Protein AF-0000000079326847 (afdb_homodimer)

Solvent-accessible surface area (backbone atoms only — not comparable to full-atom values): 28056 Å² total; per-residue (Å²): 126,86,65,58,57,95,70,16,57,68,76,51,77,72,47,62,69,40,83,70,42,61,55,44,69,52,81,83,50,77,76,57,67,69,61,45,50,32,60,77,66,64,55,66,48,65,54,86,63,59,75,48,53,95,42,39,55,41,68,50,41,68,89,65,55,82,62,54,67,44,31,31,68,38,96,86,50,31,33,36,31,30,38,64,38,80,26,70,66,36,42,69,67,56,50,57,50,45,65,58,49,40,73,40,73,92,59,17,27,56,47,43,20,37,33,24,35,64,38,28,64,38,49,57,84,58,31,39,34,26,26,43,57,61,81,46,53,26,38,36,37,46,30,47,74,50,24,63,84,39,45,49,33,60,43,36,54,61,74,61,28,72,76,44,51,37,74,45,40,38,37,31,34,31,31,40,30,62,59,67,47,63,84,87,60,71,59,44,38,22,27,40,37,38,38,32,27,64,52,97,58,22,28,34,37,42,37,40,35,34,38,26,24,34,65,56,75,49,37,66,39,81,64,65,53,91,84,59,81,68,53,70,61,56,42,47,8,40,49,52,32,50,44,39,30,42,56,39,15,40,52,66,45,43,55,59,46,42,45,60,70,46,65,63,68,97,126,86,65,59,56,96,68,16,57,68,75,51,78,74,48,64,70,40,83,70,42,62,55,45,70,51,82,82,50,77,76,54,66,68,61,45,52,32,57,78,65,65,56,64,48,64,54,86,62,58,76,47,54,95,42,39,55,40,68,49,42,69,88,65,55,83,61,54,67,43,31,31,67,37,96,84,51,31,32,38,30,29,38,64,37,81,27,70,66,36,43,70,68,55,50,57,49,45,64,57,50,39,71,40,72,92,58,17,28,56,46,42,19,38,33,24,34,64,37,28,64,38,49,57,84,59,32,38,34,27,26,46,56,59,82,46,54,25,38,36,37,45,32,48,74,51,24,61,82,40,46,48,35,59,44,36,53,61,74,62,28,71,76,43,50,38,77,44,40,38,38,32,33,31,31,41,28,63,60,67,50,63,84,86,60,70,60,45,38,22,27,41,39,37,39,32,26,64,52,96,58,20,28,34,37,41,37,39,35,32,38,26,24,35,64,57,74,50,37,67,39,82,64,63,54,92,86,58,81,68,53,68,63,56,42,46,9,40,48,51,30,50,45,40,30,42,55,39,15,40,51,66,44,45,56,60,46,42,45,58,70,46,65,64,68,98

Structure (mmCIF, N/CA/C/O backbone):
data_AF-0000000079326847-model_v1
#
loop_
_entity.id
_entity.type
_entity.pdbx_description
1 polymer 'Uncharacterized protein'
#
loop_
_atom_site.group_PDB
_atom_site.id
_atom_site.type_symbol
_atom_site.label_atom_id
_atom_site.label_alt_id
_atom_site.label_comp_id
_atom_site.label_asym_id
_atom_site.label_entity_id
_atom_site.label_seq_id
_atom_site.pdbx_PDB_ins_code
_atom_site.Cartn_x
_atom_site.Cartn_y
_atom_site.Cartn_z
_atom_site.occupancy
_atom_site.B_iso_or_equiv
_atom_site.auth_seq_id
_atom_site.auth_comp_id
_atom_site.auth_asym_id
_atom_site.auth_atom_id
_atom_site.pdbx_PDB_model_num
ATOM 1 N N . MET A 1 1 ? 4.941 5.152 -23.328 1 45.56 1 MET A N 1
ATOM 2 C CA . MET A 1 1 ? 4.637 3.82 -23.844 1 45.56 1 MET A CA 1
ATOM 3 C C . MET A 1 1 ? 5.629 2.791 -23.312 1 45.56 1 MET A C 1
ATOM 5 O O . MET A 1 1 ? 6.82 3.076 -23.188 1 45.56 1 MET A O 1
ATOM 9 N N . PHE A 1 2 ? 5.043 1.84 -22.578 1 58.69 2 PHE A N 1
ATOM 10 C CA . PHE A 1 2 ? 5.855 0.713 -22.125 1 58.69 2 PHE A CA 1
ATOM 11 C C . PHE A 1 2 ? 6.582 0.074 -23.312 1 58.69 2 PHE A C 1
ATOM 13 O O . PHE A 1 2 ? 5.977 -0.185 -24.344 1 58.69 2 PHE A O 1
ATOM 20 N N . MET A 1 3 ? 7.848 0.287 -23.359 1 61.69 3 MET A N 1
ATOM 21 C CA . MET A 1 3 ? 8.578 -0.275 -24.484 1 61.69 3 MET A CA 1
ATOM 22 C C . MET A 1 3 ? 8.625 -1.798 -24.406 1 61.69 3 MET A C 1
ATOM 24 O O . MET A 1 3 ? 9.031 -2.359 -23.391 1 61.69 3 MET A O 1
ATOM 28 N N . CYS A 1 4 ? 7.859 -2.404 -25.188 1 69.88 4 CYS A N 1
ATOM 29 C CA . CYS A 1 4 ? 7.867 -3.861 -25.25 1 69.88 4 CYS A CA 1
ATOM 30 C C . CYS A 1 4 ? 8.391 -4.348 -26.594 1 69.88 4 CYS A C 1
ATOM 32 O O . CYS A 1 4 ? 8.32 -3.625 -27.594 1 69.88 4 CYS A O 1
ATOM 34 N N . GLU A 1 5 ? 9.273 -5.336 -26.547 1 66.94 5 GLU A N 1
ATOM 35 C CA . GLU A 1 5 ? 9.703 -6.086 -27.719 1 66.94 5 GLU A CA 1
ATOM 36 C C . GLU A 1 5 ? 9.242 -7.539 -27.641 1 66.94 5 GLU A C 1
ATOM 38 O O . GLU A 1 5 ? 9.5 -8.234 -26.656 1 66.94 5 GLU A O 1
ATOM 43 N N . ASN A 1 6 ? 8.5 -8.102 -28.672 1 69.19 6 ASN A N 1
ATOM 44 C CA . ASN A 1 6 ? 7.965 -9.461 -28.719 1 69.19 6 ASN A CA 1
ATOM 45 C C . ASN A 1 6 ? 7.094 -9.758 -27.5 1 69.19 6 ASN A C 1
ATOM 47 O O . ASN A 1 6 ? 7.223 -10.812 -26.875 1 69.19 6 ASN A O 1
ATOM 51 N N . ASN A 1 7 ? 6.332 -8.844 -26.984 1 76.06 7 ASN A N 1
ATOM 52 C CA . ASN A 1 7 ? 5.375 -8.953 -25.891 1 76.06 7 ASN A CA 1
ATOM 53 C C . ASN A 1 7 ? 6.078 -9.109 -24.531 1 76.06 7 ASN A C 1
ATOM 55 O O . ASN A 1 7 ? 5.543 -9.734 -23.625 1 76.06 7 ASN A O 1
ATOM 59 N N . ARG A 1 8 ? 7.398 -8.688 -24.562 1 87.25 8 ARG A N 1
ATOM 60 C CA . ARG A 1 8 ? 8.18 -8.688 -23.328 1 87.25 8 ARG A CA 1
ATOM 61 C C . ARG A 1 8 ? 8.805 -7.324 -23.078 1 87.25 8 ARG A C 1
ATOM 63 O O . ARG A 1 8 ? 9.102 -6.586 -24.016 1 87.25 8 ARG A O 1
ATOM 70 N N . PRO A 1 9 ? 8.953 -6.996 -21.812 1 87.69 9 PRO A N 1
ATOM 71 C CA . PRO A 1 9 ? 9.719 -5.777 -21.547 1 87.69 9 PRO A CA 1
ATOM 72 C C . PRO A 1 9 ? 11.156 -5.855 -22.047 1 87.69 9 PRO A C 1
ATOM 74 O O . PRO A 1 9 ? 11.664 -6.953 -22.297 1 87.69 9 PRO A O 1
ATOM 77 N N . ILE A 1 10 ? 11.766 -4.711 -22.25 1 88.44 10 ILE A N 1
ATOM 78 C CA . ILE A 1 10 ? 13.148 -4.656 -22.719 1 88.44 10 ILE A CA 1
ATOM 79 C C . ILE A 1 10 ? 14.094 -4.547 -21.531 1 88.44 10 ILE A C 1
ATOM 81 O O . ILE A 1 10 ? 13.898 -3.715 -20.641 1 88.44 10 ILE A O 1
ATOM 85 N N . LEU A 1 11 ? 15.055 -5.445 -21.5 1 92.75 11 LEU A N 1
ATOM 86 C CA . LEU A 1 11 ? 16.062 -5.367 -20.453 1 92.75 11 LEU A CA 1
ATOM 87 C C . LEU A 1 11 ? 17.016 -4.195 -20.703 1 92.75 11 LEU A C 1
ATOM 89 O O . LEU A 1 11 ? 17.375 -3.912 -21.844 1 92.75 11 LEU A O 1
ATOM 93 N N . THR A 1 12 ? 17.391 -3.529 -19.672 1 89.88 12 THR A N 1
ATOM 94 C CA . THR A 1 12 ? 18.438 -2.516 -19.766 1 89.88 12 THR A CA 1
ATOM 95 C C . THR A 1 12 ? 19.797 -3.16 -20.031 1 89.88 12 THR A C 1
ATOM 97 O O . THR A 1 12 ? 19.969 -4.367 -19.859 1 89.88 12 THR A O 1
ATOM 100 N N . GLU A 1 13 ? 20.797 -2.328 -20.406 1 93.56 13 GLU A N 1
ATOM 101 C CA . GLU A 1 13 ? 22.141 -2.844 -20.641 1 93.56 13 GLU A CA 1
ATOM 102 C C . GLU A 1 13 ? 22.734 -3.422 -19.359 1 93.56 13 GLU A C 1
ATOM 104 O O . GLU A 1 13 ? 23.438 -4.434 -19.391 1 93.56 13 GLU A O 1
ATOM 109 N N . LYS A 1 14 ? 22.469 -2.811 -18.266 1 93.19 14 LYS A N 1
ATOM 110 C CA . LYS A 1 14 ? 22.938 -3.297 -16.969 1 93.19 14 LYS A CA 1
ATOM 111 C C . LYS A 1 14 ? 22.344 -4.66 -16.641 1 93.19 14 LYS A C 1
ATOM 113 O O . LYS A 1 14 ? 23.047 -5.559 -16.172 1 93.19 14 LYS A O 1
ATOM 118 N N . GLU A 1 15 ? 21.078 -4.848 -16.891 1 94.62 15 GLU A N 1
ATOM 119 C CA . GLU A 1 15 ? 20.375 -6.102 -16.625 1 94.62 15 GLU A CA 1
ATOM 120 C C . GLU A 1 15 ? 20.922 -7.238 -17.484 1 94.62 15 GLU A C 1
ATOM 122 O O . GLU A 1 15 ? 21.078 -8.367 -17.016 1 94.62 15 GLU A O 1
ATOM 127 N N . LYS A 1 16 ? 21.219 -6.961 -18.688 1 96.19 16 LYS A N 1
ATOM 128 C CA . LYS A 1 16 ? 21.688 -7.973 -19.641 1 96.19 16 LYS A CA 1
ATOM 129 C C . LYS A 1 16 ? 23 -8.586 -19.188 1 96.19 16 LYS A C 1
ATOM 131 O O . LYS A 1 16 ? 23.328 -9.719 -19.547 1 96.19 16 LYS A O 1
ATOM 136 N N . LYS A 1 17 ? 23.719 -7.879 -18.391 1 96.31 17 LYS A N 1
ATOM 137 C CA . LYS A 1 17 ? 25.047 -8.32 -17.969 1 96.31 17 LYS A CA 1
ATOM 138 C C . LYS A 1 17 ? 24.969 -9.234 -16.766 1 96.31 17 LYS A C 1
ATOM 140 O O . LYS A 1 17 ? 25.953 -9.891 -16.406 1 96.31 17 LYS A O 1
ATOM 145 N N . ILE A 1 18 ? 23.859 -9.281 -16.156 1 96.38 18 ILE A N 1
ATOM 146 C CA . ILE A 1 18 ? 23.703 -10.117 -14.969 1 96.38 18 ILE A CA 1
ATOM 147 C C . ILE A 1 18 ? 23.531 -11.578 -15.391 1 96.38 18 ILE A C 1
ATOM 149 O O . ILE A 1 18 ? 22.828 -11.867 -16.359 1 96.38 18 ILE A O 1
ATOM 153 N N . SER A 1 19 ? 24.062 -12.547 -14.695 1 95.06 19 SER A N 1
ATOM 154 C CA . SER A 1 19 ? 24.188 -13.945 -15.078 1 95.06 19 SER A CA 1
ATOM 155 C C . SER A 1 19 ? 22.828 -14.586 -15.312 1 95.06 19 SER A C 1
ATOM 157 O O . SER A 1 19 ? 22.656 -15.367 -16.25 1 95.06 19 SER A O 1
ATOM 159 N N . TYR A 1 20 ? 21.859 -14.266 -14.469 1 97.31 20 TYR A N 1
ATOM 160 C CA . TYR A 1 20 ? 20.578 -14.961 -14.57 1 97.31 20 TYR A CA 1
ATOM 161 C C . TYR A 1 20 ? 19.656 -14.258 -15.555 1 97.31 20 TYR A C 1
ATOM 163 O O . TYR A 1 20 ? 18.5 -14.656 -15.719 1 97.31 20 TYR A O 1
ATOM 171 N N . SER A 1 21 ? 20.141 -13.234 -16.297 1 97.44 21 SER A N 1
ATOM 172 C CA . SER A 1 21 ? 19.344 -12.594 -17.344 1 97.44 21 SER A CA 1
ATOM 173 C C . SER A 1 21 ? 18.984 -13.578 -18.438 1 97.44 21 SER A C 1
ATOM 175 O O . SER A 1 21 ? 18.016 -13.359 -19.188 1 97.44 21 SER A O 1
ATOM 177 N N . LYS A 1 22 ? 19.719 -14.648 -18.578 1 97 22 LYS A N 1
ATOM 178 C CA . LYS A 1 22 ? 19.469 -15.68 -19.578 1 97 22 LYS A CA 1
ATOM 179 C C . LYS A 1 22 ? 18.062 -16.266 -19.422 1 97 22 LYS A C 1
ATOM 181 O O . LYS A 1 22 ? 17.438 -16.688 -20.406 1 97 22 LYS A O 1
ATOM 186 N N . TYR A 1 23 ? 17.547 -16.344 -18.219 1 97.5 23 TYR A N 1
ATOM 187 C CA . TYR A 1 23 ? 16.234 -16.938 -17.953 1 97.5 23 TYR A CA 1
ATOM 188 C C . TYR A 1 23 ? 15.125 -16.062 -18.516 1 97.5 23 TYR A C 1
ATOM 190 O O . TYR A 1 23 ? 13.992 -16.516 -18.688 1 97.5 23 TYR A O 1
ATOM 198 N N . PHE A 1 24 ? 15.414 -14.781 -18.734 1 96.62 24 PHE A N 1
ATOM 199 C CA . PHE A 1 24 ? 14.438 -13.875 -19.328 1 96.62 24 PHE A CA 1
ATOM 200 C C . PHE A 1 24 ? 14.125 -14.258 -20.766 1 96.62 24 PHE A C 1
ATOM 202 O O . PHE A 1 24 ? 13 -14.07 -21.234 1 96.62 24 PHE A O 1
ATOM 209 N N . TYR A 1 25 ? 15.086 -14.875 -21.406 1 93.69 25 TYR A N 1
ATOM 210 C CA . TYR A 1 25 ? 14.961 -15.148 -22.828 1 93.69 25 TYR A CA 1
ATOM 211 C C . TYR A 1 25 ? 14.516 -16.594 -23.078 1 93.69 25 TYR A C 1
ATOM 213 O O . TYR A 1 25 ? 14.492 -17.047 -24.219 1 93.69 25 TYR A O 1
ATOM 221 N N . ARG A 1 26 ? 14.109 -17.25 -22.094 1 93.94 26 ARG A N 1
ATOM 222 C CA . ARG A 1 26 ? 13.688 -18.641 -22.234 1 93.94 26 ARG A CA 1
ATOM 223 C C . ARG A 1 26 ? 12.43 -18.75 -23.094 1 93.94 26 ARG A C 1
ATOM 225 O O . ARG A 1 26 ? 11.664 -17.781 -23.203 1 93.94 26 ARG A O 1
ATOM 232 N N . GLU A 1 27 ? 12.25 -19.922 -23.609 1 91.69 27 GLU A N 1
ATOM 233 C CA . GLU A 1 27 ? 11.008 -20.188 -24.328 1 91.69 27 GLU A CA 1
ATOM 234 C C . GLU A 1 27 ? 9.82 -20.219 -23.375 1 91.69 27 GLU A C 1
ATOM 236 O O . GLU A 1 27 ? 9.922 -20.75 -22.266 1 91.69 27 GLU A O 1
ATOM 241 N N . GLU A 1 28 ? 8.75 -19.656 -23.797 1 89.25 28 GLU A N 1
ATOM 242 C CA . GLU A 1 28 ? 7.547 -19.609 -22.969 1 89.25 28 GLU A CA 1
ATOM 243 C C . GLU A 1 28 ? 6.93 -21 -22.844 1 89.25 28 GLU A C 1
ATOM 245 O O . GLU A 1 28 ? 6.859 -21.75 -23.812 1 89.25 28 GLU A O 1
ATOM 250 N N . THR A 1 29 ? 6.59 -21.328 -21.688 1 90.19 29 THR A N 1
ATOM 251 C CA . THR A 1 29 ? 5.824 -22.547 -21.438 1 90.19 29 THR A CA 1
ATOM 252 C C . THR A 1 29 ? 4.344 -22.328 -21.734 1 90.19 29 THR A C 1
ATOM 254 O O . THR A 1 29 ? 3.744 -21.375 -21.234 1 90.19 29 THR A O 1
ATOM 257 N N . PRO A 1 30 ? 3.756 -23.234 -22.469 1 91.31 30 PRO A N 1
ATOM 258 C CA . PRO A 1 30 ? 2.332 -23.062 -22.766 1 91.31 30 PRO A CA 1
ATOM 259 C C . PRO A 1 30 ? 1.445 -23.234 -21.547 1 91.31 30 PRO A C 1
ATOM 261 O O . PRO A 1 30 ? 1.769 -24.031 -20.656 1 91.31 30 PRO A O 1
ATOM 264 N N . ILE A 1 31 ? 0.379 -22.531 -21.547 1 93.19 31 ILE A N 1
ATOM 265 C CA . ILE A 1 31 ? -0.644 -22.703 -20.531 1 93.19 31 ILE A CA 1
ATOM 266 C C . ILE A 1 31 ? -1.293 -24.078 -20.672 1 93.19 31 ILE A C 1
ATOM 268 O O . ILE A 1 31 ? -1.537 -24.531 -21.797 1 93.19 31 ILE A O 1
ATOM 272 N N . ASN A 1 32 ? -1.531 -24.766 -19.547 1 93.44 32 ASN A N 1
ATOM 273 C CA . ASN A 1 32 ? -2.15 -26.078 -19.625 1 93.44 32 ASN A CA 1
ATOM 274 C C . ASN A 1 32 ? -3.529 -26.016 -20.281 1 93.44 32 ASN A C 1
ATOM 276 O O . ASN A 1 32 ? -4.195 -24.984 -20.234 1 93.44 32 ASN A O 1
ATOM 280 N N . GLU A 1 33 ? -3.982 -27.094 -20.828 1 95.69 33 GLU A N 1
ATOM 281 C CA . GLU A 1 33 ? -5.176 -27.156 -21.672 1 95.69 33 GLU A CA 1
ATOM 282 C C . GLU A 1 33 ? -6.43 -26.797 -20.875 1 95.69 33 GLU A C 1
ATOM 284 O O . GLU A 1 33 ? -7.332 -26.141 -21.391 1 95.69 33 GLU A O 1
ATOM 289 N N . GLU A 1 34 ? -6.5 -27.219 -19.688 1 97.06 34 GLU A N 1
ATOM 290 C CA . GLU A 1 34 ? -7.668 -26.938 -18.859 1 97.06 34 GLU A CA 1
ATOM 291 C C . GLU A 1 34 ? -7.871 -25.438 -18.672 1 97.06 34 GLU A C 1
ATOM 293 O O . GLU A 1 34 ? -8.961 -24.922 -18.922 1 97.06 34 GLU A O 1
ATOM 298 N N . VAL A 1 35 ? -6.816 -24.781 -18.266 1 97.75 35 VAL A N 1
ATOM 299 C CA . VAL A 1 35 ? -6.883 -23.344 -18.016 1 97.75 35 VAL A CA 1
ATOM 300 C C . VAL A 1 35 ? -7.117 -22.609 -19.328 1 97.75 35 VAL A C 1
ATOM 302 O O . VAL A 1 35 ? -7.895 -21.641 -19.391 1 97.75 35 VAL A O 1
ATOM 305 N N . LYS A 1 36 ? -6.469 -23.078 -20.344 1 97.25 36 LYS A N 1
ATOM 306 C CA . LYS A 1 36 ? -6.676 -22.469 -21.656 1 97.25 36 LYS A CA 1
ATOM 307 C C . LYS A 1 36 ? -8.148 -22.531 -22.062 1 97.25 36 LYS A C 1
ATOM 309 O O . LYS A 1 36 ? -8.68 -21.562 -22.609 1 97.25 36 LYS A O 1
ATOM 314 N N . LYS A 1 37 ? -8.773 -23.641 -21.875 1 98.31 37 LYS A N 1
ATOM 315 C CA . LYS A 1 37 ? -10.188 -23.797 -22.203 1 98.31 37 LYS A CA 1
ATOM 316 C C . LYS A 1 37 ? -11.047 -22.828 -21.406 1 98.31 37 LYS A C 1
ATOM 318 O O . LYS A 1 37 ? -11.977 -22.219 -21.953 1 98.31 37 LYS A O 1
ATOM 323 N N . ILE A 1 38 ? -10.758 -22.672 -20.141 1 98.5 38 ILE A N 1
ATOM 324 C CA . ILE A 1 38 ? -11.492 -21.75 -19.281 1 98.5 38 ILE A CA 1
ATOM 325 C C . ILE A 1 38 ? -11.367 -20.328 -19.812 1 98.5 38 ILE A C 1
ATOM 327 O O . ILE A 1 38 ? -12.367 -19.625 -19.953 1 98.5 38 ILE A O 1
ATOM 331 N N . ILE A 1 39 ? -10.133 -19.938 -20.125 1 97.25 39 ILE A N 1
ATOM 332 C CA . ILE A 1 39 ? -9.852 -18.578 -20.547 1 97.25 39 ILE A CA 1
ATOM 333 C C . ILE A 1 39 ? -10.477 -18.328 -21.922 1 97.25 39 ILE A C 1
ATOM 335 O O . ILE A 1 39 ? -11.18 -17.328 -22.125 1 97.25 39 ILE A O 1
ATOM 339 N N . ASP A 1 40 ? -10.297 -19.25 -22.859 1 96.69 40 ASP A N 1
ATOM 340 C CA . ASP A 1 40 ? -10.742 -19.078 -24.234 1 96.69 40 ASP A CA 1
ATOM 341 C C . ASP A 1 40 ? -12.266 -19.031 -24.312 1 96.69 40 ASP A C 1
ATOM 343 O O . ASP A 1 40 ? -12.828 -18.312 -25.156 1 96.69 40 ASP A O 1
ATOM 347 N N . ASN A 1 41 ? -12.914 -19.766 -23.438 1 98.06 41 ASN A N 1
ATOM 348 C CA . ASN A 1 41 ? -14.367 -19.891 -23.531 1 98.06 41 ASN A CA 1
ATOM 349 C C . ASN A 1 41 ? -15.062 -19.109 -22.406 1 98.06 41 ASN A C 1
ATOM 351 O O . ASN A 1 41 ? -16.297 -19.141 -22.312 1 98.06 41 ASN A O 1
ATOM 355 N N . LYS A 1 42 ? -14.305 -18.469 -21.594 1 97.62 42 LYS A N 1
ATOM 356 C CA . LYS A 1 42 ? -14.828 -17.672 -20.484 1 97.62 42 LYS A CA 1
ATOM 357 C C . LYS A 1 42 ? -15.797 -18.484 -19.641 1 97.62 42 LYS A C 1
ATOM 359 O O . LYS A 1 42 ? -16.922 -18.047 -19.375 1 97.62 42 LYS A O 1
ATOM 364 N N . ILE A 1 43 ? -15.352 -19.672 -19.266 1 98.19 43 ILE A N 1
ATOM 365 C CA . ILE A 1 43 ? -16.172 -20.578 -18.469 1 98.19 43 ILE A CA 1
ATOM 366 C C . ILE A 1 43 ? -16.094 -20.172 -17 1 98.19 43 ILE A C 1
ATOM 368 O O . ILE A 1 43 ? -15.086 -20.406 -16.328 1 98.19 43 ILE A O 1
ATOM 372 N N . MET A 1 44 ? -17.109 -19.609 -16.469 1 98.12 44 MET A N 1
ATOM 373 C CA . MET A 1 44 ? -17.156 -19.156 -15.078 1 98.12 44 MET A CA 1
ATOM 374 C C . MET A 1 44 ? -17.562 -20.297 -14.148 1 98.12 44 MET A C 1
ATOM 376 O O . MET A 1 44 ? -18.469 -21.062 -14.453 1 98.12 44 MET A O 1
ATOM 380 N N . MET A 1 45 ? -16.891 -20.438 -13.07 1 98.69 45 MET A N 1
ATOM 381 C CA . MET A 1 45 ? -17.25 -21.453 -12.078 1 98.69 45 MET A CA 1
ATOM 382 C C . MET A 1 45 ? -18.484 -21.016 -11.289 1 98.69 45 MET A C 1
ATOM 384 O O . MET A 1 45 ? -18.875 -19.844 -11.344 1 98.69 45 MET A O 1
ATOM 388 N N . ASN A 1 46 ? -19.078 -22 -10.578 1 98.31 46 ASN A N 1
ATOM 389 C CA . ASN A 1 46 ? -20.156 -21.688 -9.648 1 98.31 46 ASN A CA 1
ATOM 390 C C . ASN A 1 46 ? -19.656 -20.891 -8.445 1 98.31 46 ASN A C 1
ATOM 392 O O . ASN A 1 46 ? -18.828 -21.391 -7.68 1 98.31 46 ASN A O 1
ATOM 396 N N . PRO A 1 47 ? -20.156 -19.688 -8.273 1 98.25 47 PRO A N 1
ATOM 397 C CA . PRO A 1 47 ? -19.688 -18.875 -7.145 1 98.25 47 PRO A CA 1
ATOM 398 C C . PRO A 1 47 ? -19.844 -19.594 -5.801 1 98.25 47 PRO A C 1
ATOM 400 O O . PRO A 1 47 ? -19.078 -19.328 -4.871 1 98.25 47 PRO A O 1
ATOM 403 N N . GLU A 1 48 ? -20.703 -20.516 -5.652 1 97.62 48 GLU A N 1
ATOM 404 C CA . GLU A 1 48 ? -20.922 -21.234 -4.406 1 97.62 48 GLU A CA 1
ATOM 405 C C . GLU A 1 48 ? -19.719 -22.141 -4.082 1 97.62 48 GLU A C 1
ATOM 407 O O . GLU A 1 48 ? -19.547 -22.562 -2.939 1 97.62 48 GLU A O 1
ATOM 412 N N . ASP A 1 49 ? -18.953 -22.406 -5.066 1 98.31 49 ASP A N 1
ATOM 413 C CA . ASP A 1 49 ? -17.812 -23.297 -4.883 1 98.31 49 ASP A CA 1
ATOM 414 C C . ASP A 1 49 ? -16.547 -22.5 -4.5 1 98.31 49 ASP A C 1
ATOM 416 O O . ASP A 1 49 ? -15.508 -23.094 -4.219 1 98.31 49 ASP A O 1
ATOM 420 N N . ALA A 1 50 ? -16.641 -21.188 -4.48 1 98.31 50 ALA A N 1
ATOM 421 C CA . ALA A 1 50 ? -15.508 -20.359 -4.062 1 98.31 50 ALA A CA 1
ATOM 422 C C . ALA A 1 50 ? -15.203 -20.562 -2.582 1 98.31 50 ALA A C 1
ATOM 424 O O . ALA A 1 50 ? -16.125 -20.703 -1.767 1 98.31 50 ALA A O 1
ATOM 425 N N . ILE A 1 51 ? -13.961 -20.641 -2.273 1 98.12 51 ILE A N 1
ATOM 426 C CA . ILE A 1 51 ? -13.531 -20.734 -0.883 1 98.12 51 ILE A CA 1
ATOM 427 C C . ILE A 1 51 ? -13.25 -19.344 -0.333 1 98.12 51 ILE A C 1
ATOM 429 O O . ILE A 1 51 ? -12.227 -18.734 -0.659 1 98.12 51 ILE A O 1
ATOM 433 N N . LEU A 1 52 ? -14.164 -18.844 0.508 1 96.31 52 LEU A N 1
ATOM 434 C CA . LEU A 1 52 ? -14.023 -17.531 1.127 1 96.31 52 LEU A CA 1
ATOM 435 C C . LEU A 1 52 ? -13.547 -17.656 2.57 1 96.31 52 LEU A C 1
ATOM 437 O O . LEU A 1 52 ? -13.086 -18.734 2.984 1 96.31 52 LEU A O 1
ATOM 441 N N . GLY A 1 53 ? -13.492 -16.609 3.312 1 93.06 53 GLY A N 1
ATOM 442 C CA . GLY A 1 53 ? -12.93 -16.578 4.652 1 93.06 53 GLY A CA 1
ATOM 443 C C . GLY A 1 53 ? -13.539 -17.609 5.582 1 93.06 53 GLY A C 1
ATOM 444 O O . GLY A 1 53 ? -12.828 -18.234 6.371 1 93.06 53 GLY A O 1
ATOM 445 N N . ASP A 1 54 ? -14.844 -17.781 5.492 1 93.19 54 ASP A N 1
ATOM 446 C CA . ASP A 1 54 ? -15.531 -18.703 6.391 1 93.19 54 ASP A CA 1
ATOM 447 C C . ASP A 1 54 ? -15.172 -20.156 6.078 1 93.19 54 ASP A C 1
ATOM 449 O O . ASP A 1 54 ? -15.391 -21.047 6.902 1 93.19 54 ASP A O 1
ATOM 453 N N . ARG A 1 55 ? -14.562 -20.391 4.879 1 96 55 ARG A N 1
ATOM 454 C CA . ARG A 1 55 ? -14.211 -21.734 4.461 1 96 55 ARG A CA 1
ATOM 455 C C . ARG A 1 55 ? -12.711 -21.859 4.207 1 96 55 ARG A C 1
ATOM 457 O O . ARG A 1 55 ? -12.266 -22.812 3.57 1 96 55 ARG A O 1
ATOM 464 N N . ILE A 1 56 ? -11.945 -20.953 4.727 1 96.56 56 ILE A N 1
ATOM 465 C CA . ILE A 1 56 ? -10.523 -20.891 4.414 1 96.56 56 ILE A CA 1
ATOM 466 C C . ILE A 1 56 ? -9.852 -22.203 4.844 1 96.56 56 ILE A C 1
ATOM 468 O O . ILE A 1 56 ? -8.883 -22.641 4.223 1 96.56 56 ILE A O 1
ATOM 472 N N . ASN A 1 57 ? -10.344 -22.875 5.883 1 97.19 57 ASN A N 1
ATOM 473 C CA . ASN A 1 57 ? -9.75 -24.109 6.391 1 97.19 57 ASN A CA 1
ATOM 474 C C . ASN A 1 57 ? -9.938 -25.266 5.414 1 97.19 57 ASN A C 1
ATOM 476 O O . ASN A 1 57 ? -9.289 -26.312 5.539 1 97.19 57 ASN A O 1
ATOM 480 N N . ASP A 1 58 ? -10.836 -25.109 4.426 1 97.94 58 ASP A N 1
ATOM 481 C CA . ASP A 1 58 ? -10.945 -26.109 3.369 1 97.94 58 ASP A CA 1
ATOM 482 C C . ASP A 1 58 ? -9.625 -26.25 2.607 1 97.94 58 ASP A C 1
ATOM 484 O O . ASP A 1 58 ? -9.344 -27.297 2.029 1 97.94 58 ASP A O 1
ATOM 488 N N . MET A 1 59 ? -8.812 -25.234 2.646 1 98.06 59 MET A N 1
ATOM 489 C CA . MET A 1 59 ? -7.535 -25.266 1.942 1 98.06 59 MET A CA 1
ATOM 490 C C . MET A 1 59 ? -6.57 -26.25 2.604 1 98.06 59 MET A C 1
ATOM 492 O O . MET A 1 59 ? -5.559 -26.625 2.008 1 98.06 59 MET A O 1
ATOM 496 N N . ILE A 1 60 ? -6.801 -26.594 3.846 1 98.06 60 ILE A N 1
ATOM 497 C CA . ILE A 1 60 ? -5.922 -27.5 4.57 1 98.06 60 ILE A CA 1
ATOM 498 C C . ILE A 1 60 ? -6.039 -28.906 3.979 1 98.06 60 ILE A C 1
ATOM 500 O O . ILE A 1 60 ? -5.062 -29.656 3.949 1 98.06 60 ILE A O 1
ATOM 504 N N . ASP A 1 61 ? -7.262 -29.234 3.514 1 96.75 61 ASP A N 1
ATOM 505 C CA . ASP A 1 61 ? -7.551 -30.531 2.938 1 96.75 61 ASP A CA 1
ATOM 506 C C . ASP A 1 61 ? -7.961 -30.422 1.471 1 96.75 61 ASP A C 1
ATOM 508 O O . ASP A 1 61 ? -9.141 -30.234 1.162 1 96.75 61 ASP A O 1
ATOM 512 N N . PRO A 1 62 ? -7.031 -30.734 0.594 1 95.25 62 PRO A N 1
ATOM 513 C CA . PRO A 1 62 ? -7.312 -30.594 -0.835 1 95.25 62 PRO A CA 1
ATOM 514 C C . PRO A 1 62 ? -8.547 -31.359 -1.278 1 95.25 62 PRO A C 1
ATOM 516 O O . PRO A 1 62 ? -9.188 -31 -2.271 1 95.25 62 PRO A O 1
ATOM 519 N N . GLY A 1 63 ? -8.914 -32.406 -0.569 1 96 63 GLY A N 1
ATOM 520 C CA . GLY A 1 63 ? -10.102 -33.188 -0.891 1 96 63 GLY A CA 1
ATOM 521 C C . GLY A 1 63 ? -11.391 -32.375 -0.785 1 96 63 GLY A C 1
ATOM 522 O O . GLY A 1 63 ? -12.422 -32.781 -1.336 1 96 63 GLY A O 1
ATOM 523 N N . LYS A 1 64 ? -11.328 -31.281 -0.161 1 96.56 64 LYS A N 1
ATOM 524 C CA . LYS A 1 64 ? -12.508 -30.453 0.066 1 96.56 64 LYS A CA 1
ATOM 525 C C . LYS A 1 64 ? -12.633 -29.375 -1.004 1 96.56 64 LYS A C 1
ATOM 527 O O . LYS A 1 64 ? -13.633 -28.656 -1.055 1 96.56 64 LYS A O 1
ATOM 532 N N . ILE A 1 65 ? -11.664 -29.25 -1.845 1 97.94 65 ILE A N 1
ATOM 533 C CA . ILE A 1 65 ? -11.648 -28.219 -2.873 1 97.94 65 ILE A CA 1
ATOM 534 C C . ILE A 1 65 ? -12.367 -28.719 -4.125 1 97.94 65 ILE A C 1
ATOM 536 O O . ILE A 1 65 ? -11.914 -29.672 -4.762 1 97.94 65 ILE A O 1
ATOM 540 N N . LYS A 1 66 ? -13.375 -28.094 -4.504 1 97.88 66 LYS A N 1
ATOM 541 C CA . LYS A 1 66 ? -14.203 -28.516 -5.629 1 97.88 66 LYS A CA 1
ATOM 542 C C . LYS A 1 66 ? -13.641 -28 -6.953 1 97.88 66 LYS A C 1
ATOM 544 O O . LYS A 1 66 ? -13.758 -28.672 -7.984 1 97.88 66 LYS A O 1
ATOM 549 N N . VAL A 1 67 ? -13.062 -26.812 -6.934 1 98.5 67 VAL A N 1
ATOM 550 C CA . VAL A 1 67 ? -12.531 -26.203 -8.148 1 98.5 67 VAL A CA 1
ATOM 551 C C . VAL A 1 67 ? -11.07 -25.812 -7.938 1 98.5 67 VAL A C 1
ATOM 553 O O . VAL A 1 67 ? -10.758 -24.984 -7.094 1 98.5 67 VAL A O 1
ATOM 556 N N . GLU A 1 68 ? -10.242 -26.422 -8.703 1 98.38 68 GLU A N 1
ATOM 557 C CA . GLU A 1 68 ? -8.805 -26.172 -8.609 1 98.38 68 GLU A CA 1
ATOM 558 C C . GLU A 1 68 ? -8.391 -25 -9.508 1 98.38 68 GLU A C 1
ATOM 560 O O . GLU A 1 68 ? -7.516 -24.219 -9.148 1 98.38 68 GLU A O 1
ATOM 565 N N . ASN A 1 69 ? -8.969 -24.938 -10.711 1 98.69 69 ASN A N 1
ATOM 566 C CA . ASN A 1 69 ? -8.742 -23.859 -11.664 1 98.69 69 ASN A CA 1
ATOM 567 C C . ASN A 1 69 ? -10.055 -23.188 -12.078 1 98.69 69 ASN A C 1
ATOM 569 O O . ASN A 1 69 ? -10.977 -23.859 -12.539 1 98.69 69 ASN A O 1
ATOM 573 N N . GLY A 1 70 ? -10.141 -21.906 -11.836 1 98.75 70 GLY A N 1
ATOM 574 C CA . GLY A 1 70 ? -11.367 -21.234 -12.219 1 98.75 70 GLY A CA 1
ATOM 575 C C . GLY A 1 70 ? -11.414 -19.781 -11.758 1 98.75 70 GLY A C 1
ATOM 576 O O . GLY A 1 70 ? -10.438 -19.266 -11.211 1 98.75 70 GLY A O 1
ATOM 577 N N . TYR A 1 71 ? -12.492 -19.109 -12.086 1 98.81 71 TYR A N 1
ATOM 578 C CA . TYR A 1 71 ? -12.781 -17.75 -11.664 1 98.81 71 TYR A CA 1
ATOM 579 C C . TYR A 1 71 ? -14.281 -17.516 -11.547 1 98.81 71 TYR A C 1
ATOM 581 O O . TYR A 1 71 ? -15.078 -18.25 -12.141 1 98.81 71 TYR A O 1
ATOM 589 N N . CYS A 1 72 ? -14.656 -16.547 -10.773 1 98.81 72 CYS A N 1
ATOM 590 C CA . CYS A 1 72 ? -16.062 -16.141 -10.789 1 98.81 72 CYS A CA 1
ATOM 591 C C . CYS A 1 72 ? -16.219 -14.734 -10.203 1 98.81 72 CYS A C 1
ATOM 593 O O . CYS A 1 72 ? -15.32 -14.234 -9.531 1 98.81 72 CYS A O 1
ATOM 595 N N . ILE A 1 73 ? -17.266 -14.148 -10.578 1 98.31 73 ILE A N 1
ATOM 596 C CA . ILE A 1 73 ? -17.766 -12.961 -9.898 1 98.31 73 ILE A CA 1
ATOM 597 C C . ILE A 1 73 ? -18.781 -13.367 -8.836 1 98.31 73 ILE A C 1
ATOM 599 O O . ILE A 1 73 ? -19.734 -14.086 -9.125 1 98.31 73 ILE A O 1
ATOM 603 N N . LEU A 1 74 ? -18.531 -12.969 -7.66 1 98.19 74 LEU A N 1
ATOM 604 C CA . LEU A 1 74 ? -19.391 -13.305 -6.535 1 98.19 74 LEU A CA 1
ATOM 605 C C . LEU A 1 74 ? -20.641 -12.422 -6.531 1 98.19 74 LEU A C 1
ATOM 607 O O . LEU A 1 74 ? -20.656 -11.359 -7.156 1 98.19 74 LEU A O 1
ATOM 611 N N . PRO A 1 75 ? -21.672 -12.789 -5.809 1 96.75 75 PRO A N 1
ATOM 612 C CA . PRO A 1 75 ? -22.922 -12.023 -5.785 1 96.75 75 PRO A CA 1
ATOM 613 C C . PRO A 1 75 ? -22.734 -10.594 -5.285 1 96.75 75 PRO A C 1
ATOM 615 O O . PRO A 1 75 ? -23.469 -9.688 -5.68 1 96.75 75 PRO A O 1
ATOM 618 N N . ASN A 1 76 ? -21.766 -10.375 -4.5 1 95.88 76 ASN A N 1
ATOM 619 C CA . ASN A 1 76 ? -21.531 -9.039 -3.955 1 95.88 76 ASN A CA 1
ATOM 620 C C . ASN A 1 76 ? -20.656 -8.195 -4.883 1 95.88 76 ASN A C 1
ATOM 622 O O . ASN A 1 76 ? -20.234 -7.098 -4.52 1 95.88 76 ASN A O 1
ATOM 626 N N . GLY A 1 77 ? -20.281 -8.742 -6.039 1 96.88 77 GLY A N 1
ATOM 627 C CA . GLY A 1 77 ? -19.516 -7.988 -7.023 1 96.88 77 GLY A CA 1
ATOM 628 C C . GLY A 1 77 ? -18.031 -8.234 -6.934 1 96.88 77 GLY A C 1
ATOM 629 O O . GLY A 1 77 ? -17.281 -7.848 -7.836 1 96.88 77 GLY A O 1
ATOM 630 N N . CYS A 1 78 ? -17.578 -8.93 -5.875 1 97.62 78 CYS A N 1
ATOM 631 C CA . CYS A 1 78 ? -16.156 -9.258 -5.73 1 97.62 78 CYS A CA 1
ATOM 632 C C . CYS A 1 78 ? -15.766 -10.383 -6.672 1 97.62 78 CYS A C 1
ATOM 634 O O . CYS A 1 78 ? -16.625 -11.047 -7.258 1 97.62 78 CYS A O 1
ATOM 636 N N . GLY A 1 79 ? -14.484 -10.539 -6.828 1 98.38 79 GLY A N 1
ATOM 637 C CA . GLY A 1 79 ? -13.961 -11.562 -7.723 1 98.38 79 GLY A CA 1
ATOM 638 C C . GLY A 1 79 ? -13.195 -12.656 -6.996 1 98.38 79 GLY A C 1
ATOM 639 O O . GLY A 1 79 ? -12.625 -12.414 -5.934 1 98.38 79 GLY A O 1
ATOM 640 N N . TYR A 1 80 ? -13.188 -13.797 -7.617 1 98.75 80 TYR A N 1
ATOM 641 C CA . TYR A 1 80 ? -12.469 -14.953 -7.098 1 98.75 80 TYR A CA 1
ATOM 642 C C . TYR A 1 80 ? -11.727 -15.68 -8.211 1 98.75 80 TYR A C 1
ATOM 644 O O . TYR A 1 80 ? -12.273 -15.891 -9.297 1 98.75 80 TYR A O 1
ATOM 652 N N . VAL A 1 81 ? -10.477 -16.016 -7.973 1 98.81 81 VAL A N 1
ATOM 653 C CA . VAL A 1 81 ? -9.688 -16.797 -8.914 1 98.81 81 VAL A CA 1
ATOM 654 C C . VAL A 1 81 ? -9 -17.953 -8.18 1 98.81 81 VAL A C 1
ATOM 656 O O . VAL A 1 81 ? -8.492 -17.781 -7.07 1 98.81 81 VAL A O 1
ATOM 659 N N . ALA A 1 82 ? -9.023 -19.109 -8.758 1 98.88 82 ALA A N 1
ATOM 660 C CA . ALA A 1 82 ? -8.344 -20.297 -8.25 1 98.88 82 ALA A CA 1
ATOM 661 C C . ALA A 1 82 ? -7.398 -20.875 -9.297 1 98.88 82 ALA A C 1
ATOM 663 O O . ALA A 1 82 ? -7.77 -21.047 -10.461 1 98.88 82 ALA A O 1
ATOM 664 N N . ALA A 1 83 ? -6.203 -21.156 -8.906 1 98.69 83 ALA A N 1
ATOM 665 C CA . ALA A 1 83 ? -5.215 -21.781 -9.773 1 98.69 83 ALA A CA 1
ATOM 666 C C . ALA A 1 83 ? -4.418 -22.844 -9.031 1 98.69 83 ALA A C 1
ATOM 668 O O . ALA A 1 83 ? -4.055 -22.656 -7.867 1 98.69 83 ALA A O 1
ATOM 669 N N . TYR A 1 84 ? -4.152 -23.938 -9.672 1 98.56 84 TYR A N 1
ATOM 670 C CA . TYR A 1 84 ? -3.445 -25.078 -9.102 1 98.56 84 TYR A CA 1
ATOM 671 C C . TYR A 1 84 ? -2.223 -25.438 -9.938 1 98.56 84 TYR A C 1
ATOM 673 O O . TYR A 1 84 ? -2.312 -25.562 -11.156 1 98.56 84 TYR A O 1
ATOM 681 N N . HIS A 1 85 ? -1.077 -25.594 -9.219 1 97.75 85 HIS A N 1
ATOM 682 C CA . HIS A 1 85 ? 0.18 -25.891 -9.898 1 97.75 85 HIS A CA 1
ATOM 683 C C . HIS A 1 85 ? 0.918 -27.031 -9.219 1 97.75 85 HIS A C 1
ATOM 685 O O . HIS A 1 85 ? 1.209 -26.969 -8.016 1 97.75 85 HIS A O 1
ATOM 691 N N . LYS A 1 86 ? 1.229 -28.125 -10 1 97.19 86 LYS A N 1
ATOM 692 C CA . LYS A 1 86 ? 2.229 -29.094 -9.562 1 97.19 86 LYS A CA 1
ATOM 693 C C . LYS A 1 86 ? 3.639 -28.641 -9.922 1 97.19 86 LYS A C 1
ATOM 695 O O . LYS A 1 86 ? 3.896 -28.234 -11.055 1 97.19 86 LYS A O 1
ATOM 700 N N . MET A 1 87 ? 4.512 -28.641 -8.938 1 97.75 87 MET A N 1
ATOM 701 C CA . MET A 1 87 ? 5.867 -28.156 -9.172 1 97.75 87 MET A CA 1
ATOM 702 C C . MET A 1 87 ? 6.898 -29.188 -8.742 1 97.75 87 MET A C 1
ATOM 704 O O . MET A 1 87 ? 7.688 -28.953 -7.824 1 97.75 87 MET A O 1
ATOM 708 N N . PRO A 1 88 ? 6.906 -30.328 -9.492 1 97.69 88 PRO A N 1
ATOM 709 C CA . PRO A 1 88 ? 7.941 -31.312 -9.188 1 97.69 88 PRO A CA 1
ATOM 710 C C . PRO A 1 88 ? 9.352 -30.766 -9.336 1 97.69 88 PRO A C 1
ATOM 712 O O . PRO A 1 88 ? 9.617 -29.969 -10.25 1 97.69 88 PRO A O 1
ATOM 715 N N . GLY A 1 89 ? 10.219 -31.125 -8.438 1 97.5 89 GLY A N 1
ATOM 716 C CA . GLY A 1 89 ? 11.594 -30.672 -8.477 1 97.5 89 GLY A CA 1
ATOM 717 C C . GLY A 1 89 ? 11.828 -29.391 -7.711 1 97.5 89 GLY A C 1
ATOM 718 O O . GLY A 1 89 ? 12.969 -29.016 -7.453 1 97.5 89 GLY A O 1
ATOM 719 N N . VAL A 1 90 ? 10.789 -28.719 -7.336 1 98.44 90 VAL A N 1
ATOM 720 C CA . VAL A 1 90 ? 10.883 -27.51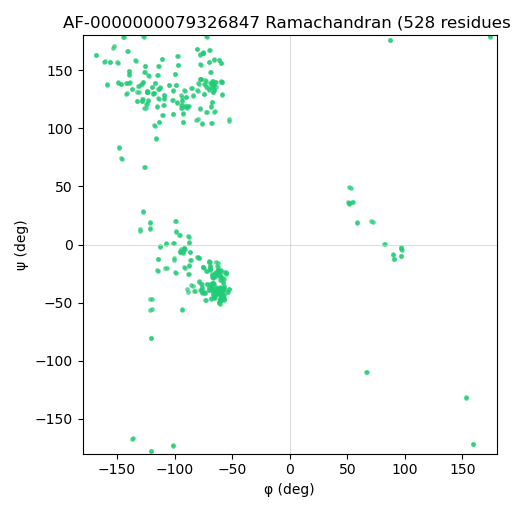6 -6.52 1 98.44 90 VAL A CA 1
ATOM 721 C C . VAL A 1 90 ? 10.633 -27.859 -5.055 1 98.44 90 VAL A C 1
ATOM 723 O O . VAL A 1 90 ? 9.562 -28.359 -4.703 1 98.44 90 VAL A O 1
ATOM 726 N N . THR A 1 91 ? 11.562 -27.578 -4.188 1 97.88 91 THR A N 1
ATOM 727 C CA . THR A 1 91 ? 11.398 -27.859 -2.766 1 97.88 91 THR A CA 1
ATOM 728 C C . THR A 1 91 ? 10.93 -26.625 -2.01 1 97.88 91 THR A C 1
ATOM 730 O O . THR A 1 91 ? 11.031 -25.516 -2.518 1 97.88 91 THR A O 1
ATOM 733 N N . LEU A 1 92 ? 10.414 -26.906 -0.811 1 97.19 92 LEU A N 1
ATOM 734 C CA . LEU A 1 92 ? 10.016 -25.797 0.049 1 97.19 92 LEU A CA 1
ATOM 735 C C . LEU A 1 92 ? 11.203 -24.906 0.363 1 97.19 92 LEU A C 1
ATOM 737 O O . LEU A 1 92 ? 11.062 -23.688 0.448 1 97.19 92 LEU A O 1
ATOM 741 N N . GLU A 1 93 ? 12.375 -25.453 0.542 1 97.12 93 GLU A N 1
ATOM 742 C CA . GLU A 1 93 ? 13.602 -24.703 0.81 1 97.12 93 GLU A CA 1
ATOM 743 C C . GLU A 1 93 ? 13.93 -23.75 -0.342 1 97.12 93 GLU A C 1
ATOM 745 O O . GLU A 1 93 ? 14.258 -22.594 -0.119 1 97.12 93 GLU A O 1
ATOM 750 N N . MET A 1 94 ? 13.836 -24.297 -1.528 1 98.25 94 MET A N 1
ATOM 751 C CA . MET A 1 94 ? 14.062 -23.469 -2.711 1 98.25 94 MET A CA 1
ATOM 752 C C . MET A 1 94 ? 13.102 -22.297 -2.746 1 98.25 94 MET A C 1
ATOM 754 O O . MET A 1 94 ? 13.516 -21.156 -2.998 1 98.25 94 MET A O 1
ATOM 758 N N . TYR A 1 95 ? 11.859 -22.547 -2.469 1 97.94 95 TYR A N 1
ATOM 759 C CA . TYR A 1 95 ? 10.82 -21.531 -2.525 1 97.94 95 TYR A CA 1
ATOM 760 C C . TYR A 1 95 ? 11.055 -20.453 -1.471 1 97.94 95 TYR A C 1
ATOM 762 O O . TYR A 1 95 ? 10.945 -19.25 -1.757 1 97.94 95 TYR A O 1
ATOM 770 N N . LYS A 1 96 ? 11.352 -20.844 -0.267 1 96.62 96 LYS A N 1
ATOM 771 C CA . LYS A 1 96 ? 11.625 -19.906 0.815 1 96.62 96 LYS A CA 1
ATOM 772 C C . LYS A 1 96 ? 12.812 -19.016 0.476 1 96.62 96 LYS A C 1
ATOM 774 O O . LYS A 1 96 ? 12.766 -17.797 0.694 1 96.62 96 LYS A O 1
ATOM 779 N N . TRP A 1 97 ? 13.82 -19.625 -0.031 1 97.44 97 TRP A N 1
ATOM 780 C CA . TRP A 1 97 ? 14.984 -18.844 -0.45 1 97.44 97 TRP A CA 1
ATOM 781 C C . TRP A 1 97 ? 14.609 -17.828 -1.521 1 97.44 97 TRP A C 1
ATOM 783 O O . TRP A 1 97 ? 14.969 -16.656 -1.425 1 97.44 97 TRP A O 1
ATOM 793 N N . TRP A 1 98 ? 13.883 -18.297 -2.498 1 97.56 98 TRP A N 1
ATOM 794 C CA . TRP A 1 98 ? 13.508 -17.469 -3.635 1 97.56 98 TRP A CA 1
ATOM 795 C C . TRP A 1 98 ? 12.703 -16.266 -3.176 1 97.56 98 TRP A C 1
ATOM 797 O O . TRP A 1 98 ? 12.898 -15.148 -3.682 1 97.56 98 TRP A O 1
ATOM 807 N N . ASN A 1 99 ? 11.812 -16.484 -2.236 1 94.19 99 ASN A N 1
ATOM 808 C CA . ASN A 1 99 ? 10.977 -15.391 -1.73 1 94.19 99 ASN A CA 1
ATOM 809 C C . ASN A 1 99 ? 11.82 -14.25 -1.168 1 94.19 99 ASN A C 1
ATOM 811 O O . ASN A 1 99 ? 11.461 -13.078 -1.304 1 94.19 99 ASN A O 1
ATOM 815 N N . SER A 1 100 ? 12.836 -14.562 -0.523 1 92.38 100 SER A N 1
ATOM 816 C CA . SER A 1 100 ? 13.727 -13.547 0.033 1 92.38 100 SER A CA 1
ATOM 817 C C . SER A 1 100 ? 14.648 -12.984 -1.035 1 92.38 100 SER A C 1
ATOM 819 O O . SER A 1 100 ? 14.977 -11.789 -1.019 1 92.38 100 SER A O 1
ATOM 821 N N . TRP A 1 101 ? 14.969 -13.82 -1.938 1 95.69 101 TRP A N 1
ATOM 822 C CA . TRP A 1 101 ? 15.969 -13.492 -2.949 1 95.69 101 TRP A CA 1
ATOM 823 C C . TRP A 1 101 ? 15.414 -12.492 -3.959 1 95.69 101 TRP A C 1
ATOM 825 O O . TRP A 1 101 ? 16.062 -11.484 -4.27 1 95.69 101 TRP A O 1
ATOM 835 N N . TRP A 1 102 ? 14.227 -12.742 -4.465 1 94.81 102 TRP A N 1
ATOM 836 C CA . TRP A 1 102 ? 13.789 -11.984 -5.633 1 94.81 102 TRP A CA 1
ATOM 837 C C . TRP A 1 102 ? 13.445 -10.547 -5.25 1 94.81 102 TRP A C 1
ATOM 839 O O . TRP A 1 102 ? 13.484 -9.648 -6.094 1 94.81 102 TRP A O 1
ATOM 849 N N . THR A 1 103 ? 13.133 -10.312 -3.963 1 89.25 103 THR A N 1
ATOM 850 C CA . THR A 1 103 ? 12.758 -8.977 -3.518 1 89.25 103 THR A CA 1
ATOM 851 C C . THR A 1 103 ? 13.977 -8.203 -3.035 1 89.25 103 THR A C 1
ATOM 853 O O . THR A 1 103 ? 13.867 -7.035 -2.641 1 89.25 103 THR A O 1
ATOM 856 N N . SER A 1 104 ? 15.07 -8.773 -3.016 1 88.38 104 SER A N 1
ATOM 857 C CA . SER A 1 104 ? 16.25 -8.18 -2.395 1 88.38 104 SER A CA 1
ATOM 858 C C . SER A 1 104 ? 17.156 -7.547 -3.439 1 88.38 104 SER A C 1
ATOM 860 O O . SER A 1 104 ? 17.234 -8.016 -4.574 1 88.38 104 SER A O 1
ATOM 862 N N . GLY A 1 105 ? 17.812 -6.449 -2.984 1 85.94 105 GLY A N 1
ATOM 863 C CA . GLY A 1 105 ? 18.906 -5.906 -3.756 1 85.94 105 GLY A CA 1
ATOM 864 C C . GLY A 1 105 ? 18.469 -4.922 -4.82 1 85.94 105 GLY A C 1
ATOM 865 O O . GLY A 1 105 ? 17.266 -4.773 -5.078 1 85.94 105 GLY A O 1
ATOM 866 N N . GLU A 1 106 ? 19.406 -4.32 -5.504 1 87.44 106 GLU A N 1
ATOM 867 C CA . GLU A 1 106 ? 19.188 -3.312 -6.543 1 87.44 106 GLU A CA 1
ATOM 868 C C . GLU A 1 106 ? 18.688 -3.949 -7.836 1 87.44 106 GLU A C 1
ATOM 870 O O . GLU A 1 106 ? 18.062 -3.281 -8.664 1 87.44 106 GLU A O 1
ATOM 875 N N . ASP A 1 107 ? 18.906 -5.242 -7.98 1 92.19 107 ASP A N 1
ATOM 876 C CA . ASP A 1 107 ? 18.562 -5.93 -9.227 1 92.19 107 ASP A CA 1
ATOM 877 C C . ASP A 1 107 ? 17.219 -6.645 -9.109 1 92.19 107 ASP A C 1
ATOM 879 O O . ASP A 1 107 ? 16.938 -7.562 -9.883 1 92.19 107 ASP A O 1
ATOM 883 N N . SER A 1 108 ? 16.391 -6.281 -8.203 1 92.5 108 SER A N 1
ATOM 884 C CA . SER A 1 108 ? 15.086 -6.91 -8.008 1 92.5 108 SER A CA 1
ATOM 885 C C . SER A 1 108 ? 14.219 -6.781 -9.25 1 92.5 108 SER A C 1
ATOM 887 O O . SER A 1 108 ? 13.359 -7.629 -9.508 1 92.5 108 SER A O 1
ATOM 889 N N . ASN A 1 109 ? 14.43 -5.777 -10.008 1 91.94 109 ASN A N 1
ATOM 890 C CA . ASN A 1 109 ? 13.672 -5.609 -11.242 1 91.94 109 ASN A CA 1
ATOM 891 C C . ASN A 1 109 ? 13.898 -6.77 -12.203 1 91.94 109 ASN A C 1
ATOM 893 O O . ASN A 1 109 ? 12.945 -7.332 -12.742 1 91.94 109 ASN A O 1
ATOM 897 N N . LEU A 1 110 ? 15.18 -7.07 -12.406 1 95.81 110 LEU A N 1
ATOM 898 C CA . LEU A 1 110 ? 15.477 -8.195 -13.281 1 95.81 110 LEU A CA 1
ATOM 899 C C . LEU A 1 110 ? 14.953 -9.5 -12.688 1 95.81 110 LEU A C 1
ATOM 901 O O . LEU A 1 110 ? 14.414 -10.352 -13.414 1 95.81 110 LEU A O 1
ATOM 905 N N . LYS A 1 111 ? 15.133 -9.68 -11.398 1 97.5 111 LYS A N 1
ATOM 906 C CA . LYS A 1 111 ? 14.648 -10.883 -10.719 1 97.5 111 LYS A CA 1
ATOM 907 C C . LYS A 1 111 ? 13.148 -11.055 -10.914 1 97.5 111 LYS A C 1
ATOM 909 O O . LYS A 1 111 ? 12.664 -12.164 -11.117 1 97.5 111 LYS A O 1
ATOM 914 N N . TYR A 1 112 ? 12.461 -9.945 -10.914 1 96.62 112 TYR A N 1
ATOM 915 C CA . TYR A 1 112 ? 11.023 -9.945 -11.141 1 96.62 112 TYR A CA 1
ATOM 916 C C . TYR A 1 112 ? 10.695 -10.305 -12.586 1 96.62 112 TYR A C 1
ATOM 918 O O . TYR A 1 112 ? 9.781 -11.086 -12.852 1 96.62 112 TYR A O 1
ATOM 926 N N . LYS A 1 113 ? 11.484 -9.812 -13.508 1 96.06 113 LYS A N 1
ATOM 927 C CA . LYS A 1 113 ? 11.242 -10.023 -14.93 1 96.06 113 LYS A CA 1
ATOM 928 C C . LYS A 1 113 ? 11.5 -11.477 -15.32 1 96.06 113 LYS A C 1
ATOM 930 O O . LYS A 1 113 ? 10.773 -12.039 -16.141 1 96.06 113 LYS A O 1
ATOM 935 N N . ILE A 1 114 ? 12.492 -12.086 -14.727 1 97.5 114 ILE A N 1
ATOM 936 C CA . ILE A 1 114 ? 12.82 -13.445 -15.148 1 97.5 114 ILE A CA 1
ATOM 937 C C . ILE A 1 114 ? 11.781 -14.414 -14.586 1 97.5 114 ILE A C 1
ATOM 939 O O . ILE A 1 114 ? 11.656 -15.539 -15.078 1 97.5 114 ILE A O 1
ATOM 943 N N . TRP A 1 115 ? 11.023 -14.031 -13.547 1 97.62 115 TRP A N 1
ATOM 944 C CA . TRP A 1 115 ? 9.961 -14.836 -12.961 1 97.62 115 TRP A CA 1
ATOM 945 C C . TRP A 1 115 ? 8.812 -15.008 -13.953 1 97.62 115 TRP A C 1
ATOM 947 O O . TRP A 1 115 ? 8.289 -16.125 -14.109 1 97.62 115 TRP A O 1
ATOM 957 N N . CYS A 1 116 ? 8.43 -13.984 -14.633 1 96.06 116 CYS A N 1
ATOM 958 C CA . CYS A 1 116 ? 7.395 -14.008 -15.656 1 96.06 116 CYS A CA 1
ATOM 959 C C . CYS A 1 116 ? 7.691 -12.984 -16.75 1 96.06 116 CYS A C 1
ATOM 961 O O . CYS A 1 116 ? 7.07 -11.922 -16.797 1 96.06 116 CYS A O 1
ATOM 963 N N . PRO A 1 117 ? 8.5 -13.344 -17.688 1 94.38 117 PRO A N 1
ATOM 964 C CA . PRO A 1 117 ? 9.031 -12.391 -18.672 1 94.38 117 PRO A CA 1
ATOM 965 C C . PRO A 1 117 ? 7.934 -11.672 -19.453 1 94.38 117 PRO A C 1
ATOM 967 O O . PRO A 1 117 ? 8.094 -10.508 -19.812 1 94.38 117 PRO A O 1
ATOM 970 N N . LYS A 1 118 ? 6.848 -12.281 -19.625 1 90.94 118 LYS A N 1
ATOM 971 C CA . LYS A 1 118 ? 5.766 -11.703 -20.422 1 90.94 118 LYS A CA 1
ATOM 972 C C . LYS A 1 118 ? 5.027 -10.625 -19.641 1 90.94 118 LYS A C 1
ATOM 974 O O . LYS A 1 118 ? 4.562 -9.641 -20.219 1 90.94 118 LYS A O 1
ATOM 979 N N . HIS A 1 119 ? 4.93 -10.852 -18.312 1 93.44 119 HIS A N 1
ATOM 980 C CA . HIS A 1 119 ? 3.973 -10.023 -17.578 1 93.44 119 HIS A CA 1
ATOM 981 C C . HIS A 1 119 ? 4.68 -9.117 -16.578 1 93.44 119 HIS A C 1
ATOM 983 O O . HIS A 1 119 ? 4.113 -8.109 -16.141 1 93.44 119 HIS A O 1
ATOM 989 N N . HIS A 1 120 ? 5.852 -9.422 -16.141 1 94.75 120 HIS A N 1
ATOM 990 C CA . HIS A 1 120 ? 6.539 -8.648 -15.102 1 94.75 120 HIS A CA 1
ATOM 991 C C . HIS A 1 120 ? 7.41 -7.559 -15.719 1 94.75 120 HIS A C 1
ATOM 993 O O . HIS A 1 120 ? 8.258 -7.836 -16.562 1 94.75 120 HIS A O 1
ATOM 999 N N . TYR A 1 121 ? 7.328 -6.34 -15.234 1 90.31 121 TYR A N 1
ATOM 1000 C CA . TYR A 1 121 ? 7.992 -5.207 -15.859 1 90.31 121 TYR A CA 1
ATOM 1001 C C . TYR A 1 121 ? 8.984 -4.555 -14.906 1 90.31 121 TYR A C 1
ATOM 1003 O O . TYR A 1 121 ? 10.078 -4.164 -15.305 1 90.31 121 TYR A O 1
ATOM 1011 N N . ASP A 1 122 ? 8.586 -4.316 -13.688 1 90.38 122 ASP A N 1
ATOM 1012 C CA . ASP A 1 122 ? 9.422 -3.617 -12.719 1 90.38 122 ASP A CA 1
ATOM 1013 C C . ASP A 1 122 ? 9.016 -3.963 -11.289 1 90.38 122 ASP A C 1
ATOM 1015 O O . ASP A 1 122 ? 7.922 -4.473 -11.055 1 90.38 122 ASP A O 1
ATOM 1019 N N . SER A 1 123 ? 9.984 -3.775 -10.43 1 91.56 123 SER A N 1
ATOM 1020 C CA . SER A 1 123 ? 9.734 -4.023 -9.008 1 91.56 123 SER A CA 1
ATOM 1021 C C . SER A 1 123 ? 10.43 -2.982 -8.141 1 91.56 123 SER A C 1
ATOM 1023 O O . SER A 1 123 ? 11.539 -2.539 -8.453 1 91.56 123 SER A O 1
ATOM 1025 N N . GLY A 1 124 ? 9.742 -2.531 -7.117 1 87.31 124 GLY A N 1
ATOM 1026 C CA . GLY A 1 124 ? 10.25 -1.646 -6.078 1 87.31 124 GLY A CA 1
ATOM 1027 C C . GLY A 1 124 ? 9.828 -2.059 -4.684 1 87.31 124 GLY A C 1
ATOM 1028 O O . GLY A 1 124 ? 9.453 -3.213 -4.457 1 87.31 124 GLY A O 1
ATOM 1029 N N . PHE A 1 125 ? 10.008 -1.166 -3.754 1 87 125 PHE A N 1
ATOM 1030 C CA . PHE A 1 125 ? 9.617 -1.49 -2.385 1 87 125 PHE A CA 1
ATOM 1031 C C . PHE A 1 125 ? 8.109 -1.671 -2.277 1 87 125 PHE A C 1
ATOM 1033 O O . PHE A 1 125 ? 7.352 -0.717 -2.463 1 87 125 PHE A O 1
ATOM 1040 N N . LYS A 1 126 ? 7.672 -2.855 -1.981 1 88.44 126 LYS A N 1
ATOM 1041 C CA . LYS A 1 126 ? 6.277 -3.248 -1.814 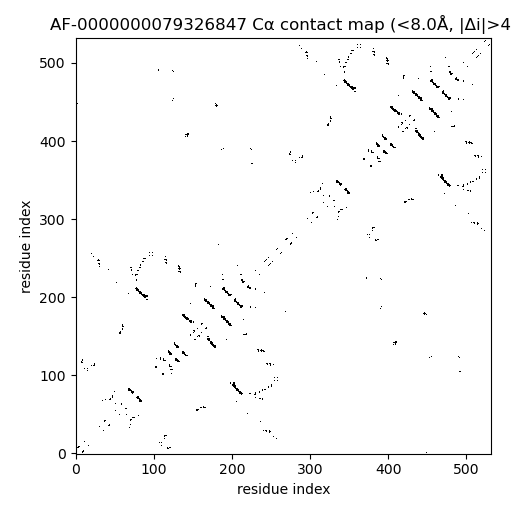1 88.44 126 LYS A CA 1
ATOM 1042 C C . LYS A 1 126 ? 5.438 -2.82 -3.016 1 88.44 126 LYS A C 1
ATOM 1044 O O . LYS A 1 126 ? 4.293 -2.391 -2.857 1 88.44 126 LYS A O 1
ATOM 1049 N N . TRP A 1 127 ? 6.055 -2.885 -4.105 1 90.38 127 TRP A N 1
ATOM 1050 C CA . TRP A 1 127 ? 5.422 -2.428 -5.34 1 90.38 127 TRP A CA 1
ATOM 1051 C C . TRP A 1 127 ? 5.922 -3.232 -6.535 1 90.38 127 TRP A C 1
ATOM 1053 O O . TRP A 1 127 ? 7.113 -3.527 -6.641 1 90.38 127 TRP A O 1
ATOM 1063 N N . ASN A 1 128 ? 5 -3.555 -7.434 1 92.44 128 ASN A N 1
ATOM 1064 C CA . ASN A 1 128 ? 5.348 -4.215 -8.688 1 92.44 128 ASN A CA 1
ATOM 1065 C C . ASN A 1 128 ? 4.543 -3.652 -9.859 1 92.44 128 ASN A C 1
ATOM 1067 O O . ASN A 1 128 ? 3.418 -3.189 -9.68 1 92.44 128 ASN A O 1
ATOM 1071 N N . LEU A 1 129 ? 5.168 -3.609 -11.008 1 91.19 129 LEU A N 1
ATOM 1072 C CA . LEU A 1 129 ? 4.523 -3.277 -12.266 1 91.19 129 LEU A CA 1
ATOM 1073 C C . LEU A 1 129 ? 4.418 -4.508 -13.164 1 91.19 129 LEU A C 1
ATOM 1075 O O . LEU A 1 129 ? 5.43 -5.125 -13.5 1 91.19 129 LEU A O 1
ATOM 1079 N N . GLU A 1 130 ? 3.223 -4.855 -13.508 1 92.06 130 GLU A N 1
ATOM 1080 C CA . GLU A 1 130 ? 2.959 -6.039 -14.312 1 92.06 130 GLU A CA 1
ATOM 1081 C C . GLU A 1 130 ? 1.662 -5.895 -15.102 1 92.06 130 GLU A C 1
ATOM 1083 O O . GLU A 1 130 ? 0.893 -4.957 -14.875 1 92.06 130 GLU A O 1
ATOM 1088 N N . THR A 1 131 ? 1.383 -6.777 -16.031 1 87.56 131 THR A N 1
ATOM 1089 C CA . THR A 1 131 ? 0.146 -6.711 -16.797 1 87.56 131 THR A CA 1
ATOM 1090 C C . THR A 1 131 ? -0.898 -7.668 -16.234 1 87.56 131 THR A C 1
ATOM 1092 O O . THR A 1 131 ? -2.098 -7.477 -16.438 1 87.56 131 THR A O 1
ATOM 1095 N N . CYS A 1 132 ? -0.466 -8.672 -15.578 1 88.56 132 CYS A N 1
ATOM 1096 C CA . CYS A 1 132 ? -1.343 -9.688 -15.008 1 88.56 132 CYS A CA 1
ATOM 1097 C C . CYS A 1 132 ? -2.316 -10.219 -16.062 1 88.56 132 CYS A C 1
ATOM 1099 O O . CYS A 1 132 ? -3.508 -10.375 -15.781 1 88.56 132 CYS A O 1
ATOM 1101 N N . GLY A 1 133 ? -1.885 -10.328 -17.266 1 84.88 133 GLY A N 1
ATOM 1102 C CA . GLY A 1 133 ? -2.682 -10.945 -18.312 1 84.88 133 GLY A CA 1
ATOM 1103 C C . GLY A 1 133 ? -3.689 -9.984 -18.922 1 84.88 133 GLY A C 1
ATOM 1104 O O . GLY A 1 133 ? -4.453 -10.375 -19.812 1 84.88 133 GLY A O 1
ATOM 1105 N N . THR A 1 134 ? -3.781 -8.75 -18.516 1 81.25 134 THR A N 1
ATOM 1106 C CA . THR A 1 134 ? -4.781 -7.812 -19.016 1 81.25 134 THR A CA 1
ATOM 1107 C C . THR A 1 134 ? -4.281 -7.102 -20.266 1 81.25 134 THR A C 1
ATOM 1109 O O . THR A 1 134 ? -5.062 -6.477 -20.984 1 81.25 134 THR A O 1
ATOM 1112 N N . GLY A 1 135 ? -3.023 -7.148 -20.469 1 78.81 135 GLY A N 1
ATOM 1113 C CA . GLY A 1 135 ? -2.459 -6.492 -21.641 1 78.81 135 GLY A CA 1
ATOM 1114 C C . GLY A 1 135 ? -2.072 -5.047 -21.391 1 78.81 135 GLY A C 1
ATOM 1115 O O . GLY A 1 135 ? -1.475 -4.398 -22.25 1 78.81 135 GLY A O 1
ATOM 1116 N N . PHE A 1 136 ? -2.443 -4.527 -20.25 1 81.81 136 PHE A N 1
ATOM 1117 C CA . PHE A 1 136 ? -2.014 -3.184 -19.891 1 81.81 136 PHE A CA 1
ATOM 1118 C C . PHE A 1 136 ? -1.317 -3.18 -18.531 1 81.81 136 PHE A C 1
ATOM 1120 O O . PHE A 1 136 ? -1.564 -4.055 -17.703 1 81.81 136 PHE A O 1
ATOM 1127 N N . PRO A 1 137 ? -0.461 -2.223 -18.344 1 84 137 PRO A N 1
ATOM 1128 C CA . PRO A 1 137 ? 0.303 -2.203 -17.094 1 84 137 PRO A CA 1
ATOM 1129 C C . PRO A 1 137 ? -0.572 -1.932 -15.867 1 84 137 PRO A C 1
ATOM 1131 O O . PRO A 1 137 ? -1.434 -1.049 -15.906 1 84 137 PRO A O 1
ATOM 1134 N N . LEU A 1 138 ? -0.37 -2.752 -14.906 1 88 138 LEU A N 1
ATOM 1135 C CA . LEU A 1 138 ? -0.992 -2.629 -13.594 1 88 138 LEU A CA 1
ATOM 1136 C C . LEU A 1 138 ? 0.06 -2.406 -12.516 1 88 138 LEU A C 1
ATOM 1138 O O . LEU A 1 138 ? 1.129 -3.021 -12.547 1 88 138 LEU A O 1
ATOM 1142 N N . GLU A 1 139 ? -0.285 -1.525 -11.633 1 89.44 139 GLU A N 1
ATOM 1143 C CA . GLU A 1 139 ? 0.553 -1.331 -10.453 1 89.44 139 GLU A CA 1
ATOM 1144 C C . GLU A 1 139 ? -0.04 -2.031 -9.234 1 89.44 139 GLU A C 1
ATOM 1146 O O . GLU A 1 139 ? -1.195 -1.792 -8.875 1 89.44 139 GLU A O 1
ATOM 1151 N N . ASP A 1 140 ? 0.809 -2.879 -8.688 1 90.06 140 ASP A N 1
ATOM 1152 C CA . ASP A 1 140 ? 0.415 -3.566 -7.457 1 90.06 140 ASP A CA 1
ATOM 1153 C C . ASP A 1 140 ? 1.201 -3.043 -6.258 1 90.06 140 ASP A C 1
ATOM 1155 O O . ASP A 1 140 ? 2.428 -2.943 -6.309 1 90.06 140 ASP A O 1
ATOM 1159 N N . VAL A 1 141 ? 0.43 -2.705 -5.258 1 88.31 141 VAL A N 1
ATOM 1160 C CA . VAL A 1 141 ? 1.041 -2.279 -4.004 1 88.31 141 VAL A CA 1
ATOM 1161 C C . VAL A 1 141 ? 0.635 -3.23 -2.881 1 88.31 141 VAL A C 1
ATOM 1163 O O . VAL A 1 141 ? -0.554 -3.48 -2.67 1 88.31 141 VAL A O 1
ATOM 1166 N N . TYR A 1 142 ? 1.628 -3.689 -2.143 1 87.62 142 TYR A N 1
ATOM 1167 C CA . TYR A 1 142 ? 1.371 -4.598 -1.03 1 87.62 142 TYR A CA 1
ATOM 1168 C C . TYR A 1 142 ? 1.151 -3.822 0.264 1 87.62 142 TYR A C 1
ATOM 1170 O O . TYR A 1 142 ? 1.975 -2.984 0.641 1 87.62 142 TYR A O 1
ATOM 1178 N N . ILE A 1 143 ? 0.077 -4.027 0.985 1 78.25 143 ILE A N 1
ATOM 1179 C CA . ILE A 1 143 ? -0.34 -3.1 2.029 1 78.25 143 ILE A CA 1
ATOM 1180 C C . ILE A 1 143 ? -0.21 -3.766 3.396 1 78.25 143 ILE A C 1
ATOM 1182 O O . ILE A 1 143 ? -0.462 -3.137 4.426 1 78.25 143 ILE A O 1
ATOM 1186 N N . GLN A 1 144 ? 0.18 -4.988 3.605 1 68.12 144 GLN A N 1
ATOM 1187 C CA . GLN A 1 144 ? 0.351 -5.613 4.914 1 68.12 144 GLN A CA 1
ATOM 1188 C C . GLN A 1 144 ? 1.535 -6.578 4.914 1 68.12 144 GLN A C 1
ATOM 1190 O O . GLN A 1 144 ? 2.162 -6.797 3.873 1 68.12 144 GLN A O 1
ATOM 1195 N N . ASP A 1 145 ? 1.579 -7.027 6.176 1 66.19 145 ASP A N 1
ATOM 1196 C CA . ASP A 1 145 ? 2.604 -8.055 6.352 1 66.19 145 ASP A CA 1
ATOM 1197 C C . ASP A 1 145 ? 2.217 -9.344 5.641 1 66.19 145 ASP A C 1
ATOM 1199 O O . ASP A 1 145 ? 1.032 -9.664 5.516 1 66.19 145 ASP A O 1
ATOM 1203 N N . LEU A 1 146 ? 3.189 -10.039 5.391 1 71 146 LEU A N 1
ATOM 1204 C CA . LEU A 1 146 ? 3.086 -11.289 4.648 1 71 146 LEU A CA 1
ATOM 1205 C C . LEU A 1 146 ? 2.475 -12.383 5.516 1 71 146 LEU A C 1
ATOM 1207 O O . LEU A 1 146 ? 2.789 -12.492 6.703 1 71 146 LEU A O 1
ATOM 1211 N N . PHE A 1 147 ? 1.606 -13.141 4.938 1 81 147 PHE A N 1
ATOM 1212 C CA . PHE A 1 147 ? 0.915 -14.227 5.625 1 81 147 PHE A CA 1
ATOM 1213 C C . PHE A 1 147 ? 1.897 -15.312 6.051 1 81 147 PHE A C 1
ATOM 1215 O O . PHE A 1 147 ? 1.654 -16.031 7.023 1 81 147 PHE A O 1
ATOM 1222 N N . ARG A 1 148 ? 3 -15.391 5.367 1 80.44 148 ARG A N 1
ATOM 1223 C CA . ARG A 1 148 ? 3.938 -16.469 5.637 1 80.44 148 ARG A CA 1
ATOM 1224 C C . ARG A 1 148 ? 4.492 -16.375 7.055 1 80.44 148 ARG A C 1
ATOM 1226 O O . ARG A 1 148 ? 4.879 -17.391 7.645 1 80.44 148 ARG A O 1
ATOM 1233 N N . GLU A 1 149 ? 4.488 -15.258 7.574 1 80.25 149 GLU A N 1
ATOM 1234 C CA . GLU A 1 149 ? 4.965 -15.062 8.938 1 80.25 149 GLU A CA 1
ATOM 1235 C C . GLU A 1 149 ? 3.846 -15.281 9.953 1 80.25 149 GLU A C 1
ATOM 1237 O O . GLU A 1 149 ? 4.102 -15.672 11.094 1 80.25 149 GLU A O 1
ATOM 1242 N N . ASN A 1 150 ? 2.676 -15.086 9.484 1 85.94 150 ASN A N 1
ATOM 1243 C CA . ASN A 1 150 ? 1.496 -15.188 10.336 1 85.94 150 ASN A CA 1
ATOM 1244 C C . ASN A 1 150 ? 0.297 -15.742 9.57 1 85.94 150 ASN A C 1
ATOM 1246 O O . ASN A 1 150 ? -0.685 -15.031 9.352 1 85.94 150 ASN A O 1
ATOM 1250 N N . PRO A 1 151 ? 0.387 -17.062 9.32 1 90.94 151 PRO A N 1
ATOM 1251 C CA . PRO A 1 151 ? -0.693 -17.625 8.5 1 90.94 151 PRO A CA 1
ATOM 1252 C C . PRO A 1 151 ? -2.061 -17.5 9.172 1 90.94 151 PRO A C 1
ATOM 1254 O O . PRO A 1 151 ? -3.088 -17.5 8.484 1 90.94 151 PRO A O 1
ATOM 1257 N N . GLU A 1 152 ? -2.109 -17.344 10.492 1 90.88 152 GLU A N 1
ATO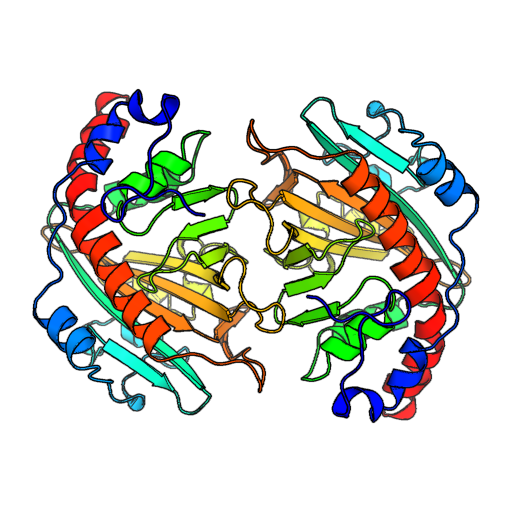M 1258 C CA . GLU A 1 152 ? -3.361 -17.219 11.227 1 90.88 152 GLU A CA 1
ATOM 1259 C C . GLU A 1 152 ? -4.125 -15.969 10.82 1 90.88 152 GLU A C 1
ATOM 1261 O O . GLU A 1 152 ? -5.336 -15.875 11.016 1 90.88 152 GLU A O 1
ATOM 1266 N N . ARG A 1 153 ? -3.475 -15.039 10.227 1 87.88 153 ARG A N 1
ATOM 1267 C CA . ARG A 1 153 ? -4.113 -13.812 9.766 1 87.88 153 ARG A CA 1
ATOM 1268 C C . ARG A 1 153 ? -5.141 -14.102 8.672 1 87.88 153 ARG A C 1
ATOM 1270 O O . ARG A 1 153 ? -6.098 -13.352 8.492 1 87.88 153 ARG A O 1
ATOM 1277 N N . THR A 1 154 ? -4.914 -15.211 7.973 1 91 154 THR A N 1
ATOM 1278 C CA . THR A 1 154 ? -5.855 -15.578 6.922 1 91 154 THR A CA 1
ATOM 1279 C C . THR A 1 154 ? -7.098 -16.234 7.516 1 91 154 THR A C 1
ATOM 1281 O O . THR A 1 154 ? -8.094 -16.438 6.82 1 91 154 THR A O 1
ATOM 1284 N N . GLY A 1 155 ? -6.996 -16.562 8.766 1 91.56 155 GLY A N 1
ATOM 128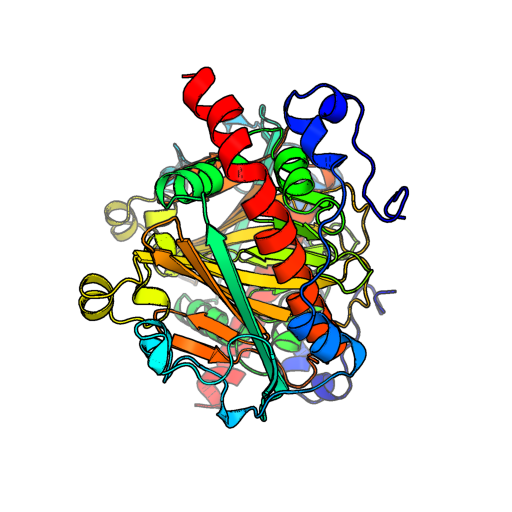5 C CA . GLY A 1 155 ? -8.062 -17.312 9.406 1 91.56 155 GLY A CA 1
ATOM 1286 C C . GLY A 1 155 ? -7.797 -18.812 9.445 1 91.56 155 GLY A C 1
ATOM 1287 O O . GLY A 1 155 ? -8.602 -19.578 9.977 1 91.56 155 GLY A O 1
ATOM 1288 N N . ILE A 1 156 ? -6.742 -19.219 8.898 1 94.88 156 ILE A N 1
ATOM 1289 C CA . ILE A 1 156 ? -6.418 -20.641 8.852 1 94.88 156 ILE A CA 1
ATOM 1290 C C . ILE A 1 156 ? -6.133 -21.156 10.258 1 94.88 156 ILE A C 1
ATOM 1292 O O . ILE A 1 156 ? -5.527 -20.453 11.07 1 94.88 156 ILE A O 1
ATOM 1296 N N . ASP A 1 157 ? -6.562 -22.312 10.555 1 95.75 157 ASP A N 1
ATOM 1297 C CA . ASP A 1 157 ? -6.238 -23.016 11.789 1 95.75 157 ASP A CA 1
ATOM 1298 C C . ASP A 1 157 ? -4.824 -23.578 11.742 1 95.75 157 ASP A C 1
ATOM 1300 O O . ASP A 1 157 ? -4.605 -24.656 11.188 1 95.75 157 ASP A O 1
ATOM 1304 N N . VAL A 1 158 ? -3.984 -22.938 12.422 1 95.25 158 VAL A N 1
ATOM 1305 C CA . VAL A 1 158 ? -2.564 -23.266 12.328 1 95.25 158 VAL A CA 1
ATOM 1306 C C . VAL A 1 158 ? -2.307 -24.641 12.945 1 95.25 158 VAL A C 1
ATOM 1308 O O . VAL A 1 158 ? -1.43 -25.375 12.5 1 95.25 158 VAL A O 1
ATOM 1311 N N . GLU A 1 159 ? -3.01 -24.984 13.961 1 96.75 159 GLU A N 1
ATOM 1312 C CA . GLU A 1 159 ? -2.84 -26.297 14.586 1 96.75 159 GLU A CA 1
ATOM 1313 C C . GLU A 1 159 ? -3.238 -27.406 13.625 1 96.75 159 GLU A C 1
ATOM 1315 O O . GLU A 1 159 ? -2.539 -28.422 13.516 1 96.75 159 GLU A O 1
ATOM 1320 N N . LYS A 1 160 ? -4.32 -27.219 12.953 1 96.75 160 LYS A N 1
ATOM 1321 C CA . LYS A 1 160 ? -4.734 -28.203 11.945 1 96.75 160 LYS A CA 1
ATOM 1322 C C . LYS A 1 160 ? -3.754 -28.234 10.773 1 96.75 160 LYS A C 1
ATOM 1324 O O . LYS A 1 160 ? -3.484 -29.297 10.219 1 96.75 160 LYS A O 1
ATOM 1329 N N . MET A 1 161 ? -3.297 -27.094 10.391 1 96.81 161 MET A N 1
ATOM 1330 C CA . MET A 1 161 ? -2.318 -26.984 9.312 1 96.81 161 MET A CA 1
ATOM 1331 C C . MET A 1 161 ? -1.07 -27.797 9.625 1 96.81 161 MET A C 1
ATOM 1333 O O . MET A 1 161 ? -0.545 -28.5 8.75 1 96.81 161 MET A O 1
ATOM 1337 N N . LYS A 1 162 ? -0.637 -27.828 10.859 1 95.75 162 LYS A N 1
ATOM 1338 C CA . LYS A 1 162 ? 0.576 -28.516 11.281 1 95.75 162 LYS A CA 1
ATOM 1339 C C . LYS A 1 162 ? 0.443 -30.031 11.07 1 95.75 162 LYS A C 1
ATOM 1341 O O . LYS A 1 162 ? 1.444 -30.719 10.914 1 95.75 162 LYS A O 1
ATOM 1346 N N . GLU A 1 163 ? -0.783 -30.469 11.07 1 96.31 163 GLU A N 1
ATOM 1347 C CA . GLU A 1 163 ? -1.039 -31.891 10.938 1 96.31 163 GLU A CA 1
ATOM 1348 C C . GLU A 1 163 ? -1.322 -32.281 9.484 1 96.31 163 GLU A C 1
ATOM 1350 O O . GLU A 1 163 ? -1.692 -33.406 9.195 1 96.31 163 GLU A O 1
ATOM 1355 N N . SER A 1 164 ? -1.136 -31.375 8.594 1 97.38 164 SER A N 1
ATOM 1356 C CA . SER A 1 164 ? -1.459 -31.594 7.188 1 97.38 164 SER A CA 1
ATOM 1357 C C . SER A 1 164 ? -0.225 -31.438 6.305 1 97.38 164 SER A C 1
ATOM 1359 O O . SER A 1 164 ? 0.889 -31.281 6.809 1 97.38 164 SER A O 1
ATOM 1361 N N . ASN A 1 165 ? -0.438 -31.578 4.996 1 97.38 165 ASN A N 1
ATOM 1362 C CA . ASN A 1 165 ? 0.652 -31.359 4.051 1 97.38 165 ASN A CA 1
ATOM 1363 C C . ASN A 1 165 ? 0.783 -29.891 3.66 1 97.38 165 ASN A C 1
ATOM 1365 O O . ASN A 1 165 ? 1.702 -29.516 2.93 1 97.38 165 ASN A O 1
ATOM 1369 N N . LEU A 1 166 ? -0.191 -29.094 4.125 1 98.06 166 LEU A N 1
ATOM 1370 C CA . LEU A 1 166 ? -0.069 -27.641 3.93 1 98.06 166 LEU A CA 1
ATOM 1371 C C . LEU A 1 166 ? 1.012 -27.062 4.836 1 98.06 166 LEU A C 1
ATOM 1373 O O . LEU A 1 166 ? 0.828 -26.969 6.051 1 98.06 166 LEU A O 1
ATOM 1377 N N . VAL A 1 167 ? 2.104 -26.562 4.211 1 96.81 167 VAL A N 1
ATOM 1378 C CA . VAL A 1 167 ? 3.283 -26.281 5.023 1 96.81 167 VAL A CA 1
ATOM 1379 C C . VAL A 1 167 ? 3.547 -24.781 5.039 1 96.81 167 VAL A C 1
ATOM 1381 O O . VAL A 1 167 ? 4.328 -24.281 5.859 1 96.81 167 VAL A O 1
ATOM 1384 N N . MET A 1 168 ? 2.889 -24.031 4.164 1 96.75 168 MET A N 1
ATOM 1385 C CA . MET A 1 168 ? 3.102 -22.594 4.109 1 96.75 168 MET A CA 1
ATOM 1386 C C . MET A 1 168 ? 1.92 -21.891 3.447 1 96.75 168 MET A C 1
ATOM 1388 O O . MET A 1 168 ? 1.319 -22.422 2.514 1 96.75 168 MET A O 1
ATOM 1392 N N . VAL A 1 169 ? 1.53 -20.812 3.975 1 96.44 169 VAL A N 1
ATOM 1393 C CA . VAL A 1 169 ? 0.619 -19.859 3.336 1 96.44 169 VAL A CA 1
ATOM 1394 C C . VAL A 1 169 ? 1.349 -18.547 3.043 1 96.44 169 VAL A C 1
ATOM 1396 O O . VAL A 1 169 ? 1.66 -17.797 3.961 1 96.44 169 VAL A O 1
ATOM 1399 N N . ASP A 1 170 ? 1.653 -18.359 1.793 1 95.31 170 ASP A N 1
ATOM 1400 C CA . ASP A 1 170 ? 2.338 -17.156 1.354 1 95.31 170 ASP A CA 1
ATOM 1401 C C . ASP A 1 170 ? 1.373 -16.203 0.65 1 95.31 170 ASP A C 1
ATOM 1403 O O . ASP A 1 170 ? 0.474 -16.641 -0.071 1 95.31 170 ASP A O 1
ATOM 1407 N N . GLY A 1 171 ? 1.496 -14.922 0.97 1 93.69 171 GLY A N 1
ATOM 1408 C CA . GLY A 1 171 ? 0.61 -13.953 0.341 1 93.69 171 GLY A CA 1
ATOM 1409 C C . GLY A 1 171 ? 0.492 -12.656 1.12 1 93.69 171 GLY A C 1
ATOM 1410 O O . GLY A 1 171 ? 1.302 -12.383 2.01 1 93.69 171 GLY A O 1
ATOM 1411 N N . ALA A 1 172 ? -0.455 -11.844 0.62 1 92 172 ALA A N 1
ATOM 1412 C CA . ALA A 1 172 ? -0.607 -10.523 1.227 1 92 172 ALA A CA 1
ATOM 1413 C C . ALA A 1 172 ? -1.884 -9.844 0.744 1 92 172 ALA A C 1
ATOM 1415 O O . ALA A 1 172 ? -2.525 -10.312 -0.2 1 92 172 ALA A O 1
ATOM 1416 N N . ASN A 1 173 ? -2.229 -8.82 1.534 1 92.81 173 ASN A N 1
ATOM 1417 C CA . ASN A 1 173 ? -3.127 -7.801 1.003 1 92.81 173 ASN A CA 1
ATOM 1418 C C . ASN A 1 173 ? -2.424 -6.914 -0.022 1 92.81 173 ASN A C 1
ATOM 1420 O O . ASN A 1 173 ? -1.264 -6.539 0.165 1 92.81 173 ASN A O 1
ATOM 1424 N N . ALA A 1 174 ? -3.1 -6.68 -1.094 1 92.5 174 ALA A N 1
ATOM 1425 C CA . ALA A 1 174 ? -2.557 -5.785 -2.113 1 92.5 174 ALA A CA 1
ATOM 1426 C C . ALA A 1 174 ? -3.652 -4.906 -2.713 1 92.5 174 ALA A C 1
ATOM 1428 O O . ALA A 1 174 ? -4.836 -5.082 -2.402 1 92.5 174 ALA A O 1
ATOM 1429 N N . THR A 1 175 ? -3.293 -3.881 -3.434 1 91.94 175 THR A N 1
ATOM 1430 C CA . THR A 1 175 ? -4.168 -3.131 -4.324 1 91.94 175 THR A CA 1
ATOM 1431 C C . THR A 1 175 ? -3.609 -3.115 -5.746 1 91.94 175 THR A C 1
ATOM 1433 O O . THR A 1 175 ? -2.395 -3.16 -5.941 1 91.94 175 THR A O 1
ATOM 1436 N N . SER A 1 176 ? -4.465 -3.135 -6.637 1 90.5 176 SER A N 1
ATOM 1437 C CA . SER A 1 176 ? -4.062 -3.129 -8.039 1 90.5 176 SER A CA 1
ATOM 1438 C C . SER A 1 176 ? -4.703 -1.97 -8.789 1 90.5 176 SER A C 1
ATOM 1440 O O . SER A 1 176 ? -5.906 -1.736 -8.672 1 90.5 176 SER A O 1
ATOM 1442 N N . ARG A 1 177 ? -3.867 -1.275 -9.531 1 88.12 177 ARG A N 1
ATOM 1443 C CA . ARG A 1 177 ? -4.289 -0.107 -10.297 1 88.12 177 ARG A CA 1
ATOM 1444 C C . ARG A 1 177 ? -3.77 -0.175 -11.727 1 88.12 177 ARG A C 1
ATOM 1446 O O . ARG A 1 177 ? -2.598 -0.485 -11.953 1 88.12 177 ARG A O 1
ATOM 1453 N N . VAL A 1 178 ? -4.734 0.07 -12.672 1 83.06 178 VAL A N 1
ATOM 1454 C CA . VAL A 1 178 ? -4.27 0.222 -14.047 1 83.06 178 VAL A CA 1
ATOM 1455 C C . VAL A 1 178 ? -3.439 1.495 -14.172 1 83.06 178 VAL A C 1
ATOM 1457 O O . VAL A 1 178 ? -3.889 2.58 -13.797 1 83.06 178 VAL A O 1
ATOM 1460 N N . LEU A 1 179 ? -2.275 1.268 -14.602 1 80.56 179 LEU A N 1
ATOM 1461 C CA . LEU A 1 179 ? -1.421 2.432 -14.805 1 80.56 179 LEU A CA 1
ATOM 1462 C C . LEU A 1 179 ? -1.987 3.332 -15.898 1 80.56 179 LEU A C 1
ATOM 1464 O O . LEU A 1 179 ? -2.416 2.848 -16.953 1 80.56 179 LEU A O 1
ATOM 1468 N N . ASN A 1 180 ? -2.004 4.699 -15.648 1 73.38 180 ASN A N 1
ATOM 1469 C CA . ASN A 1 180 ? -2.486 5.73 -16.562 1 73.38 180 ASN A CA 1
ATOM 1470 C C . ASN A 1 180 ? -3.949 5.512 -16.938 1 73.38 180 ASN A C 1
ATOM 1472 O O . ASN A 1 180 ? -4.359 5.801 -18.062 1 73.38 180 ASN A O 1
ATOM 1476 N N . GLY A 1 181 ? -4.605 4.77 -16.172 1 71.62 181 GLY A N 1
ATOM 1477 C CA . GLY A 1 181 ? -6.043 4.621 -16.344 1 71.62 181 GLY A CA 1
ATOM 1478 C C . GLY A 1 181 ? -6.824 5.852 -15.93 1 71.62 181 GLY A C 1
ATOM 1479 O O . GLY A 1 181 ? -6.238 6.883 -15.586 1 71.62 181 GLY A O 1
ATOM 1480 N N . ASP A 1 182 ? -8.117 5.68 -16.125 1 76.94 182 ASP A N 1
ATOM 1481 C CA . ASP A 1 182 ? -9.023 6.746 -15.711 1 76.94 182 ASP A CA 1
ATOM 1482 C C . ASP A 1 182 ? -8.883 7.027 -14.219 1 76.94 182 ASP A C 1
ATOM 1484 O O . ASP A 1 182 ? -8.898 6.105 -13.398 1 76.94 182 ASP A O 1
ATOM 1488 N N . TYR A 1 183 ? -8.703 8.289 -13.898 1 72.12 183 TYR A N 1
ATOM 1489 C CA . TYR A 1 183 ? -8.5 8.719 -12.523 1 72.12 183 TYR A CA 1
ATOM 1490 C C . TYR A 1 183 ? -9.695 8.352 -11.648 1 72.12 183 TYR A C 1
ATOM 1492 O O . TYR A 1 183 ? -9.578 8.281 -10.422 1 72.12 183 TYR A O 1
ATOM 1500 N N . SER A 1 184 ? -10.797 8.172 -12.273 1 76 184 SER A N 1
ATOM 1501 C CA . SER A 1 184 ? -12.016 7.902 -11.508 1 76 184 SER A CA 1
ATOM 1502 C C . SER A 1 184 ? -12.086 6.445 -11.062 1 76 184 SER A C 1
ATOM 1504 O O . SER A 1 184 ? -12.922 6.082 -10.234 1 76 184 SER A O 1
ATOM 1506 N N . VAL A 1 185 ? -11.188 5.656 -11.609 1 82.69 185 VAL A N 1
ATOM 1507 C CA . VAL A 1 185 ? -11.156 4.25 -11.227 1 82.69 185 VAL A CA 1
ATOM 1508 C C . VAL A 1 185 ? -10.148 4.047 -10.094 1 82.69 185 VAL A C 1
ATOM 1510 O O . VAL A 1 185 ? -8.945 4.262 -10.281 1 82.69 185 VAL A O 1
ATOM 1513 N N . ARG A 1 186 ? -10.625 3.635 -9 1 88.5 186 ARG A N 1
ATOM 1514 C CA . ARG A 1 186 ? -9.781 3.404 -7.828 1 88.5 186 ARG A CA 1
ATOM 1515 C C . ARG A 1 186 ? -9.016 2.09 -7.953 1 88.5 186 ARG A C 1
ATOM 1517 O O . ARG A 1 186 ? -9.438 1.189 -8.68 1 88.5 186 ARG A O 1
ATOM 1524 N N . PRO A 1 187 ? -7.871 2.057 -7.227 1 90.25 187 PRO A N 1
ATOM 1525 C CA . PRO A 1 187 ? -7.242 0.737 -7.141 1 90.25 187 PRO A CA 1
ATOM 1526 C C . PRO A 1 187 ? -8.156 -0.31 -6.504 1 90.25 187 PRO A C 1
ATOM 1528 O O . PRO A 1 187 ? -8.875 -0.006 -5.551 1 90.25 187 PRO A O 1
ATOM 1531 N N . ILE A 1 188 ? -8.133 -1.479 -7.016 1 92.19 188 ILE A N 1
ATOM 1532 C CA . ILE A 1 188 ? -8.969 -2.549 -6.488 1 92.19 188 ILE A CA 1
ATOM 1533 C C . ILE A 1 188 ? -8.203 -3.324 -5.418 1 92.19 188 ILE A C 1
ATOM 1535 O O . ILE A 1 188 ? -7.148 -3.893 -5.688 1 92.19 188 ILE A O 1
ATOM 1539 N N . PRO A 1 189 ? -8.727 -3.326 -4.215 1 93.06 189 PRO A N 1
ATOM 1540 C CA . PRO A 1 189 ? -8.117 -4.164 -3.182 1 93.06 189 PRO A CA 1
ATOM 1541 C C . PRO A 1 189 ? -8.219 -5.656 -3.496 1 93.06 189 PRO A C 1
ATOM 1543 O O . PRO A 1 189 ? -9.234 -6.113 -4.023 1 93.06 189 PRO A O 1
ATOM 1546 N N . THR A 1 190 ? -7.133 -6.379 -3.203 1 94.75 190 THR A N 1
ATOM 1547 C CA . THR A 1 190 ? -7.059 -7.801 -3.533 1 94.75 190 THR A CA 1
ATOM 1548 C C . THR A 1 190 ? -6.238 -8.555 -2.49 1 94.75 190 THR A C 1
ATOM 1550 O O . THR A 1 190 ? -5.234 -8.039 -1.994 1 94.75 190 THR A O 1
ATOM 1553 N N . VAL A 1 191 ? -6.742 -9.703 -2.152 1 95.31 191 VAL A N 1
ATOM 1554 C CA . VAL A 1 191 ? -5.93 -10.625 -1.374 1 95.31 191 VAL A CA 1
ATOM 1555 C C . VAL A 1 191 ? -5.355 -11.703 -2.289 1 95.31 191 VAL A C 1
ATOM 1557 O O . VAL A 1 191 ? -6.059 -12.242 -3.145 1 95.31 191 VAL A O 1
ATOM 1560 N N . VAL A 1 192 ? -4.117 -11.977 -2.186 1 96.56 192 VAL A N 1
ATOM 1561 C CA . VAL A 1 192 ? -3.5 -13.117 -2.854 1 96.56 192 VAL A CA 1
ATOM 1562 C C . VAL A 1 192 ? -2.896 -14.062 -1.814 1 96.56 192 VAL A C 1
ATOM 1564 O O . VAL A 1 192 ? -2.305 -13.609 -0.83 1 96.56 192 VAL A O 1
ATOM 1567 N N . ALA A 1 193 ? -3.111 -15.32 -1.984 1 96.56 193 ALA A N 1
ATOM 1568 C CA . ALA A 1 193 ? -2.5 -16.312 -1.112 1 96.56 193 ALA A CA 1
ATOM 1569 C C . ALA A 1 193 ? -2.086 -17.562 -1.904 1 96.56 193 ALA A C 1
ATOM 1571 O O . ALA A 1 193 ? -2.85 -18.047 -2.736 1 96.56 193 ALA A O 1
ATOM 1572 N N . HIS A 1 194 ? -0.895 -17.938 -1.711 1 97.81 194 HIS A N 1
ATOM 1573 C CA . HIS A 1 194 ? -0.374 -19.203 -2.201 1 97.81 194 HIS A CA 1
ATOM 1574 C C . HIS A 1 194 ? -0.32 -20.25 -1.089 1 97.81 194 HIS A C 1
ATOM 1576 O O . HIS A 1 194 ? 0.463 -20.109 -0.146 1 97.81 194 HIS A O 1
ATOM 1582 N N . PHE A 1 195 ? -1.131 -21.266 -1.196 1 98.12 195 PHE A N 1
ATOM 1583 C CA . PHE A 1 195 ? -1.085 -22.391 -0.285 1 98.12 195 PHE A CA 1
ATOM 1584 C C . PHE A 1 195 ? -0.141 -23.469 -0.809 1 98.12 195 PHE A C 1
ATOM 1586 O O . PHE A 1 195 ? -0.373 -24.047 -1.877 1 98.12 195 PHE A O 1
ATOM 1593 N N . ILE A 1 196 ? 0.888 -23.734 -0.052 1 98.31 196 ILE A N 1
ATOM 1594 C CA . ILE A 1 196 ? 1.956 -24.609 -0.517 1 98.31 196 ILE A CA 1
ATOM 1595 C C . ILE A 1 196 ? 1.9 -25.938 0.24 1 98.31 196 ILE A C 1
ATOM 1597 O O . ILE A 1 196 ? 1.911 -25.953 1.473 1 98.31 196 ILE A O 1
ATOM 1601 N N . TYR A 1 197 ? 1.849 -27.031 -0.511 1 98.38 197 TYR A N 1
ATOM 1602 C CA . TYR A 1 197 ? 1.786 -28.391 0.014 1 98.38 197 TYR A CA 1
ATOM 1603 C C . TYR A 1 197 ? 3.051 -29.172 -0.332 1 98.38 197 TYR A C 1
ATOM 1605 O O . TYR A 1 197 ? 3.525 -29.125 -1.47 1 98.38 197 TYR A O 1
ATOM 1613 N N . GLU A 1 198 ? 3.58 -29.844 0.592 1 97.62 198 GLU A N 1
ATOM 1614 C CA . GLU A 1 198 ? 4.699 -30.734 0.287 1 97.62 198 GLU A CA 1
ATOM 1615 C C . GLU A 1 198 ? 4.215 -32.031 -0.319 1 97.62 198 GLU A C 1
ATOM 1617 O O . GLU A 1 198 ? 3.191 -32.594 0.102 1 97.62 198 GLU A O 1
ATOM 1622 N N . THR A 1 199 ? 4.961 -32.469 -1.313 1 96.94 199 THR A N 1
ATOM 1623 C CA . THR A 1 199 ? 4.723 -33.75 -1.949 1 96.94 199 THR A CA 1
ATOM 1624 C C . THR A 1 199 ? 6.004 -34.594 -1.978 1 96.94 199 THR A C 1
ATOM 1626 O O . THR A 1 199 ? 7.059 -34.125 -1.526 1 96.94 199 THR A O 1
ATOM 1629 N N . GLU A 1 200 ? 5.934 -35.781 -2.508 1 96.06 200 GLU A N 1
ATOM 1630 C CA . GLU A 1 200 ? 7.086 -36.688 -2.568 1 96.06 200 GLU A CA 1
ATOM 1631 C C . GLU A 1 200 ? 8.156 -36.156 -3.514 1 96.06 200 GLU A C 1
ATOM 1633 O O . GLU A 1 200 ? 9.352 -36.344 -3.287 1 96.06 200 GLU A O 1
ATOM 1638 N N . ASP A 1 201 ? 7.762 -35.406 -4.5 1 95.94 201 ASP A N 1
ATOM 1639 C CA . ASP A 1 201 ? 8.734 -35.031 -5.523 1 95.94 201 ASP A CA 1
ATOM 1640 C C . ASP A 1 201 ? 8.867 -33.531 -5.629 1 95.94 201 ASP A C 1
ATOM 1642 O O . ASP A 1 201 ? 9.422 -33 -6.598 1 95.94 201 ASP A O 1
ATOM 1646 N N . GLY A 1 202 ? 8.344 -32.812 -4.652 1 98 202 GLY A N 1
ATOM 1647 C CA . GLY A 1 202 ? 8.414 -31.359 -4.668 1 98 202 GLY A CA 1
ATOM 1648 C C . GLY A 1 202 ? 7.285 -30.688 -3.896 1 98 202 GLY A C 1
ATOM 1649 O O . GLY A 1 202 ? 7.047 -31.016 -2.732 1 98 202 GLY A O 1
ATOM 1650 N N . ILE A 1 203 ? 6.664 -29.703 -4.559 1 98.31 203 ILE A N 1
ATOM 1651 C CA . ILE A 1 203 ? 5.555 -29.031 -3.891 1 98.31 203 ILE A CA 1
ATOM 1652 C C . ILE A 1 203 ? 4.379 -28.875 -4.855 1 98.31 203 ILE A C 1
ATOM 1654 O O . ILE A 1 203 ? 4.539 -29.062 -6.066 1 98.31 203 ILE A O 1
ATOM 1658 N N . GLU A 1 204 ? 3.256 -28.703 -4.285 1 98.44 204 GLU A N 1
ATOM 1659 C CA . GLU A 1 204 ? 2.064 -28.219 -4.977 1 98.44 204 GLU A CA 1
ATOM 1660 C C . GLU A 1 204 ? 1.628 -26.859 -4.434 1 98.44 204 GLU A C 1
ATOM 1662 O O . GLU A 1 204 ? 1.793 -26.578 -3.246 1 98.44 204 GLU A O 1
ATOM 1667 N N . MET A 1 205 ? 1.112 -26.078 -5.324 1 98.38 205 MET A N 1
ATOM 1668 C CA . MET A 1 205 ? 0.685 -24.734 -4.945 1 98.38 205 MET A CA 1
ATOM 1669 C C . MET A 1 205 ? -0.754 -24.484 -5.383 1 98.38 205 MET A C 1
ATOM 1671 O O . MET A 1 205 ? -1.112 -24.734 -6.531 1 98.38 205 MET A O 1
ATOM 1675 N N . ARG A 1 206 ? -1.555 -24.109 -4.465 1 98.62 206 ARG A N 1
ATOM 1676 C CA . ARG A 1 206 ? -2.896 -23.625 -4.758 1 98.62 206 ARG A CA 1
ATOM 1677 C C . ARG A 1 206 ? -3.01 -22.125 -4.457 1 98.62 206 ARG A C 1
ATOM 1679 O O . ARG A 1 206 ? -2.92 -21.719 -3.299 1 98.62 206 ARG A O 1
ATOM 1686 N N . THR A 1 207 ? -3.152 -21.375 -5.516 1 98.44 207 THR A N 1
ATOM 1687 C CA . THR A 1 207 ? -3.24 -19.922 -5.398 1 98.44 207 THR A CA 1
ATOM 1688 C C . THR A 1 207 ? -4.695 -19.469 -5.457 1 98.44 207 THR A C 1
ATOM 1690 O O . THR A 1 207 ? -5.48 -19.984 -6.258 1 98.44 207 THR A O 1
ATOM 1693 N N . ARG A 1 208 ? -5.008 -18.531 -4.582 1 98.5 208 ARG A N 1
ATOM 1694 C CA . ARG A 1 208 ? -6.309 -17.859 -4.605 1 98.5 208 ARG A CA 1
ATOM 1695 C C . ARG A 1 208 ? -6.156 -16.344 -4.625 1 98.5 208 ARG A C 1
ATOM 1697 O O . ARG A 1 208 ? -5.266 -15.805 -3.975 1 98.5 208 ARG A O 1
ATOM 1704 N N . PHE A 1 209 ? -6.996 -15.766 -5.398 1 98.12 209 PHE A N 1
ATOM 1705 C CA . PHE A 1 209 ? -7.16 -14.32 -5.395 1 98.12 209 PHE A CA 1
ATOM 1706 C C . PHE A 1 209 ? -8.578 -13.938 -4.988 1 98.12 209 PHE A C 1
ATOM 1708 O O . PHE A 1 209 ? -9.547 -14.5 -5.496 1 98.12 209 PHE A O 1
ATOM 1715 N N . TRP A 1 210 ? -8.695 -13.086 -4.102 1 97.56 210 TRP A N 1
ATOM 1716 C CA . TRP A 1 210 ? -9.977 -12.492 -3.723 1 97.56 210 TRP A CA 1
ATOM 1717 C C . TRP A 1 210 ? -9.977 -10.992 -4.02 1 97.56 210 TRP A C 1
ATOM 1719 O O . TRP A 1 210 ? -9.578 -10.188 -3.178 1 97.56 210 TRP A O 1
ATOM 1729 N N . LYS A 1 211 ? -10.438 -10.664 -5.238 1 96.81 211 LYS A N 1
ATOM 1730 C CA . LYS A 1 211 ? -10.523 -9.258 -5.605 1 96.81 211 LYS A CA 1
ATOM 1731 C C . LYS A 1 211 ? -11.695 -8.57 -4.902 1 96.81 211 LYS A C 1
ATOM 1733 O O . LYS A 1 211 ? -12.812 -9.078 -4.918 1 96.81 211 LYS A O 1
ATOM 1738 N N . GLY A 1 212 ? -11.422 -7.449 -4.27 1 95.88 212 GLY A N 1
ATOM 1739 C CA . GLY A 1 212 ? -12.438 -6.727 -3.529 1 95.88 212 GLY A CA 1
ATOM 1740 C C . GLY A 1 212 ? -12.43 -7.031 -2.043 1 95.88 212 GLY A C 1
ATOM 1741 O O . GLY A 1 212 ? -13.172 -6.422 -1.271 1 95.88 212 GLY A O 1
ATOM 1742 N N . TYR A 1 213 ? -11.578 -7.957 -1.639 1 94.5 213 TYR A N 1
ATOM 1743 C CA . TYR A 1 213 ? -11.469 -8.32 -0.231 1 94.5 213 TYR A CA 1
ATOM 1744 C C . TYR A 1 213 ? -10.125 -7.871 0.346 1 94.5 213 TYR A C 1
ATOM 1746 O O . TYR A 1 213 ? -9.18 -7.621 -0.397 1 94.5 213 TYR A O 1
ATOM 1754 N N . GLN A 1 214 ? -10.133 -7.785 1.674 1 91.88 214 GLN A N 1
ATOM 1755 C CA . GLN A 1 214 ? -8.922 -7.629 2.465 1 91.88 214 GLN A CA 1
ATOM 1756 C C . GLN A 1 214 ? -8.977 -8.477 3.732 1 91.88 214 GLN A C 1
ATOM 1758 O O . GLN A 1 214 ? -10.055 -8.758 4.25 1 91.88 214 GLN A O 1
ATOM 1763 N N . VAL A 1 215 ? -7.816 -8.867 4.105 1 89.38 215 VAL A N 1
ATOM 1764 C CA . VAL A 1 215 ? -7.707 -9.523 5.406 1 89.38 215 VAL A CA 1
ATOM 1765 C C . VAL A 1 215 ? -7.375 -8.492 6.48 1 89.38 215 VAL A C 1
ATOM 1767 O O . VAL A 1 215 ? -6.32 -7.852 6.434 1 89.38 215 VAL A O 1
ATOM 1770 N N . LEU A 1 216 ? -8.25 -8.242 7.355 1 82.94 216 LEU A N 1
ATOM 1771 C CA . LEU A 1 216 ? -8.07 -7.359 8.508 1 82.94 216 LEU A CA 1
ATOM 1772 C C . LEU A 1 216 ? -8.156 -8.141 9.812 1 82.94 216 LEU A C 1
ATOM 1774 O O . LEU A 1 216 ? -9.188 -8.766 10.094 1 82.94 216 LEU A O 1
ATOM 1778 N N . GLY A 1 217 ? -7.039 -8.102 10.547 1 79.38 217 GLY A N 1
ATOM 1779 C CA . GLY A 1 217 ? -6.957 -9.039 11.656 1 79.38 217 GLY A CA 1
ATOM 1780 C C . GLY A 1 217 ? -6.879 -10.484 11.211 1 79.38 217 GLY A C 1
ATOM 1781 O O . GLY A 1 217 ? -5.848 -10.93 10.703 1 79.38 217 GLY A O 1
ATOM 1782 N N . ASN A 1 218 ? -7.941 -11.227 11.453 1 79.81 218 ASN A N 1
ATOM 1783 C CA . ASN A 1 218 ? -8.031 -12.602 10.984 1 79.81 218 ASN A CA 1
ATOM 1784 C C . ASN A 1 218 ? -9.312 -12.844 10.203 1 79.81 218 ASN A C 1
ATOM 1786 O O . ASN A 1 218 ? -9.812 -13.977 10.148 1 79.81 218 ASN A O 1
ATOM 1790 N N . ARG A 1 219 ? -9.789 -11.664 9.547 1 85.44 219 ARG A N 1
ATOM 1791 C CA . ARG A 1 219 ? -11.07 -11.789 8.852 1 85.44 219 ARG A CA 1
ATOM 1792 C C . ARG A 1 219 ? -10.961 -11.273 7.422 1 85.44 219 ARG A C 1
ATOM 1794 O O . ARG A 1 219 ? -10.297 -10.273 7.164 1 85.44 219 ARG A O 1
ATOM 1801 N N . PHE A 1 220 ? -11.578 -12.023 6.477 1 86.31 220 PHE A N 1
ATOM 1802 C CA . PHE A 1 220 ? -11.781 -11.562 5.109 1 86.31 220 PHE A CA 1
ATOM 1803 C C . PHE A 1 220 ? -12.945 -10.578 5.039 1 86.31 220 PHE A C 1
ATOM 1805 O O . PHE A 1 220 ? -14.086 -10.938 5.316 1 86.31 220 PHE A O 1
ATOM 1812 N N . ILE A 1 221 ? -12.672 -9.398 4.66 1 90.62 221 ILE A N 1
ATOM 1813 C CA . ILE A 1 221 ? -13.695 -8.352 4.633 1 90.62 221 ILE A CA 1
ATOM 1814 C C . ILE A 1 221 ? -13.805 -7.773 3.225 1 90.62 221 ILE A C 1
ATOM 1816 O O . ILE A 1 221 ? -12.797 -7.406 2.615 1 90.62 221 ILE A O 1
ATOM 1820 N N . PRO A 1 222 ? -15.102 -7.836 2.658 1 93.12 222 PRO A N 1
ATOM 1821 C CA . PRO A 1 222 ? -15.266 -7.105 1.398 1 93.12 222 PRO A CA 1
ATOM 1822 C C . PRO A 1 222 ? -15.125 -5.598 1.57 1 93.12 222 PRO A C 1
ATOM 1824 O O . PRO A 1 222 ? -15.703 -5.02 2.496 1 93.12 222 PRO A O 1
ATOM 1827 N N . VAL A 1 223 ? -14.359 -4.926 0.733 1 90.62 223 VAL A N 1
ATOM 1828 C CA . VAL A 1 223 ? -14.078 -3.506 0.922 1 90.62 223 VAL A CA 1
ATOM 1829 C C . VAL A 1 223 ? -14.344 -2.748 -0.377 1 90.62 223 VAL A C 1
ATOM 1831 O O . VAL A 1 223 ? -13.922 -1.599 -0.531 1 90.62 223 VAL A O 1
ATOM 1834 N N . LEU A 1 224 ? -14.992 -3.361 -1.32 1 89.12 224 LEU A N 1
ATOM 1835 C CA . LEU A 1 224 ? -15.344 -2.693 -2.568 1 89.12 224 LEU A CA 1
ATOM 1836 C C . LEU A 1 224 ? -16.391 -1.611 -2.332 1 89.12 224 LEU A C 1
ATOM 1838 O O . LEU A 1 224 ? -17.344 -1.818 -1.577 1 89.12 224 LEU A O 1
ATOM 1842 N N . LYS A 1 225 ? -16.203 -0.505 -2.912 1 86.12 225 LYS A N 1
ATOM 1843 C CA . LYS A 1 225 ? -17.266 0.501 -2.963 1 86.12 225 LYS A CA 1
ATOM 1844 C C . LYS A 1 225 ? -18.266 0.178 -4.059 1 86.12 225 LYS A C 1
ATOM 1846 O O . LYS A 1 225 ? -18 -0.63 -4.945 1 86.12 225 LYS A O 1
ATOM 1851 N N . SER A 1 226 ? -19.375 0.877 -4.031 1 87.25 226 SER A N 1
ATOM 1852 C CA . SER A 1 226 ? -20.5 0.548 -4.906 1 87.25 226 SER A CA 1
ATOM 1853 C C . SER A 1 226 ? -20.156 0.819 -6.367 1 87.25 226 SER A C 1
ATOM 1855 O O . SER A 1 226 ? -20.688 0.165 -7.27 1 87.25 226 SER A O 1
ATOM 1857 N N . ASP A 1 227 ? -19.25 1.72 -6.602 1 86.88 227 ASP A N 1
ATOM 1858 C CA . ASP A 1 227 ? -18.953 2.09 -7.98 1 86.88 227 ASP A CA 1
ATOM 1859 C C . ASP A 1 227 ? -17.672 1.404 -8.469 1 86.88 227 ASP A C 1
ATOM 1861 O O . ASP A 1 227 ? -17.266 1.602 -9.617 1 86.88 227 ASP A O 1
ATOM 1865 N N . ASP A 1 228 ? -17.125 0.623 -7.617 1 89.38 228 ASP A N 1
ATOM 1866 C CA . ASP A 1 228 ? -15.984 -0.188 -8.055 1 89.38 228 ASP A CA 1
ATOM 1867 C C . ASP A 1 228 ? -16.453 -1.386 -8.875 1 89.38 228 ASP A C 1
ATOM 1869 O O . ASP A 1 228 ? -17.484 -1.984 -8.578 1 89.38 228 ASP A O 1
ATOM 1873 N N . VAL A 1 229 ? -15.656 -1.711 -9.914 1 91 229 VAL A N 1
ATOM 1874 C CA . VAL A 1 229 ? -16.078 -2.801 -10.789 1 91 229 VAL A CA 1
ATOM 1875 C C . VAL A 1 229 ? -14.945 -3.809 -10.945 1 91 229 VAL A C 1
ATOM 1877 O O . VAL A 1 229 ? -13.828 -3.441 -11.32 1 91 229 VAL A O 1
ATOM 1880 N N . VAL A 1 230 ? -15.258 -5.016 -10.609 1 94.5 230 VAL A N 1
ATOM 1881 C CA . VAL A 1 230 ? -14.391 -6.141 -10.953 1 94.5 230 VAL A CA 1
ATOM 1882 C C . VAL A 1 230 ? -14.852 -6.77 -12.266 1 94.5 230 VAL A C 1
ATOM 1884 O O . VAL A 1 230 ? -15.984 -7.262 -12.359 1 94.5 230 VAL A O 1
ATOM 1887 N N . THR A 1 231 ? -13.969 -6.766 -13.25 1 93.5 231 THR A N 1
ATOM 1888 C CA . THR A 1 231 ? -14.375 -7.25 -14.562 1 93.5 231 THR A CA 1
ATOM 1889 C C . THR A 1 231 ? -13.961 -8.711 -14.758 1 93.5 231 THR A C 1
ATOM 1891 O O . THR A 1 231 ? -12.977 -9.164 -14.164 1 93.5 231 THR A O 1
ATOM 1894 N N . GLU A 1 232 ? -14.688 -9.398 -15.617 1 95.62 232 GLU A N 1
ATOM 1895 C CA . GLU A 1 232 ? -14.344 -10.766 -15.977 1 95.62 232 GLU A CA 1
ATOM 1896 C C . GLU A 1 232 ? -12.953 -10.844 -16.609 1 95.62 232 GLU A C 1
ATOM 1898 O O . GLU A 1 232 ? -12.195 -11.773 -16.328 1 95.62 232 GLU A O 1
ATOM 1903 N N . GLU A 1 233 ? -12.641 -9.898 -17.359 1 93.19 233 GLU A N 1
ATOM 1904 C CA . GLU A 1 233 ? -11.352 -9.852 -18.047 1 93.19 233 GLU A CA 1
ATOM 1905 C C . GLU A 1 233 ? -10.195 -9.805 -17.062 1 93.19 233 GLU A C 1
ATOM 1907 O O . GLU A 1 233 ? -9.172 -10.461 -17.266 1 93.19 233 GLU A O 1
ATOM 1912 N N . SER A 1 234 ? -10.359 -9.023 -16.016 1 94.44 234 SER A N 1
ATOM 1913 C CA . SER A 1 234 ? -9.297 -8.914 -15.031 1 94.44 234 SER A CA 1
ATOM 1914 C C . SER A 1 234 ? -9.086 -10.234 -14.289 1 94.44 234 SER A C 1
ATOM 1916 O O . SER A 1 234 ? -7.961 -10.586 -13.938 1 94.44 234 SER A O 1
ATOM 1918 N N . LEU A 1 235 ? -10.188 -11.008 -14.078 1 97.75 235 LEU A N 1
ATOM 1919 C CA . LEU A 1 235 ? -10.078 -12.289 -13.391 1 97.75 235 LEU A CA 1
ATOM 1920 C C . LEU A 1 235 ? -9.43 -13.336 -14.289 1 97.75 235 LEU A C 1
ATOM 1922 O O . LEU A 1 235 ? -8.562 -14.094 -13.844 1 97.75 235 LEU A O 1
ATOM 1926 N N . LEU A 1 236 ? -9.828 -13.328 -15.547 1 97.38 236 LEU A N 1
ATOM 1927 C CA . LEU A 1 236 ? -9.234 -14.25 -16.5 1 97.38 236 LEU A CA 1
ATOM 1928 C C . LEU A 1 236 ? -7.758 -13.938 -16.719 1 97.38 236 LEU A C 1
ATOM 1930 O O . LEU A 1 236 ? -6.938 -14.852 -16.828 1 97.38 236 LEU A O 1
ATOM 1934 N N . GLY A 1 237 ? -7.48 -12.688 -16.766 1 95.44 237 GLY A N 1
ATOM 1935 C CA . GLY A 1 237 ? -6.086 -12.281 -16.844 1 95.44 237 GLY A CA 1
ATOM 1936 C C . GLY A 1 237 ? -5.25 -12.75 -15.68 1 95.44 237 GLY A C 1
ATOM 1937 O O . GLY A 1 237 ? -4.125 -13.227 -15.859 1 95.44 237 GLY A O 1
ATOM 1938 N N . LEU A 1 238 ? -5.801 -12.641 -14.516 1 96.88 238 LEU A N 1
ATOM 1939 C CA . LEU A 1 238 ? -5.102 -13.07 -13.305 1 96.88 238 LEU A CA 1
ATOM 1940 C C . LEU A 1 238 ? -4.855 -14.57 -13.328 1 96.88 238 LEU A C 1
ATOM 1942 O O . LEU A 1 238 ? -3.787 -15.031 -12.914 1 96.88 238 LEU A O 1
ATOM 1946 N N . LEU A 1 239 ? -5.824 -15.336 -13.766 1 98 239 LEU A N 1
ATOM 1947 C CA . LEU A 1 239 ? -5.656 -16.781 -13.891 1 98 239 LEU A CA 1
ATOM 1948 C C . LEU A 1 239 ? -4.523 -17.125 -14.852 1 98 239 LEU A C 1
ATOM 1950 O O . LEU A 1 239 ? -3.627 -17.891 -14.516 1 98 239 LEU A O 1
ATOM 1954 N N . GLU A 1 240 ? -4.547 -16.484 -15.992 1 96.25 240 GLU A N 1
ATOM 1955 C CA . GLU A 1 240 ? -3.488 -16.688 -16.969 1 96.25 240 GLU A CA 1
ATOM 1956 C C . GLU A 1 240 ? -2.125 -16.312 -16.406 1 96.25 240 GLU A C 1
ATOM 1958 O O . GLU A 1 240 ? -1.161 -17.062 -16.531 1 96.25 240 GLU A O 1
ATOM 1963 N N . HIS A 1 241 ? -2.104 -15.164 -15.805 1 96.5 241 HIS A N 1
ATOM 1964 C CA . HIS A 1 241 ? -0.869 -14.641 -15.234 1 96.5 241 HIS A CA 1
ATOM 1965 C C . HIS A 1 241 ? -0.272 -15.609 -14.219 1 96.5 241 HIS A C 1
ATOM 1967 O O . HIS A 1 241 ? 0.925 -15.898 -14.266 1 96.5 241 HIS A O 1
ATOM 1973 N N . ASN A 1 242 ? -1.122 -16.094 -13.352 1 97.62 242 ASN A N 1
ATOM 1974 C CA . ASN A 1 242 ? -0.616 -16.953 -12.289 1 97.62 242 ASN A CA 1
ATOM 1975 C C . ASN A 1 242 ? -0.07 -18.266 -12.852 1 97.62 242 ASN A C 1
ATOM 1977 O O . ASN A 1 242 ? 0.935 -18.781 -12.359 1 97.62 242 ASN A O 1
ATOM 1981 N N . VAL A 1 243 ? -0.716 -18.812 -13.859 1 97.19 243 VAL A N 1
ATOM 1982 C CA . VAL A 1 243 ? -0.241 -20.047 -14.484 1 97.19 243 VAL A CA 1
ATOM 1983 C C . VAL A 1 243 ? 1.11 -19.797 -15.148 1 97.19 243 VAL A C 1
ATOM 1985 O O . VAL A 1 243 ? 2.043 -20.578 -14.992 1 97.19 243 VAL A O 1
ATOM 1988 N N . LEU A 1 244 ? 1.248 -18.703 -15.805 1 95.5 244 LEU A N 1
ATOM 1989 C CA . LEU A 1 244 ? 2.496 -18.375 -16.484 1 95.5 244 LEU A CA 1
ATOM 1990 C C . LEU A 1 244 ? 3.611 -18.109 -15.477 1 95.5 244 LEU A C 1
ATOM 1992 O O . LEU A 1 244 ? 4.758 -18.516 -15.695 1 95.5 244 LEU A O 1
ATOM 1996 N N . GLU A 1 245 ? 3.303 -17.5 -14.398 1 96.94 245 GLU A N 1
ATOM 1997 C CA . GLU A 1 245 ? 4.324 -17.109 -13.43 1 96.94 245 GLU A CA 1
ATOM 1998 C C . GLU A 1 245 ? 4.777 -18.297 -12.586 1 96.94 245 GLU A C 1
ATOM 2000 O O . GLU A 1 245 ? 5.965 -18.438 -12.289 1 96.94 245 GLU A O 1
ATOM 2005 N N . MET A 1 246 ? 3.791 -19.141 -12.219 1 97.56 246 MET A N 1
ATOM 2006 C CA . MET A 1 246 ? 4.156 -20.219 -11.305 1 97.56 246 MET A CA 1
ATOM 2007 C C . MET A 1 246 ? 4.52 -21.484 -12.078 1 97.56 246 MET A C 1
ATOM 2009 O O . MET A 1 246 ? 5.656 -21.969 -11.992 1 97.56 246 MET A O 1
ATOM 2013 N N . GLU A 1 247 ? 3.633 -21.953 -12.898 1 95.5 247 GLU A N 1
ATOM 2014 C CA . GLU A 1 247 ? 3.865 -23.172 -13.648 1 95.5 247 GLU A CA 1
ATOM 2015 C C . GLU A 1 247 ? 4.844 -22.953 -1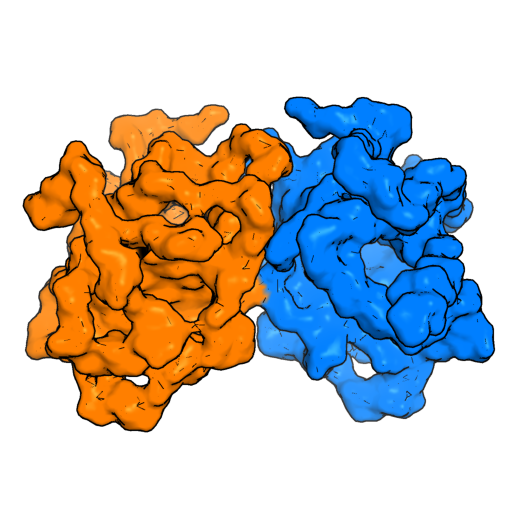4.797 1 95.5 247 GLU A C 1
ATOM 2017 O O . GLU A 1 247 ? 5.723 -23.766 -15.047 1 95.5 247 GLU A O 1
ATOM 2022 N N . GLY A 1 248 ? 4.664 -21.875 -15.445 1 95.12 248 GLY A N 1
ATOM 2023 C CA . GLY A 1 248 ? 5.504 -21.578 -16.594 1 95.12 248 GLY A CA 1
ATOM 2024 C C . GLY A 1 248 ? 6.73 -20.75 -16.25 1 95.12 248 GLY A C 1
ATOM 2025 O O . GLY A 1 248 ? 7.598 -20.531 -17.094 1 95.12 248 GLY A O 1
ATOM 2026 N N . GLY A 1 249 ? 6.871 -20.281 -15.078 1 96.94 249 GLY A N 1
ATOM 2027 C CA . GLY A 1 249 ? 7.961 -19.406 -14.68 1 96.94 249 GLY A CA 1
ATOM 2028 C C . GLY A 1 249 ? 8.805 -19.969 -13.555 1 96.94 249 GLY A C 1
ATOM 2029 O O . GLY A 1 249 ? 9.836 -20.594 -13.797 1 96.94 249 GLY A O 1
ATOM 2030 N N . LEU A 1 250 ? 8.297 -19.812 -12.375 1 98.06 250 LEU A N 1
ATOM 2031 C CA . LEU A 1 250 ? 9.078 -20.172 -11.195 1 98.06 250 LEU A CA 1
ATOM 2032 C C . LEU A 1 250 ? 9.438 -21.656 -11.211 1 98.06 250 LEU A C 1
ATOM 2034 O O . LEU A 1 250 ? 10.586 -22.016 -10.969 1 98.06 250 LEU A O 1
ATOM 2038 N N . LYS A 1 251 ? 8.438 -22.516 -11.484 1 97.81 251 LYS A N 1
ATOM 2039 C CA . LYS A 1 251 ? 8.68 -23.953 -11.547 1 97.81 2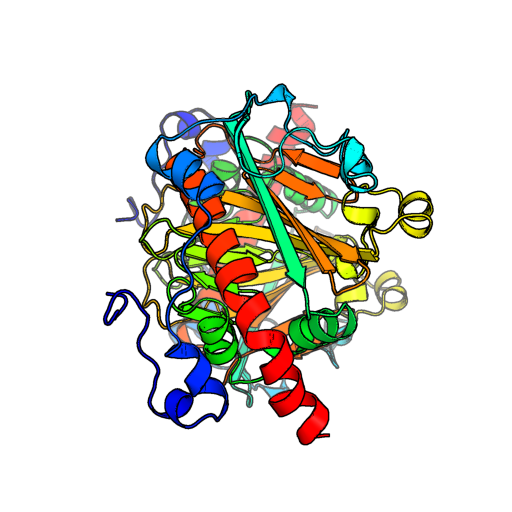51 LYS A CA 1
ATOM 2040 C C . LYS A 1 251 ? 9.828 -24.281 -12.5 1 97.81 251 LYS A C 1
ATOM 2042 O O . LYS A 1 251 ? 10.648 -25.156 -12.211 1 97.81 251 LYS A O 1
ATOM 2047 N N . VAL A 1 252 ? 9.906 -23.594 -13.562 1 97.12 252 VAL A N 1
ATOM 2048 C CA . VAL A 1 252 ? 10.836 -23.891 -14.641 1 97.12 252 VAL A CA 1
ATOM 2049 C C . VAL A 1 252 ? 12.25 -23.453 -14.25 1 97.12 252 VAL A C 1
ATOM 2051 O O . VAL A 1 252 ? 13.219 -24.188 -14.484 1 97.12 252 VAL A O 1
ATOM 2054 N N . ILE A 1 253 ? 12.438 -22.375 -13.57 1 98.06 253 ILE A N 1
ATOM 2055 C CA . ILE A 1 253 ? 13.773 -21.812 -13.445 1 98.06 253 ILE A CA 1
ATOM 2056 C C . ILE A 1 253 ? 14.312 -22.062 -12.039 1 98.06 253 ILE A C 1
ATOM 2058 O O . ILE A 1 253 ? 15.523 -22 -11.812 1 98.06 253 ILE A O 1
ATOM 2062 N N . LEU A 1 254 ? 13.5 -22.328 -11.062 1 98.5 254 LEU A N 1
ATOM 2063 C CA . LEU A 1 254 ? 13.891 -22.219 -9.664 1 98.5 254 LEU A CA 1
ATOM 2064 C C . LEU A 1 254 ? 14.953 -23.25 -9.312 1 98.5 254 LEU A C 1
ATOM 2066 O O . LEU A 1 254 ? 15.945 -22.922 -8.648 1 98.5 254 LEU A O 1
ATOM 2070 N N . PRO A 1 255 ? 14.812 -24.594 -9.758 1 98.31 255 PRO A N 1
ATOM 2071 C CA . PRO A 1 255 ? 15.844 -25.562 -9.398 1 98.31 255 PRO A CA 1
ATOM 2072 C C . PRO A 1 255 ? 17.234 -25.141 -9.875 1 98.31 255 PRO A C 1
ATOM 2074 O O . PRO A 1 255 ? 18.203 -25.188 -9.109 1 98.31 255 PRO A O 1
ATOM 2077 N N . GLN A 1 256 ? 17.328 -24.656 -11.086 1 97.94 256 GLN A N 1
ATOM 2078 C CA . GLN A 1 256 ? 18.625 -24.25 -11.625 1 97.94 256 GLN A CA 1
ATOM 2079 C C . GLN A 1 256 ? 19.078 -22.922 -11.047 1 97.94 256 GLN A C 1
ATOM 2081 O O . GLN A 1 256 ? 20.25 -22.719 -10.766 1 97.94 256 GLN A O 1
ATOM 2086 N N . LEU A 1 257 ? 18.156 -22.031 -10.914 1 98.12 257 LEU A N 1
ATOM 2087 C CA . LEU A 1 257 ? 18.453 -20.734 -10.312 1 98.12 257 LEU A CA 1
ATOM 2088 C C . LEU A 1 257 ? 19.016 -20.906 -8.906 1 98.12 257 LEU A C 1
ATOM 2090 O O . LEU A 1 257 ? 19.984 -20.234 -8.539 1 98.12 257 LEU A O 1
ATOM 2094 N N . TYR A 1 258 ? 18.359 -21.734 -8.148 1 98.19 258 TYR A N 1
ATOM 2095 C CA . TYR A 1 258 ? 18.797 -22.031 -6.789 1 98.19 258 TYR A CA 1
ATOM 2096 C C . TYR A 1 258 ? 20.219 -22.594 -6.777 1 98.19 258 TYR A C 1
ATOM 2098 O O . TYR A 1 258 ? 21.047 -22.188 -5.973 1 98.19 258 TYR A O 1
ATOM 2106 N N . LYS A 1 259 ? 20.484 -23.484 -7.625 1 98 259 LYS A N 1
ATOM 2107 C CA . LYS A 1 259 ? 21.812 -24.078 -7.738 1 98 259 LYS A CA 1
ATOM 2108 C C . LYS A 1 259 ? 22.859 -23.016 -8.062 1 98 259 LYS A C 1
ATOM 2110 O O . LYS A 1 259 ? 23.891 -22.922 -7.395 1 98 259 LYS A O 1
ATOM 2115 N N . GLU A 1 260 ? 22.562 -22.125 -8.938 1 97.88 260 GLU A N 1
ATOM 2116 C CA . GLU A 1 260 ? 23.531 -21.172 -9.461 1 97.88 260 GLU A CA 1
ATOM 2117 C C . GLU A 1 260 ? 23.688 -19.984 -8.516 1 97.88 260 GLU A C 1
ATOM 2119 O O . GLU A 1 260 ? 24.812 -19.5 -8.312 1 97.88 260 GLU A O 1
ATOM 2124 N N . GLU A 1 261 ? 22.547 -19.516 -7.949 1 96.81 261 GLU A N 1
ATOM 2125 C CA . GLU A 1 261 ? 22.562 -18.234 -7.246 1 96.81 261 GLU A CA 1
ATOM 2126 C C . GLU A 1 261 ? 22.641 -18.438 -5.734 1 96.81 261 GLU A C 1
ATOM 2128 O O . GLU A 1 261 ? 22.875 -17.484 -4.988 1 96.81 261 GLU A O 1
ATOM 2133 N N . TYR A 1 262 ? 22.422 -19.641 -5.258 1 96.06 262 TYR A N 1
ATOM 2134 C CA . TYR A 1 262 ? 22.5 -19.891 -3.824 1 96.06 262 TYR A CA 1
ATOM 2135 C C . TYR A 1 262 ? 23.562 -20.922 -3.508 1 96.06 262 TYR A C 1
ATOM 2137 O O . TYR A 1 262 ? 24.547 -20.625 -2.82 1 96.06 262 TYR A O 1
ATOM 2145 N N . LEU A 1 263 ? 23.516 -22.172 -4.117 1 96.06 263 LEU A N 1
ATOM 2146 C CA . LEU A 1 263 ? 24.406 -23.266 -3.74 1 96.06 263 LEU A CA 1
ATOM 2147 C C . LEU A 1 263 ? 25.828 -23 -4.211 1 96.06 263 LEU A C 1
ATOM 2149 O O . LEU A 1 263 ? 26.781 -23.266 -3.479 1 96.06 263 LEU A O 1
ATOM 2153 N N . GLU A 1 264 ? 26 -22.359 -5.324 1 93.38 264 GLU A N 1
ATOM 2154 C CA . GLU A 1 264 ? 27.328 -22.156 -5.891 1 93.38 264 GLU A CA 1
ATOM 2155 C C . GLU A 1 264 ? 27.938 -20.859 -5.418 1 93.38 264 GLU A C 1
ATOM 2157 O O . GLU A 1 264 ? 29.141 -20.625 -5.594 1 93.38 264 GLU A O 1
ATOM 2162 N N . LYS A 1 265 ? 27.172 -19.938 -4.961 1 87.62 265 LYS A N 1
ATOM 2163 C CA . LYS A 1 265 ? 27.703 -18.672 -4.473 1 87.62 265 LYS A CA 1
ATOM 2164 C C . LYS A 1 265 ? 27.922 -18.703 -2.963 1 87.62 265 LYS A C 1
ATOM 2166 O O . LYS A 1 265 ? 28.375 -17.734 -2.373 1 87.62 265 LYS A O 1
ATOM 2171 N N . LYS A 1 266 ? 27.5 -19.828 -2.49 1 77.69 266 LYS A N 1
ATOM 2172 C CA . LYS A 1 266 ? 27.812 -20.047 -1.08 1 77.69 266 LYS A CA 1
ATOM 2173 C C . LYS A 1 266 ? 29.297 -20.391 -0.892 1 77.69 266 LYS A C 1
ATOM 2175 O O . LYS A 1 266 ? 29.906 -21 -1.762 1 77.69 266 LYS A O 1
ATOM 2180 N N . MET B 1 1 ? -8.312 14.156 -17.875 1 45.78 1 MET B N 1
ATOM 2181 C CA . MET B 1 1 ? -8 15.406 -17.188 1 45.78 1 MET B CA 1
ATOM 2182 C C . MET B 1 1 ? -8.836 15.562 -15.914 1 45.78 1 MET B C 1
ATOM 2184 O O . MET B 1 1 ? -10.016 15.195 -15.898 1 45.78 1 MET B O 1
ATOM 2188 N N . PHE B 1 2 ? -8.078 15.648 -14.797 1 58.62 2 PHE B N 1
ATOM 2189 C CA . PHE B 1 2 ? -8.742 15.953 -13.531 1 58.62 2 PHE B CA 1
ATOM 2190 C C . PHE B 1 2 ? -9.594 17.203 -13.656 1 58.62 2 PHE B C 1
ATOM 2192 O O . PHE B 1 2 ? -9.133 18.234 -14.156 1 58.62 2 PHE B O 1
ATOM 2199 N N . MET B 1 3 ? -10.867 17.016 -13.695 1 61.28 3 MET B N 1
ATOM 2200 C CA . MET B 1 3 ? -11.711 18.203 -13.844 1 61.28 3 MET B CA 1
ATOM 2201 C C . MET B 1 3 ? -11.641 19.078 -12.602 1 61.28 3 MET B C 1
ATOM 2203 O O . MET B 1 3 ? -11.852 18.594 -11.484 1 61.28 3 MET B O 1
ATOM 2207 N N . CYS B 1 4 ? -10.961 20.109 -12.711 1 69.38 4 CYS B N 1
ATOM 2208 C CA . CYS B 1 4 ? -10.891 21.062 -11.609 1 69.38 4 CYS B CA 1
ATOM 2209 C C . CYS B 1 4 ? -11.562 22.375 -11.977 1 69.38 4 CYS B C 1
ATOM 2211 O O . CYS B 1 4 ? -11.68 22.719 -13.156 1 69.38 4 CYS B O 1
ATOM 2213 N N . GLU B 1 5 ? -12.359 22.891 -11.031 1 66.19 5 GLU B N 1
ATOM 2214 C CA . GLU B 1 5 ? -12.906 24.25 -11.102 1 66.19 5 GLU B CA 1
ATOM 2215 C C . GLU B 1 5 ? -12.344 25.125 -9.992 1 66.19 5 GLU B C 1
ATOM 2217 O O . GLU B 1 5 ? -12.422 24.781 -8.812 1 66.19 5 GLU B O 1
ATOM 2222 N N . ASN B 1 6 ? -11.742 26.328 -10.297 1 69.19 6 ASN B N 1
ATOM 2223 C CA . ASN B 1 6 ? -11.125 27.25 -9.336 1 69.19 6 ASN B CA 1
ATOM 2224 C C . ASN B 1 6 ? -10.07 26.547 -8.484 1 69.19 6 ASN B C 1
ATOM 2226 O O . ASN B 1 6 ? -10.047 26.703 -7.266 1 69.19 6 ASN B O 1
ATOM 2230 N N . ASN B 1 7 ? -9.305 25.625 -8.992 1 75.88 7 ASN B N 1
ATOM 2231 C CA . ASN B 1 7 ? -8.195 24.891 -8.375 1 75.88 7 ASN B CA 1
ATOM 2232 C C . ASN B 1 7 ? -8.688 23.906 -7.328 1 75.88 7 ASN B C 1
ATOM 2234 O O . ASN B 1 7 ? -7.988 23.625 -6.355 1 75.88 7 ASN B O 1
ATOM 2238 N N . ARG B 1 8 ? -10.023 23.578 -7.484 1 87.06 8 ARG B N 1
ATOM 2239 C CA . ARG B 1 8 ? -10.625 22.562 -6.617 1 87.06 8 ARG B CA 1
ATOM 2240 C C . ARG B 1 8 ? -11.297 21.469 -7.438 1 87.06 8 ARG B C 1
ATOM 2242 O O . ARG B 1 8 ? -11.773 21.719 -8.547 1 87.06 8 ARG B O 1
ATOM 2249 N N . PRO B 1 9 ? -11.289 20.281 -6.898 1 87.81 9 PRO B N 1
ATOM 2250 C CA . PRO B 1 9 ? -12.086 19.266 -7.57 1 87.81 9 PRO B CA 1
ATOM 2251 C C . PRO B 1 9 ? -13.57 19.609 -7.625 1 87.81 9 PRO B C 1
ATOM 2253 O O . PRO B 1 9 ? -14.039 20.453 -6.863 1 87.81 9 PRO B O 1
ATOM 2256 N N . ILE B 1 10 ? -14.281 19 -8.547 1 88.5 10 ILE B N 1
ATOM 2257 C CA . ILE B 1 10 ? -15.711 19.234 -8.688 1 88.5 10 ILE B CA 1
ATOM 2258 C C . ILE B 1 10 ? -16.484 18.172 -7.914 1 88.5 10 ILE B C 1
ATOM 2260 O O . ILE B 1 10 ? -16.219 16.984 -8.039 1 88.5 10 ILE B O 1
ATOM 2264 N N . LEU B 1 11 ? -17.391 18.641 -7.078 1 92.81 11 LEU B N 1
ATOM 2265 C CA . LEU B 1 11 ? -18.25 17.703 -6.352 1 92.81 11 LEU B CA 1
ATOM 2266 C C . LEU B 1 11 ? -19.297 17.094 -7.277 1 92.81 11 LEU B C 1
ATOM 2268 O O . LEU B 1 11 ? -19.828 17.781 -8.148 1 92.81 11 LEU B O 1
ATOM 2272 N N . THR B 1 12 ? -19.578 15.859 -7.105 1 89.88 12 THR B N 1
ATOM 2273 C CA . THR B 1 12 ? -20.688 15.227 -7.805 1 89.88 12 THR B CA 1
ATOM 2274 C C . THR B 1 12 ? -22.016 15.75 -7.277 1 89.88 12 THR B C 1
ATOM 2276 O O . THR B 1 12 ? -22.078 16.359 -6.207 1 89.88 12 THR B O 1
ATOM 2279 N N . GLU B 1 13 ? -23.109 15.445 -8.016 1 93.62 13 GLU B N 1
ATOM 2280 C CA . GLU B 1 13 ? -24.438 15.852 -7.566 1 93.62 13 GLU B CA 1
ATOM 2281 C C . GLU B 1 13 ? -24.812 15.172 -6.246 1 93.62 13 GLU B C 1
ATOM 2283 O O . GLU B 1 13 ? -25.438 15.789 -5.383 1 93.62 13 GLU B O 1
ATOM 2288 N N . LYS B 1 14 ? -24.422 13.969 -6.098 1 93.25 14 LYS B N 1
ATOM 2289 C CA . LYS B 1 14 ? -24.672 13.234 -4.859 1 93.25 14 LYS B CA 1
ATOM 2290 C C . LYS B 1 14 ? -23.938 13.867 -3.682 1 93.25 14 LYS B C 1
ATOM 2292 O O . LYS B 1 14 ? -24.516 14.016 -2.598 1 93.25 14 LYS B O 1
ATOM 2297 N N . GLU B 1 15 ? -22.719 14.273 -3.873 1 94.56 15 GLU B N 1
ATOM 2298 C CA . GLU B 1 15 ? -21.906 14.883 -2.824 1 94.56 15 GLU B CA 1
ATOM 2299 C C . GLU B 1 15 ? -22.484 16.234 -2.396 1 94.56 15 GLU B C 1
ATOM 2301 O O . GLU B 1 15 ? -22.5 16.562 -1.208 1 94.56 15 GLU B O 1
ATOM 2306 N N . LYS B 1 16 ? -22.984 16.984 -3.312 1 96.19 16 LYS B N 1
ATOM 2307 C CA . LYS B 1 16 ? -23.5 18.312 -3.041 1 96.19 16 LYS B CA 1
ATOM 2308 C C . LYS B 1 16 ? -24.703 18.25 -2.098 1 96.19 16 LYS B C 1
ATOM 2310 O O . LYS B 1 16 ? -25 19.219 -1.399 1 96.19 16 LYS B O 1
ATOM 2315 N N . LYS B 1 17 ? -25.344 17.141 -2.053 1 96.31 17 LYS B N 1
ATOM 2316 C CA . LYS B 1 17 ? -26.578 17 -1.271 1 96.31 17 LYS B CA 1
ATOM 2317 C C . LYS B 1 17 ? -26.266 16.641 0.178 1 96.31 17 LYS B C 1
ATOM 2319 O O . LYS B 1 17 ? -27.141 16.703 1.043 1 96.31 17 LYS B O 1
ATOM 2324 N N . ILE B 1 18 ? -25.094 16.266 0.42 1 96.38 18 ILE B N 1
ATOM 2325 C CA . ILE B 1 18 ? -24.703 15.891 1.774 1 96.38 18 ILE B CA 1
ATOM 2326 C C . ILE B 1 18 ? -24.5 17.141 2.623 1 96.38 18 ILE B C 1
ATOM 2328 O O . ILE B 1 18 ? -23.922 18.125 2.156 1 96.38 18 ILE B O 1
ATOM 2332 N N . SER B 1 19 ? -24.859 17.156 3.881 1 95.12 19 SER B N 1
ATOM 2333 C CA . SER B 1 19 ? -24.953 18.328 4.75 1 95.12 19 SER B CA 1
ATOM 2334 C C . SER B 1 19 ? -23.594 19 4.918 1 95.12 19 SER B C 1
ATOM 2336 O O . SER B 1 19 ? -23.5 20.234 4.918 1 95.12 19 SER B O 1
ATOM 2338 N N . TYR B 1 20 ? -22.531 18.219 5.055 1 97.25 20 TYR B N 1
ATOM 2339 C CA . TYR B 1 20 ? -21.234 18.812 5.359 1 97.25 20 TYR B CA 1
ATOM 2340 C C . TYR B 1 20 ? -20.516 19.219 4.082 1 97.25 20 TYR B C 1
ATOM 2342 O O . TYR B 1 20 ? -19.359 19.672 4.129 1 97.25 20 TYR B O 1
ATOM 2350 N N . SER B 1 21 ? -21.172 19.125 2.891 1 97.44 21 SER B N 1
ATOM 2351 C CA . SER B 1 21 ? -20.562 19.578 1.644 1 97.44 21 SER B CA 1
ATOM 2352 C C . SER B 1 21 ? -20.281 21.078 1.684 1 97.44 21 SER B C 1
ATOM 2354 O O . SER B 1 21 ? -19.453 21.594 0.926 1 97.44 21 SER B O 1
ATOM 2356 N N . LYS B 1 22 ? -20.969 21.812 2.537 1 96.94 22 LYS B N 1
ATOM 2357 C CA . LYS B 1 22 ? -20.797 23.25 2.689 1 96.94 22 LYS B CA 1
ATOM 2358 C C . LYS B 1 22 ? -19.344 23.594 3.053 1 96.94 22 LYS B C 1
ATOM 2360 O O . LYS B 1 22 ? -18.844 24.656 2.682 1 96.94 22 LYS B O 1
ATOM 2365 N N . TYR B 1 23 ? -18.656 22.75 3.771 1 97.5 23 TYR B N 1
ATOM 2366 C CA . TYR B 1 23 ? -17.281 23 4.207 1 97.5 23 TYR B CA 1
ATOM 2367 C C . TYR B 1 23 ? -16.328 22.969 3.025 1 97.5 23 TYR B C 1
ATOM 2369 O O . TYR B 1 23 ? -15.195 23.469 3.125 1 97.5 23 TYR B O 1
ATOM 2377 N N . PHE B 1 24 ? -16.734 22.328 1.937 1 96.62 24 PHE B N 1
ATOM 2378 C CA . PHE B 1 24 ? -15.906 22.281 0.731 1 96.62 24 PHE B CA 1
ATOM 2379 C C . PHE B 1 24 ? -15.773 23.656 0.108 1 96.62 24 PHE B C 1
ATOM 2381 O O . PHE B 1 24 ? -14.75 23.984 -0.488 1 96.62 24 PHE B O 1
ATOM 2388 N N . TYR B 1 25 ? -16.766 24.469 0.324 1 93.75 25 TYR B N 1
ATOM 2389 C CA . TYR B 1 25 ? -16.828 25.766 -0.354 1 93.75 25 TYR B CA 1
ATOM 2390 C C . TYR B 1 25 ? -16.328 26.875 0.549 1 93.75 25 TYR B C 1
ATOM 2392 O O . TYR B 1 25 ? -16.438 28.062 0.206 1 93.75 25 TYR B O 1
ATOM 2400 N N . ARG B 1 26 ? -15.75 26.562 1.621 1 93.88 26 ARG B N 1
ATOM 2401 C CA . ARG B 1 26 ? -15.258 27.578 2.551 1 93.88 26 ARG B CA 1
ATOM 2402 C C . ARG B 1 26 ? -14.125 28.375 1.931 1 93.88 26 ARG B C 1
ATOM 2404 O O . ARG B 1 26 ? -13.445 27.906 1.015 1 93.88 26 ARG B O 1
ATOM 2411 N N . GLU B 1 27 ? -13.938 29.531 2.502 1 91.56 27 GLU B N 1
ATOM 2412 C CA . GLU B 1 27 ? -12.789 30.344 2.092 1 91.56 27 GLU B CA 1
ATOM 2413 C C . GLU B 1 27 ? -11.477 29.703 2.535 1 91.56 27 GLU B C 1
ATOM 2415 O O . GLU B 1 27 ? -11.383 29.156 3.641 1 91.56 27 GLU B O 1
ATOM 2420 N N . GLU B 1 28 ? -10.523 29.75 1.691 1 89.19 28 GLU B N 1
ATOM 2421 C CA . GLU B 1 28 ? -9.219 29.172 1.998 1 89.19 28 GLU B CA 1
ATOM 2422 C C . GLU B 1 28 ? -8.492 29.984 3.072 1 89.19 28 GLU B C 1
ATOM 2424 O O . GLU B 1 28 ? -8.516 31.219 3.047 1 89.19 28 GLU B O 1
ATOM 2429 N N . THR B 1 29 ? -7.988 29.297 3.984 1 90.06 29 THR B N 1
ATOM 2430 C CA . THR B 1 29 ? -7.121 29.938 4.973 1 90.06 29 THR B CA 1
ATOM 2431 C C . THR B 1 29 ? -5.711 30.125 4.41 1 90.06 29 THR B C 1
ATOM 2433 O O . THR B 1 29 ? -5.113 29.172 3.896 1 90.06 29 THR B O 1
ATOM 2436 N N . PRO B 1 30 ? -5.176 31.312 4.594 1 91.38 30 PRO B N 1
ATOM 2437 C CA . PRO B 1 30 ? -3.82 31.531 4.078 1 91.38 30 PRO B CA 1
ATOM 2438 C C . PRO B 1 30 ? -2.76 30.75 4.852 1 91.38 30 PRO B C 1
ATOM 2440 O O . PRO B 1 30 ? -2.9 30.531 6.059 1 91.38 30 PRO B O 1
ATOM 2443 N N . ILE B 1 31 ? -1.754 30.375 4.137 1 93.31 31 ILE B N 1
ATOM 2444 C CA . ILE B 1 31 ? -0.588 29.766 4.758 1 93.31 31 ILE B CA 1
ATOM 2445 C C . ILE B 1 31 ? 0.125 30.781 5.645 1 93.31 31 ILE B C 1
ATOM 2447 O O . ILE B 1 31 ? 0.237 31.953 5.281 1 93.31 31 ILE B O 1
ATOM 2451 N N . ASN B 1 32 ? 0.559 30.359 6.828 1 93.44 32 ASN B N 1
ATOM 2452 C CA . ASN B 1 32 ? 1.246 31.281 7.719 1 93.44 32 ASN B CA 1
ATOM 2453 C C . ASN B 1 32 ? 2.514 31.844 7.082 1 93.44 32 ASN B C 1
ATOM 2455 O O . ASN B 1 32 ? 3.107 31.203 6.211 1 93.44 32 ASN B O 1
ATOM 2459 N N . GLU B 1 33 ? 2.949 32.969 7.523 1 95.56 33 GLU B N 1
ATOM 2460 C CA . GLU B 1 33 ? 4.016 33.719 6.891 1 95.56 33 GLU B CA 1
ATOM 2461 C C . GLU B 1 33 ? 5.34 32.969 6.922 1 95.56 33 GLU B C 1
ATOM 2463 O O . GLU B 1 33 ? 6.117 33.031 5.969 1 95.56 33 GLU B O 1
ATOM 2468 N N . GLU B 1 34 ? 5.605 32.312 7.969 1 97 34 GLU B N 1
ATOM 2469 C CA . GLU B 1 34 ? 6.859 31.594 8.094 1 97 34 GLU B CA 1
ATOM 2470 C C . GLU B 1 34 ? 6.984 30.516 7.008 1 97 34 GLU B C 1
ATOM 2472 O O . GLU B 1 34 ? 7.992 30.453 6.305 1 97 34 GLU B O 1
ATOM 2477 N N . VAL B 1 35 ? 5.961 29.719 6.891 1 97.75 35 VAL B N 1
ATOM 2478 C CA . VAL B 1 35 ? 5.961 28.641 5.914 1 97.75 35 VAL B CA 1
ATOM 2479 C C . VAL B 1 35 ? 5.961 29.219 4.5 1 97.75 35 VAL B C 1
ATOM 2481 O O . VAL B 1 35 ? 6.656 28.703 3.615 1 97.75 35 VAL B O 1
ATOM 2484 N N . LYS B 1 36 ? 5.211 30.25 4.348 1 97.25 36 LYS B N 1
ATOM 2485 C CA . LYS B 1 36 ? 5.184 30.922 3.045 1 97.25 36 LYS B CA 1
ATOM 2486 C C . LYS B 1 36 ? 6.586 31.359 2.629 1 97.25 36 LYS B C 1
ATOM 2488 O O . LYS B 1 36 ? 6.973 31.203 1.468 1 97.25 36 LYS B O 1
ATOM 2493 N N . LYS B 1 37 ? 7.309 31.953 3.523 1 98.25 37 LYS B N 1
ATOM 2494 C CA . LYS B 1 37 ? 8.672 32.406 3.25 1 98.25 37 LYS B CA 1
ATOM 2495 C C . LYS B 1 37 ? 9.57 31.234 2.857 1 98.25 37 LYS B C 1
ATOM 2497 O O . LYS B 1 37 ? 10.359 31.328 1.922 1 98.25 37 LYS B O 1
ATOM 2502 N N . ILE B 1 38 ? 9.438 30.125 3.553 1 98.5 38 ILE B N 1
ATOM 2503 C CA . ILE B 1 38 ? 10.219 28.938 3.27 1 98.5 38 ILE B CA 1
ATOM 2504 C C . ILE B 1 38 ? 9.93 28.453 1.852 1 98.5 38 ILE B C 1
ATOM 2506 O O . ILE B 1 38 ? 10.852 28.188 1.075 1 98.5 38 ILE B O 1
ATOM 2510 N N . ILE B 1 39 ? 8.664 28.375 1.527 1 97.25 39 ILE B N 1
ATOM 2511 C CA . ILE B 1 39 ? 8.227 27.828 0.244 1 97.25 39 ILE B CA 1
ATOM 2512 C C . ILE B 1 39 ? 8.641 28.766 -0.882 1 97.25 39 ILE B C 1
ATOM 2514 O O . ILE B 1 39 ? 9.242 28.344 -1.869 1 97.25 39 ILE B O 1
ATOM 2518 N N . ASP B 1 40 ? 8.383 30.062 -0.695 1 96.62 40 ASP B N 1
ATOM 2519 C CA . ASP B 1 40 ? 8.617 31.062 -1.742 1 96.62 40 ASP B CA 1
ATOM 2520 C C . ASP B 1 40 ? 10.102 31.203 -2.045 1 96.62 40 ASP B C 1
ATOM 2522 O O . ASP B 1 40 ? 10.492 31.438 -3.189 1 96.62 40 ASP B O 1
ATOM 2526 N N . ASN B 1 41 ? 10.922 31.031 -1.028 1 98.06 41 ASN B N 1
ATOM 2527 C CA . ASN B 1 41 ? 12.352 31.266 -1.2 1 98.06 41 ASN B CA 1
ATOM 2528 C C . ASN B 1 41 ? 13.148 29.969 -1.214 1 98.06 41 ASN B C 1
ATOM 2530 O O . ASN B 1 41 ? 14.375 29.984 -1.31 1 98.06 41 ASN B O 1
ATOM 2534 N N . LYS B 1 42 ? 12.453 28.859 -1.088 1 97.56 42 LYS B N 1
ATOM 2535 C CA . LYS B 1 42 ? 13.07 27.547 -1.1 1 97.56 42 LYS B CA 1
ATOM 2536 C C . LYS B 1 42 ? 14.203 27.453 -0.08 1 97.56 42 LYS B C 1
ATOM 2538 O O . LYS B 1 42 ? 15.32 27.062 -0.417 1 97.56 42 LYS B O 1
ATOM 2543 N N . ILE B 1 43 ? 13.914 27.891 1.123 1 98.19 43 ILE B N 1
ATOM 2544 C CA . ILE B 1 43 ? 14.898 27.875 2.197 1 98.19 43 ILE B CA 1
ATOM 2545 C C . ILE B 1 43 ? 15 26.469 2.795 1 98.19 43 ILE B C 1
ATOM 2547 O O . ILE B 1 43 ? 14.117 26.047 3.535 1 98.19 43 ILE B O 1
ATOM 2551 N N . MET B 1 44 ? 16.031 25.781 2.549 1 98.06 44 MET B N 1
ATOM 2552 C CA . MET B 1 44 ? 16.234 24.422 3.039 1 98.06 44 MET B CA 1
ATOM 2553 C C . MET B 1 44 ? 16.844 24.422 4.438 1 98.06 44 MET B C 1
ATOM 2555 O O . MET B 1 44 ? 17.75 25.219 4.723 1 98.06 44 MET B O 1
ATOM 2559 N N . MET B 1 45 ? 16.344 23.641 5.301 1 98.69 45 MET B N 1
ATOM 2560 C CA . MET B 1 45 ? 16.906 23.531 6.641 1 98.69 45 MET B CA 1
ATOM 2561 C C . MET B 1 45 ? 18.203 22.719 6.613 1 98.69 45 MET B C 1
ATOM 2563 O O . MET B 1 45 ? 18.516 22.062 5.617 1 98.69 45 MET B O 1
ATOM 2567 N N . ASN B 1 46 ? 18.969 22.828 7.742 1 98.31 46 ASN B N 1
ATOM 2568 C CA . ASN B 1 46 ? 20.141 21.984 7.91 1 98.31 46 ASN B CA 1
ATOM 2569 C C . ASN B 1 46 ? 19.75 20.516 8.109 1 98.31 46 ASN B C 1
ATOM 2571 O O . ASN B 1 46 ? 19.094 20.172 9.086 1 98.31 46 ASN B O 1
ATOM 2575 N N . PRO B 1 47 ? 20.203 19.672 7.203 1 98.25 47 PRO B N 1
ATOM 2576 C CA . PRO B 1 47 ? 19.844 18.25 7.328 1 98.25 47 PRO B CA 1
ATOM 2577 C C . PRO B 1 47 ? 20.234 17.656 8.68 1 98.25 47 PRO B C 1
ATOM 2579 O O . PRO B 1 47 ? 19.594 16.719 9.156 1 98.25 47 PRO B O 1
ATOM 2582 N N . GLU B 1 48 ? 21.172 18.188 9.367 1 97.62 48 GLU B N 1
ATOM 2583 C CA . GLU B 1 48 ? 21.594 17.688 10.672 1 97.62 48 GLU B CA 1
ATOM 2584 C C . GLU B 1 48 ? 20.516 17.922 11.734 1 97.62 48 GLU B C 1
ATOM 2586 O O . GLU B 1 48 ? 20.547 17.281 12.789 1 97.62 48 GLU B O 1
ATOM 2591 N N . ASP B 1 49 ? 19.641 18.781 11.445 1 98.31 49 ASP B N 1
ATOM 2592 C CA . ASP B 1 49 ? 18.594 19.125 12.414 1 98.31 49 ASP B CA 1
ATOM 2593 C C . ASP B 1 49 ? 17.359 18.266 12.211 1 98.31 49 ASP B C 1
ATOM 2595 O O . ASP B 1 49 ? 16.406 18.344 12.984 1 98.31 49 ASP B O 1
ATOM 2599 N N . ALA B 1 50 ? 17.359 17.422 11.188 1 98.31 50 ALA B N 1
ATOM 2600 C CA . ALA B 1 50 ? 16.25 16.516 10.969 1 98.31 50 ALA B CA 1
ATOM 2601 C C . ALA B 1 50 ? 16.172 15.461 12.07 1 98.31 50 ALA B C 1
ATOM 2603 O O . ALA B 1 50 ? 17.188 14.969 12.547 1 98.31 50 ALA B O 1
ATOM 2604 N N . ILE B 1 51 ? 14.984 15.18 12.492 1 98.06 51 ILE B N 1
ATOM 2605 C CA . ILE B 1 51 ? 14.758 14.133 13.477 1 98.06 51 ILE B CA 1
ATOM 2606 C C . ILE B 1 51 ? 14.461 12.812 12.766 1 98.06 51 ILE B C 1
ATOM 2608 O O . ILE B 1 51 ? 13.367 12.617 12.234 1 98.06 51 ILE B O 1
ATOM 2612 N N . LEU B 1 52 ? 15.445 11.906 12.773 1 96.19 52 LEU B N 1
ATOM 2613 C CA . LEU B 1 52 ? 15.305 10.594 12.156 1 96.19 52 LEU B CA 1
ATOM 2614 C C . LEU B 1 52 ? 15.039 9.523 13.211 1 96.19 52 LEU B C 1
ATOM 2616 O O . LEU B 1 52 ? 14.711 9.836 14.352 1 96.19 52 LEU B O 1
ATOM 2620 N N . GLY B 1 53 ? 15.031 8.281 12.852 1 92.94 53 GLY B N 1
ATOM 2621 C CA . GLY B 1 53 ? 14.672 7.176 13.727 1 92.94 53 GLY B CA 1
ATOM 2622 C C . GLY B 1 53 ? 15.469 7.148 15.016 1 92.94 53 GLY B C 1
ATOM 2623 O O . GLY B 1 53 ? 14.93 6.879 16.094 1 92.94 53 GLY B O 1
ATOM 2624 N N . ASP B 1 54 ? 16.75 7.422 14.906 1 93 54 ASP B N 1
ATOM 2625 C CA . ASP B 1 54 ? 17.625 7.352 16.078 1 93 54 ASP B CA 1
ATOM 2626 C C . ASP B 1 54 ? 17.328 8.477 17.062 1 93 54 ASP B C 1
ATOM 2628 O O . ASP B 1 54 ? 17.719 8.414 18.219 1 93 54 ASP B O 1
ATOM 2632 N N . ARG B 1 55 ? 16.578 9.516 16.594 1 95.88 55 ARG B N 1
ATOM 2633 C CA . ARG B 1 55 ? 16.266 10.664 17.438 1 95.88 55 ARG B CA 1
ATOM 2634 C C . ARG B 1 55 ? 14.75 10.836 17.578 1 95.88 55 ARG B C 1
ATOM 2636 O O . ARG B 1 55 ? 14.281 11.898 18 1 95.88 55 ARG B O 1
ATOM 2643 N N . ILE B 1 56 ? 14.016 9.805 17.297 1 96.44 56 ILE B N 1
ATOM 2644 C CA . ILE B 1 56 ? 12.562 9.906 17.266 1 96.44 56 ILE B CA 1
ATOM 2645 C C . ILE B 1 56 ? 12.039 10.344 18.641 1 96.44 56 ILE B C 1
ATOM 2647 O O . ILE B 1 56 ? 11.023 11.031 18.734 1 96.44 56 ILE B O 1
ATOM 2651 N N . ASN B 1 57 ? 12.711 10 19.734 1 97.12 57 ASN B N 1
ATOM 2652 C CA . ASN B 1 57 ? 12.273 10.336 21.094 1 97.12 57 ASN B CA 1
ATOM 2653 C C . ASN B 1 57 ? 12.406 11.828 21.375 1 97.12 57 ASN B C 1
ATOM 2655 O O . ASN B 1 57 ? 11.844 12.336 22.344 1 97.12 57 ASN B O 1
ATOM 2659 N N . ASP B 1 58 ? 13.141 12.562 20.516 1 97.88 58 ASP B N 1
ATOM 2660 C CA . ASP B 1 58 ? 13.164 14.023 20.625 1 97.88 58 ASP B CA 1
ATOM 2661 C C . ASP B 1 58 ? 11.766 14.609 20.453 1 97.88 58 ASP B C 1
ATOM 2663 O O . ASP B 1 58 ? 11.469 15.695 20.953 1 97.88 58 ASP B O 1
ATOM 2667 N N . MET B 1 59 ? 10.906 13.883 19.797 1 98 59 MET B N 1
ATOM 2668 C CA . MET B 1 59 ? 9.539 14.352 19.562 1 98 59 MET B CA 1
ATOM 2669 C C . MET B 1 59 ? 8.75 14.391 20.875 1 98 59 MET B C 1
ATOM 2671 O O . MET B 1 59 ? 7.691 15.016 20.938 1 98 59 MET B O 1
ATOM 2675 N N . ILE B 1 60 ? 9.164 13.648 21.875 1 98 60 ILE B N 1
ATOM 2676 C CA . ILE B 1 60 ? 8.461 13.602 23.141 1 98 60 ILE B CA 1
ATOM 2677 C C . ILE B 1 60 ? 8.578 14.945 23.859 1 98 60 ILE B C 1
ATOM 2679 O O . ILE B 1 60 ? 7.66 15.367 24.562 1 98 60 ILE B O 1
ATOM 2683 N N . ASP B 1 61 ? 9.75 15.602 23.656 1 96.69 61 ASP B N 1
ATOM 2684 C CA . ASP B 1 61 ? 10.039 16.891 24.281 1 96.69 61 ASP B CA 1
ATOM 2685 C C . ASP B 1 61 ? 10.234 17.969 23.234 1 96.69 61 ASP B C 1
ATOM 2687 O O . ASP B 1 61 ? 11.344 18.188 22.734 1 96.69 61 ASP B O 1
ATOM 2691 N N . PRO B 1 62 ? 9.227 18.797 23.062 1 94.94 62 PRO B N 1
ATOM 2692 C CA . PRO B 1 62 ? 9.289 19.828 22.031 1 94.94 62 PRO B CA 1
ATOM 2693 C C . PRO B 1 62 ? 10.5 20.75 22.188 1 94.94 62 PRO B C 1
ATOM 2695 O O . PRO B 1 62 ? 10.969 21.328 21.203 1 94.94 62 PRO B O 1
ATOM 2698 N N . GLY B 1 63 ? 11.031 20.859 23.391 1 95.81 63 GLY B N 1
ATOM 2699 C CA . GLY B 1 63 ? 12.211 21.688 23.625 1 95.81 63 GLY B CA 1
ATOM 2700 C C . GLY B 1 63 ? 13.438 21.188 22.891 1 95.81 63 GLY B C 1
ATOM 2701 O O . GLY B 1 63 ? 14.406 21.938 22.719 1 95.81 63 GLY B O 1
ATOM 2702 N N . LYS B 1 64 ? 13.391 20 22.422 1 96.44 64 LYS B N 1
ATOM 2703 C CA . LYS B 1 64 ? 14.531 19.391 21.75 1 96.44 64 LYS B CA 1
ATOM 2704 C C . LYS B 1 64 ? 14.438 19.562 20.25 1 96.44 64 LYS B C 1
ATOM 2706 O O . LYS B 1 64 ? 15.367 19.219 19.516 1 96.44 64 LYS B O 1
ATOM 2711 N N . ILE B 1 65 ? 13.359 20.078 19.781 1 97.88 65 ILE B N 1
ATOM 2712 C CA . ILE B 1 65 ? 13.125 20.219 18.344 1 97.88 65 ILE B CA 1
ATOM 2713 C C . ILE B 1 65 ? 13.688 21.562 17.859 1 97.88 65 ILE B C 1
ATOM 2715 O O . ILE B 1 65 ? 13.227 22.625 18.281 1 97.88 65 ILE B O 1
ATOM 2719 N N . LYS B 1 66 ? 14.594 21.531 17 1 97.88 66 LYS B N 1
ATOM 2720 C CA . LYS B 1 66 ? 15.281 22.734 16.516 1 97.88 66 LYS B CA 1
ATOM 2721 C C . LYS B 1 66 ? 14.5 23.406 15.398 1 97.88 66 LYS B C 1
ATOM 2723 O O . LYS B 1 66 ? 14.523 24.625 15.266 1 97.88 66 LYS B O 1
ATOM 2728 N N . VAL B 1 67 ? 13.852 22.609 14.555 1 98.5 67 VAL B N 1
ATOM 2729 C CA . VAL B 1 67 ? 13.117 23.125 13.414 1 98.5 67 VAL B CA 1
ATOM 2730 C C . VAL B 1 67 ? 11.672 22.625 13.453 1 98.5 67 VAL B C 1
ATOM 2732 O O . VAL B 1 67 ? 11.422 21.422 13.359 1 98.5 67 VAL B O 1
ATOM 2735 N N . GLU B 1 68 ? 10.789 23.562 13.57 1 98.38 68 GLU B N 1
ATOM 2736 C CA . GLU B 1 68 ? 9.367 23.219 13.625 1 98.38 68 GLU B CA 1
ATOM 2737 C C . GLU B 1 68 ? 8.75 23.172 12.234 1 98.38 68 GLU B C 1
ATOM 2739 O O . GLU B 1 68 ? 7.875 22.344 11.969 1 98.38 68 GLU B O 1
ATOM 2744 N N . ASN B 1 69 ? 9.156 24.094 11.359 1 98.69 69 ASN B N 1
ATOM 2745 C CA . ASN B 1 69 ? 8.727 24.141 9.969 1 98.69 69 ASN B CA 1
ATOM 2746 C C . ASN B 1 69 ? 9.914 24.141 9.016 1 98.69 69 ASN B C 1
ATOM 2748 O O . ASN B 1 69 ? 10.812 24.969 9.125 1 98.69 69 ASN B O 1
ATOM 2752 N N . GLY B 1 70 ? 9.953 23.156 8.156 1 98.75 70 GLY B N 1
ATOM 2753 C CA . GLY B 1 70 ? 11.07 23.109 7.223 1 98.75 70 GLY B CA 1
ATOM 2754 C C . GLY B 1 70 ? 11.086 21.844 6.375 1 98.75 70 GLY B C 1
ATOM 2755 O O . GLY B 1 70 ? 10.164 21.031 6.445 1 98.75 70 GLY B O 1
ATOM 2756 N N . TYR B 1 71 ? 12.047 21.75 5.492 1 98.81 71 TYR B N 1
ATOM 2757 C CA . TYR B 1 71 ? 12.297 20.594 4.645 1 98.81 71 TYR B CA 1
ATOM 2758 C C . TYR B 1 71 ? 13.781 20.469 4.324 1 98.81 71 TYR B C 1
ATOM 2760 O O . TYR B 1 71 ? 14.531 21.438 4.422 1 98.81 71 TYR B O 1
ATOM 2768 N N . CYS B 1 72 ? 14.203 19.281 4.004 1 98.81 72 CYS B N 1
ATOM 2769 C CA . CYS B 1 72 ? 15.547 19.125 3.471 1 98.81 72 CYS B CA 1
ATOM 2770 C C . CYS B 1 72 ? 15.695 17.812 2.719 1 98.81 72 CYS B C 1
ATOM 2772 O O . CYS B 1 72 ? 14.867 16.906 2.869 1 98.81 72 CYS B O 1
ATOM 2774 N N . ILE B 1 73 ? 16.641 17.797 1.892 1 98.31 73 ILE B N 1
ATOM 2775 C CA . ILE B 1 73 ? 17.141 16.562 1.313 1 98.31 73 ILE B CA 1
ATOM 2776 C C . ILE B 1 73 ? 18.328 16.047 2.137 1 98.31 73 ILE B C 1
ATOM 2778 O O . ILE B 1 73 ? 19.281 16.797 2.383 1 98.31 73 ILE B O 1
ATOM 2782 N N . LEU B 1 74 ? 18.219 14.883 2.582 1 98.19 74 LEU B N 1
ATOM 2783 C CA . LEU B 1 74 ? 19.25 14.273 3.408 1 98.19 74 LEU B CA 1
ATOM 2784 C C . LEU B 1 74 ? 20.422 13.805 2.551 1 98.19 74 LEU B C 1
ATOM 2786 O O . LEU B 1 74 ? 20.281 13.625 1.338 1 98.19 74 LEU B O 1
ATOM 2790 N N . PRO B 1 75 ? 21.578 13.531 3.145 1 96.69 75 PRO B N 1
ATOM 2791 C CA . PRO B 1 75 ? 22.766 13.125 2.387 1 96.69 75 PRO B CA 1
ATOM 2792 C C . PRO B 1 75 ? 22.547 11.828 1.61 1 96.69 75 PRO B C 1
ATOM 2794 O O . PRO B 1 75 ? 23.156 11.617 0.561 1 96.69 75 PRO B O 1
ATOM 2797 N N . ASN B 1 76 ? 21.688 11.023 2.051 1 95.88 76 ASN B N 1
ATOM 2798 C CA . ASN B 1 76 ? 21.438 9.742 1.383 1 95.88 76 ASN B CA 1
ATOM 2799 C C . ASN B 1 76 ? 20.406 9.883 0.278 1 95.88 76 ASN B C 1
ATOM 2801 O O . ASN B 1 76 ? 19.969 8.883 -0.297 1 95.88 76 ASN B O 1
ATOM 2805 N N . GLY B 1 77 ? 19.906 11.086 0.045 1 96.88 77 GLY B N 1
ATOM 2806 C CA . GLY B 1 77 ? 18.969 11.328 -1.036 1 96.88 77 GLY B CA 1
ATOM 2807 C C . GLY B 1 77 ? 17.516 11.312 -0.583 1 96.88 77 GLY B C 1
ATOM 2808 O O . GLY B 1 77 ? 16.625 11.719 -1.326 1 96.88 77 GLY B O 1
ATOM 2809 N N . CYS B 1 78 ? 17.266 10.891 0.675 1 97.62 78 CYS B N 1
ATOM 2810 C CA . CYS B 1 78 ? 15.914 10.883 1.216 1 97.62 78 CYS B CA 1
ATOM 2811 C C . CYS B 1 78 ? 15.461 12.297 1.574 1 97.62 78 CYS B C 1
ATOM 2813 O O . CYS B 1 78 ? 16.281 13.227 1.609 1 97.62 78 CYS B O 1
ATOM 2815 N N . GLY B 1 79 ? 14.188 12.445 1.773 1 98.31 79 GLY B N 1
ATOM 2816 C CA . GLY B 1 79 ? 13.617 13.742 2.096 1 98.31 79 GLY B CA 1
ATOM 2817 C C . GLY B 1 79 ? 13.039 13.812 3.496 1 98.31 79 GLY B C 1
ATOM 2818 O O . GLY B 1 79 ? 12.602 12.797 4.043 1 98.31 79 GLY B O 1
ATOM 2819 N N . TYR B 1 80 ? 13.016 15 4.004 1 98.75 80 TYR B N 1
ATOM 2820 C CA . TYR B 1 80 ? 12.453 15.273 5.324 1 98.75 80 TYR B CA 1
ATOM 2821 C C . TYR B 1 80 ? 11.609 16.547 5.309 1 98.75 80 TYR B C 1
ATOM 2823 O O . TYR B 1 80 ? 12.016 17.547 4.73 1 98.75 80 TYR B O 1
ATOM 2831 N N . VAL B 1 81 ? 10.438 16.484 5.891 1 98.81 81 VAL B N 1
ATOM 2832 C CA . VAL B 1 81 ? 9.57 17.656 6.035 1 98.81 81 VAL B CA 1
ATOM 2833 C C . VAL B 1 81 ? 9.078 17.75 7.477 1 98.81 81 VAL B C 1
ATOM 2835 O O . VAL B 1 81 ? 8.711 16.734 8.086 1 98.81 81 VAL B O 1
ATOM 2838 N N . ALA B 1 82 ? 9.102 18.938 8.008 1 98.88 82 ALA B N 1
ATOM 2839 C CA . ALA B 1 82 ? 8.578 19.234 9.344 1 98.88 82 ALA B CA 1
ATOM 2840 C C . ALA B 1 82 ? 7.531 20.344 9.281 1 98.88 82 ALA B C 1
ATOM 2842 O O . ALA B 1 82 ? 7.742 21.375 8.641 1 98.88 82 ALA B O 1
ATOM 2843 N N . ALA B 1 83 ? 6.426 20.141 9.914 1 98.69 83 ALA B N 1
ATOM 2844 C CA . ALA B 1 83 ? 5.363 21.141 10 1 98.69 83 ALA B CA 1
ATOM 2845 C C . ALA B 1 83 ? 4.754 21.172 11.398 1 98.69 83 ALA B C 1
ATOM 2847 O O . ALA B 1 83 ? 4.547 20.125 12.016 1 98.69 83 ALA B O 1
ATOM 2848 N N . TYR B 1 84 ? 4.48 22.328 11.883 1 98.5 84 TYR B N 1
ATOM 2849 C CA . TYR B 1 84 ? 3.939 22.547 13.219 1 98.5 84 TYR B CA 1
ATOM 2850 C C . TYR B 1 84 ? 2.639 23.344 13.164 1 98.5 84 TYR B C 1
ATOM 2852 O O . TYR B 1 84 ? 2.564 24.375 12.492 1 98.5 84 TYR B O 1
ATOM 2860 N N . HIS B 1 85 ? 1.619 22.812 13.883 1 97.69 85 HIS B N 1
ATOM 2861 C CA . HIS B 1 85 ? 0.3 23.438 13.875 1 97.69 85 HIS B CA 1
ATOM 2862 C C . HIS B 1 85 ? -0.256 23.578 15.289 1 97.69 85 HIS B C 1
ATOM 2864 O O . HIS B 1 85 ? -0.38 22.578 16.016 1 97.69 85 HIS B O 1
ATOM 2870 N N . LYS B 1 86 ? -0.605 24.844 15.695 1 97.19 86 LYS B N 1
ATOM 2871 C CA . LYS B 1 86 ? -1.465 25.047 16.859 1 97.19 86 LYS B CA 1
ATOM 2872 C C . LYS B 1 86 ? -2.939 24.938 16.469 1 97.19 86 LYS B C 1
ATOM 2874 O O . LYS B 1 86 ? -3.383 25.562 15.508 1 97.19 86 LYS B O 1
ATOM 2879 N N . MET B 1 87 ? -3.654 24.109 17.188 1 97.75 87 MET B N 1
ATOM 2880 C CA . MET B 1 87 ? -5.062 23.891 16.859 1 97.75 87 MET B CA 1
ATOM 2881 C C . MET B 1 87 ? -5.945 24.141 18.078 1 97.75 87 MET B C 1
ATOM 2883 O O . MET B 1 87 ? -6.613 23.234 18.562 1 97.75 87 MET B O 1
ATOM 2887 N N . PRO B 1 88 ? -5.984 25.438 18.5 1 97.69 88 PRO B N 1
ATOM 2888 C CA . PRO B 1 88 ? -6.891 25.75 19.609 1 97.69 88 PRO B CA 1
ATOM 2889 C C . PRO B 1 88 ? -8.352 25.422 19.281 1 97.69 88 PRO B C 1
ATOM 2891 O O . PRO B 1 88 ? -8.789 25.625 18.141 1 97.69 88 PRO B O 1
ATOM 2894 N N . GLY B 1 89 ? -9.047 24.891 20.234 1 97.5 89 GLY B N 1
ATOM 2895 C CA . GLY B 1 89 ? -10.445 24.547 20.047 1 97.5 89 GLY B CA 1
ATOM 2896 C C . GLY B 1 89 ? -10.656 23.125 19.547 1 97.5 89 GLY B C 1
ATOM 2897 O O . GLY B 1 89 ? -11.781 22.609 19.578 1 97.5 89 GLY B O 1
ATOM 2898 N N . VAL B 1 90 ? -9.625 22.484 19.109 1 98.44 90 VAL B N 1
ATOM 2899 C CA . VAL B 1 90 ? -9.688 21.078 18.688 1 98.44 90 VAL B CA 1
ATOM 2900 C C . VAL B 1 90 ? -9.211 20.188 19.828 1 98.44 90 VAL B C 1
ATOM 2902 O O . VAL B 1 90 ? -8.07 20.297 20.281 1 98.44 90 VAL B O 1
ATOM 2905 N N . THR B 1 91 ? -10.031 19.266 20.266 1 97.88 91 THR B N 1
ATOM 2906 C CA . THR B 1 91 ? -9.656 18.359 21.344 1 97.88 91 THR B CA 1
ATOM 2907 C C . THR B 1 91 ? -9.172 17.031 20.781 1 97.88 91 THR B C 1
ATOM 2909 O O . THR B 1 91 ? -9.406 16.719 19.609 1 97.88 91 THR B O 1
ATOM 2912 N N . LEU B 1 92 ? -8.469 16.297 21.656 1 97.12 92 LEU B N 1
ATOM 2913 C CA . LEU B 1 92 ? -8.023 14.969 21.266 1 97.12 92 LEU B CA 1
ATOM 2914 C C . LEU B 1 92 ? -9.219 14.078 20.922 1 97.12 92 LEU B C 1
ATOM 2916 O O . LEU B 1 92 ? -9.141 13.258 20.016 1 97.12 92 LEU B O 1
ATOM 2920 N N . GLU B 1 93 ? -10.312 14.211 21.641 1 97.12 93 GLU B N 1
ATOM 2921 C CA . GLU B 1 93 ? -11.531 13.445 21.375 1 97.12 93 GLU B CA 1
ATOM 2922 C C . GLU B 1 93 ? -12.078 13.727 19.984 1 97.12 93 GLU B C 1
ATOM 2924 O O . GLU B 1 93 ? -12.461 12.805 19.266 1 97.12 93 GLU B O 1
ATOM 2929 N N . MET B 1 94 ? -12.117 14.992 19.656 1 98.25 94 MET B N 1
ATOM 2930 C CA . MET B 1 94 ? -12.562 15.383 18.328 1 98.25 94 MET B CA 1
ATOM 2931 C C . MET B 1 94 ? -11.695 14.734 17.25 1 98.25 94 MET B C 1
ATOM 2933 O O . MET B 1 94 ? -12.211 14.195 16.281 1 98.25 94 MET B O 1
ATOM 2937 N N . TYR B 1 95 ? -10.406 14.758 17.453 1 97.94 95 TYR B N 1
ATOM 2938 C CA . TYR B 1 95 ? -9.461 14.234 16.484 1 97.94 95 TYR B CA 1
ATOM 2939 C C . TYR B 1 95 ? -9.617 12.727 16.328 1 97.94 95 TYR B C 1
ATOM 2941 O O . TYR B 1 95 ? -9.625 12.211 15.203 1 97.94 95 TYR B O 1
ATOM 2949 N N . LYS B 1 96 ? -9.719 12.023 17.406 1 96.62 96 LYS B N 1
ATOM 2950 C CA . LYS B 1 96 ? -9.906 10.578 17.375 1 96.62 96 LYS B CA 1
ATOM 2951 C C . LYS B 1 96 ? -11.188 10.203 16.641 1 96.62 96 LYS B C 1
ATOM 2953 O O . LYS B 1 96 ? -11.188 9.273 15.82 1 96.62 96 LYS B O 1
ATOM 2958 N N . TRP B 1 97 ? -12.211 10.898 16.938 1 97.44 97 TRP B N 1
ATOM 2959 C CA . TRP B 1 97 ? -13.469 10.664 16.25 1 97.44 97 TRP B CA 1
ATOM 2960 C C . TRP B 1 97 ? -13.312 10.891 14.75 1 97.44 97 TRP B C 1
ATOM 2962 O O . TRP B 1 97 ? -13.734 10.055 13.945 1 97.44 97 TRP B O 1
ATOM 2972 N N . TRP B 1 98 ? -12.703 11.992 14.422 1 97.56 98 TRP B N 1
ATOM 2973 C CA . TRP B 1 98 ? -12.539 12.383 13.023 1 97.56 98 TRP B CA 1
ATOM 2974 C C . TRP B 1 98 ? -11.766 11.32 12.25 1 97.56 98 TRP B C 1
ATOM 2976 O O . TRP B 1 98 ? -12.109 11.008 11.102 1 97.56 98 TRP B O 1
ATOM 2986 N N . ASN B 1 99 ? -10.75 10.781 12.867 1 94.19 99 ASN B N 1
ATOM 2987 C CA . ASN B 1 99 ? -9.93 9.766 12.211 1 94.19 99 ASN B CA 1
ATOM 2988 C C . ASN B 1 99 ? -10.758 8.562 11.789 1 94.19 99 ASN B C 1
ATOM 2990 O O . ASN B 1 99 ? -10.5 7.961 10.742 1 94.19 99 ASN B O 1
ATOM 2994 N N . SER B 1 100 ? -11.648 8.188 12.57 1 92.38 100 SER B N 1
ATOM 2995 C CA . SER B 1 100 ? -12.516 7.059 12.25 1 92.38 100 SER B CA 1
ATOM 2996 C C . SER B 1 100 ? -13.625 7.473 11.281 1 92.38 100 SER B C 1
ATOM 2998 O O . SER B 1 100 ? -14.023 6.691 10.414 1 92.38 100 SER B O 1
ATOM 3000 N N . TRP B 1 101 ? -14 8.68 11.422 1 95.75 101 TRP B N 1
ATOM 3001 C CA . TRP B 1 101 ? -15.148 9.195 10.68 1 95.75 101 TRP B CA 1
ATOM 3002 C C . TRP B 1 101 ? -14.805 9.398 9.211 1 95.75 101 TRP B C 1
ATOM 3004 O O . TRP B 1 101 ? -15.555 8.977 8.328 1 95.75 101 TRP B O 1
ATOM 3014 N N . TRP B 1 102 ? -13.688 10.031 8.938 1 94.94 102 TRP B N 1
ATOM 3015 C CA . TRP B 1 102 ? -13.469 10.492 7.566 1 94.94 102 TRP B CA 1
ATOM 3016 C C . TRP B 1 102 ? -13.18 9.32 6.637 1 94.94 102 TRP B C 1
ATOM 3018 O O . TRP B 1 102 ? -13.391 9.414 5.426 1 94.94 102 TRP B O 1
ATOM 3028 N N . THR B 1 103 ? -12.711 8.195 7.207 1 89.44 103 THR B N 1
ATOM 3029 C CA . THR B 1 103 ? -12.359 7.043 6.383 1 89.44 103 THR B CA 1
ATOM 3030 C C . THR B 1 103 ? -13.547 6.098 6.242 1 89.44 103 THR B C 1
ATOM 3032 O O . THR B 1 103 ? -13.461 5.074 5.559 1 89.44 103 THR B O 1
ATOM 3035 N N . SER B 1 104 ? -14.578 6.363 6.852 1 88.5 104 SER B N 1
ATOM 3036 C CA . SER B 1 104 ? -15.688 5.418 6.93 1 88.5 104 SER B CA 1
ATOM 3037 C C . SER B 1 104 ? -16.781 5.77 5.922 1 88.5 104 SER B C 1
ATOM 3039 O O . SER B 1 104 ? -16.984 6.941 5.605 1 88.5 104 SER B O 1
ATOM 3041 N N . GLY B 1 105 ? -17.422 4.691 5.426 1 86.19 105 GLY B N 1
ATOM 3042 C CA . GLY B 1 105 ? -18.656 4.867 4.684 1 86.19 105 GLY B CA 1
ATOM 3043 C C . GLY B 1 105 ? -18.438 5.117 3.205 1 86.19 105 GLY B C 1
ATOM 3044 O O . GLY B 1 105 ? -17.297 5.312 2.768 1 86.19 105 GLY B O 1
ATOM 3045 N N . GLU B 1 106 ? -19.5 5.203 2.457 1 87.56 106 GLU B N 1
ATOM 3046 C CA . GLU B 1 106 ? -19.516 5.398 1.011 1 87.56 106 GLU B CA 1
ATOM 3047 C C . GLU B 1 106 ? -19.156 6.84 0.647 1 87.56 106 GLU B C 1
ATOM 3049 O O . GLU B 1 106 ? -18.703 7.109 -0.465 1 87.56 106 GLU B O 1
ATOM 3054 N N . ASP B 1 107 ? -19.297 7.746 1.602 1 92.19 107 ASP B N 1
ATOM 3055 C CA . ASP B 1 107 ? -19.094 9.164 1.328 1 92.19 107 ASP B CA 1
ATOM 3056 C C . ASP B 1 107 ? -17.703 9.617 1.771 1 92.19 107 ASP B C 1
ATOM 3058 O O . ASP B 1 107 ? -17.469 10.812 1.969 1 92.19 107 ASP B O 1
ATOM 3062 N N . SER B 1 108 ? -16.781 8.734 1.933 1 92.5 108 SER B N 1
ATOM 3063 C CA . SER B 1 108 ? -15.422 9.07 2.361 1 92.5 108 SER B CA 1
ATOM 3064 C C . SER B 1 108 ? -14.75 10.016 1.377 1 92.5 108 SER B C 1
ATOM 3066 O O . SER B 1 108 ? -13.883 10.805 1.762 1 92.5 108 SER B O 1
ATOM 3068 N N . ASN B 1 109 ? -15.133 9.961 0.152 1 92.06 109 ASN B N 1
ATOM 3069 C CA . ASN B 1 109 ? -14.562 10.867 -0.84 1 92.06 109 ASN B CA 1
ATOM 3070 C C . ASN B 1 109 ? -14.844 12.328 -0.5 1 92.06 109 ASN B C 1
ATOM 3072 O O . ASN B 1 109 ? -13.938 13.164 -0.525 1 92.06 109 ASN B O 1
ATOM 3076 N N . LEU B 1 110 ? -16.109 12.594 -0.21 1 95.88 110 LEU B N 1
ATOM 3077 C CA . LEU B 1 110 ? -16.453 13.961 0.169 1 95.88 110 LEU B CA 1
ATOM 3078 C C . LEU B 1 110 ? -15.773 14.352 1.474 1 95.88 110 LEU B C 1
ATOM 3080 O O . LEU B 1 110 ? -15.289 15.477 1.614 1 95.88 110 LEU B O 1
ATOM 3084 N N . LYS B 1 111 ? -15.758 13.445 2.434 1 97.56 111 LYS B N 1
ATOM 3085 C CA . LYS B 1 111 ? -15.109 13.703 3.715 1 97.56 111 LYS B CA 1
ATOM 3086 C C . LYS B 1 111 ? -13.633 14.062 3.521 1 97.56 111 LYS B C 1
ATOM 3088 O O . LYS B 1 111 ? -13.109 14.945 4.199 1 97.56 111 LYS B O 1
ATOM 3093 N N . TYR B 1 112 ? -13.039 13.422 2.557 1 96.69 112 TYR B N 1
ATOM 3094 C CA . TYR B 1 112 ? -11.648 13.688 2.215 1 96.69 112 TYR B CA 1
ATOM 3095 C C . TYR B 1 112 ? -11.508 15.062 1.561 1 96.69 112 TYR B C 1
ATOM 3097 O O . TYR B 1 112 ? -10.586 15.82 1.885 1 96.69 112 TYR B O 1
ATOM 3105 N N . LYS B 1 113 ? -12.438 15.414 0.733 1 96.12 113 LYS B N 1
ATOM 3106 C CA . LYS B 1 113 ? -12.391 16.672 -0.012 1 96.12 113 LYS B CA 1
ATOM 3107 C C . LYS B 1 113 ? -12.602 17.859 0.91 1 96.12 113 LYS B C 1
ATOM 3109 O O . LYS B 1 113 ? -11.953 18.906 0.748 1 96.12 113 LYS B O 1
ATOM 3114 N N . ILE B 1 114 ? -13.461 17.719 1.882 1 97.5 114 ILE B N 1
ATOM 3115 C CA . ILE B 1 114 ? -13.75 18.875 2.725 1 97.5 114 ILE B CA 1
ATOM 3116 C C . ILE B 1 114 ? -12.586 19.125 3.682 1 97.5 114 ILE B C 1
ATOM 3118 O O . ILE B 1 114 ? -12.453 20.219 4.238 1 97.5 114 ILE B O 1
ATOM 3122 N N . TRP B 1 115 ? -11.719 18.125 3.916 1 97.62 115 TRP B N 1
ATOM 3123 C CA . TRP B 1 115 ? -10.531 18.25 4.754 1 97.62 115 TRP B CA 1
ATOM 3124 C C . TRP B 1 115 ? -9.523 19.203 4.129 1 97.62 115 TRP B C 1
ATOM 3126 O O . TRP B 1 115 ? -8.945 20.047 4.82 1 97.62 115 TRP B O 1
ATOM 3136 N N . CYS B 1 116 ? -9.312 19.125 2.861 1 96.12 116 CYS B N 1
ATOM 3137 C CA . CYS B 1 116 ? -8.43 20 2.102 1 96.12 116 CYS B CA 1
ATOM 3138 C C . CYS B 1 116 ? -8.945 20.188 0.68 1 96.12 116 CYS B C 1
ATOM 3140 O O . CYS B 1 116 ? -8.406 19.609 -0.264 1 96.12 116 CYS B O 1
ATOM 3142 N N . PRO B 1 117 ? -9.852 21.078 0.495 1 94.44 117 PRO B N 1
ATOM 3143 C CA . PRO B 1 117 ? -10.578 21.219 -0.771 1 94.44 117 PRO B CA 1
ATOM 3144 C C . PRO B 1 117 ? -9.648 21.453 -1.96 1 94.44 117 PRO B C 1
ATOM 3146 O O . PRO B 1 117 ? -9.93 20.984 -3.07 1 94.44 117 PRO B O 1
ATOM 3149 N N . LYS B 1 118 ? -8.562 22.047 -1.756 1 91 118 LYS B N 1
ATOM 3150 C CA . LYS B 1 118 ? -7.641 22.375 -2.844 1 91 118 LYS B CA 1
ATOM 3151 C C . LYS B 1 118 ? -6.871 21.141 -3.303 1 91 118 LYS B C 1
ATOM 3153 O O . LYS B 1 118 ? -6.559 21 -4.488 1 91 118 LYS B O 1
ATOM 3158 N N . HIS B 1 119 ? -6.57 20.234 -2.318 1 93.5 119 HIS B N 1
ATOM 3159 C CA . HIS B 1 119 ? -5.578 19.219 -2.645 1 93.5 119 HIS B CA 1
ATOM 3160 C C . HIS B 1 119 ? -6.195 17.828 -2.639 1 93.5 119 HIS B C 1
ATOM 3162 O O . HIS B 1 119 ? -5.637 16.891 -3.223 1 93.5 119 HIS B O 1
ATOM 3168 N N . HIS B 1 120 ? -7.281 17.609 -1.972 1 94.81 120 HIS B N 1
ATOM 3169 C CA . HIS B 1 120 ? -7.863 16.266 -1.84 1 94.81 120 HIS B CA 1
ATOM 3170 C C . HIS B 1 120 ? -8.875 16 -2.947 1 94.81 120 HIS B C 1
ATOM 3172 O O . HIS B 1 120 ? -9.812 16.781 -3.143 1 94.81 120 HIS B O 1
ATOM 3178 N N . TYR B 1 121 ? -8.82 14.859 -3.594 1 90.44 121 TYR B N 1
ATOM 3179 C CA . TYR B 1 121 ? -9.633 14.594 -4.773 1 90.44 121 TYR B CA 1
ATOM 3180 C C . TYR B 1 121 ? -10.523 13.375 -4.559 1 90.44 121 TYR B C 1
ATOM 3182 O O . TYR B 1 121 ? -11.688 13.367 -4.957 1 90.44 121 TYR B O 1
ATOM 3190 N N . ASP B 1 122 ? -9.969 12.312 -4.051 1 90.38 122 ASP B N 1
ATOM 3191 C CA . ASP B 1 122 ? -10.711 11.062 -3.885 1 90.38 122 ASP B CA 1
ATOM 3192 C C . ASP B 1 122 ? -10.086 10.195 -2.795 1 90.38 122 ASP B C 1
ATOM 3194 O O . ASP B 1 122 ? -8.93 10.406 -2.412 1 90.38 122 ASP B O 1
ATOM 3198 N N . SER B 1 123 ? -10.93 9.344 -2.299 1 91.69 123 SER B N 1
ATOM 3199 C CA . SER B 1 123 ? -10.469 8.414 -1.272 1 91.69 123 SER B CA 1
ATOM 3200 C C . SER B 1 123 ? -11.102 7.039 -1.446 1 91.69 123 SER B C 1
ATOM 3202 O O . SER B 1 123 ? -12.273 6.934 -1.828 1 91.69 123 SER B O 1
ATOM 3204 N N . GLY B 1 124 ? -10.305 6.027 -1.252 1 87.62 124 GLY B N 1
ATOM 3205 C CA . GLY B 1 124 ? -10.719 4.633 -1.225 1 87.62 124 GLY B CA 1
ATOM 3206 C C . GLY B 1 124 ? -10.062 3.84 -0.109 1 87.62 124 GLY B C 1
ATOM 3207 O O . GLY B 1 124 ? -9.555 4.414 0.854 1 87.62 124 GLY B O 1
ATOM 3208 N N . PHE B 1 125 ? -10.203 2.52 -0.211 1 87.25 125 PHE B N 1
ATOM 3209 C CA . PHE B 1 125 ? -9.602 1.687 0.825 1 87.25 125 PHE B CA 1
ATOM 3210 C C . PHE B 1 125 ? -8.086 1.812 0.812 1 87.25 125 PHE B C 1
ATOM 3212 O O . PHE B 1 125 ? -7.434 1.424 -0.16 1 87.25 125 PHE B O 1
ATOM 3219 N N . LYS B 1 126 ? -7.547 2.361 1.872 1 88.94 126 LYS B N 1
ATOM 3220 C CA . LYS B 1 126 ? -6.117 2.572 2.076 1 88.94 126 LYS B CA 1
ATOM 3221 C C . LYS B 1 126 ? -5.492 3.297 0.887 1 88.94 126 LYS B C 1
ATOM 3223 O O . LYS B 1 126 ? -4.363 2.994 0.492 1 88.94 126 LYS B O 1
ATOM 3228 N N . TRP B 1 127 ? -6.23 4.148 0.354 1 90.38 127 TRP B N 1
ATOM 3229 C CA . TRP B 1 127 ? -5.812 4.859 -0.848 1 90.38 127 TRP B CA 1
ATOM 3230 C C . TRP B 1 127 ? -6.414 6.258 -0.89 1 90.38 127 TRP B C 1
ATOM 3232 O O . TRP B 1 127 ? -7.586 6.445 -0.556 1 90.38 127 TRP B O 1
ATOM 3242 N N . ASN B 1 128 ? -5.609 7.215 -1.316 1 92.5 128 ASN B N 1
ATOM 3243 C CA . ASN B 1 128 ? -6.086 8.578 -1.526 1 92.5 128 ASN B CA 1
ATOM 3244 C C . ASN B 1 128 ? -5.496 9.188 -2.793 1 92.5 128 ASN B C 1
ATOM 3246 O O . ASN B 1 128 ? -4.391 8.828 -3.205 1 92.5 128 ASN B O 1
ATOM 3250 N N . LEU B 1 129 ? -6.281 10.023 -3.439 1 91.25 129 LEU B N 1
ATOM 3251 C CA . LEU B 1 129 ? -5.84 10.836 -4.562 1 91.25 129 LEU B CA 1
ATOM 3252 C C . LEU B 1 129 ? -5.781 12.312 -4.176 1 91.25 129 LEU B C 1
ATOM 3254 O O . LEU B 1 129 ? -6.789 12.883 -3.754 1 91.25 129 LEU B O 1
ATOM 3258 N N . GLU B 1 130 ? -4.617 12.875 -4.273 1 92.19 130 GLU B N 1
ATOM 3259 C CA . GLU B 1 130 ? -4.395 14.266 -3.885 1 92.19 130 GLU B CA 1
ATOM 3260 C C . GLU B 1 130 ? -3.234 14.875 -4.664 1 92.19 130 GLU B C 1
ATOM 3262 O O . GLU B 1 130 ? -2.514 14.172 -5.371 1 92.19 130 GLU B O 1
ATOM 3267 N N . THR B 1 131 ? -3.023 16.172 -4.566 1 88 131 THR B N 1
ATOM 3268 C CA . THR B 1 131 ? -1.916 16.812 -5.266 1 88 131 THR B CA 1
ATOM 3269 C C . THR B 1 131 ? -0.742 17.047 -4.316 1 88 131 THR B C 1
ATOM 3271 O O . THR B 1 131 ? 0.402 17.172 -4.758 1 88 131 THR B O 1
ATOM 3274 N N . CYS B 1 132 ? -1.006 17.125 -3.074 1 88.88 132 CYS B N 1
ATOM 3275 C CA . CYS B 1 132 ? 0.008 17.375 -2.057 1 88.88 132 CYS B CA 1
ATOM 3276 C C . CYS B 1 132 ? 0.863 18.578 -2.422 1 88.88 132 CYS B C 1
ATOM 3278 O O . CYS B 1 132 ? 2.09 18.547 -2.305 1 88.88 132 CYS B O 1
ATOM 3280 N N . GLY B 1 133 ? 0.279 19.562 -3.008 1 85.12 133 GLY B N 1
ATOM 3281 C CA . GLY B 1 133 ? 0.96 20.828 -3.287 1 85.12 133 GLY B CA 1
ATOM 3282 C C . GLY B 1 133 ? 1.81 20.781 -4.543 1 85.12 133 GLY B C 1
ATOM 3283 O O . GLY B 1 133 ? 2.477 21.75 -4.887 1 85.12 133 GLY B O 1
ATOM 3284 N N . THR B 1 134 ? 1.873 19.688 -5.27 1 81.81 134 THR B N 1
ATOM 3285 C CA . THR B 1 134 ? 2.73 19.562 -6.445 1 81.81 134 THR B CA 1
ATOM 3286 C C . THR B 1 134 ? 2.012 20.062 -7.695 1 81.81 134 THR B C 1
ATOM 3288 O O . THR B 1 134 ? 2.641 20.281 -8.734 1 81.81 134 THR B O 1
ATOM 3291 N N . GLY B 1 135 ? 0.742 20.156 -7.617 1 79 135 GLY B N 1
ATOM 3292 C CA . GLY B 1 135 ? -0.024 20.609 -8.766 1 79 135 GLY B CA 1
ATOM 3293 C C . GLY B 1 135 ? -0.457 19.469 -9.68 1 79 135 GLY B C 1
ATOM 3294 O O . GLY B 1 135 ? -1.206 19.688 -10.633 1 79 135 GLY B O 1
ATOM 3295 N N . PHE B 1 136 ? 0.041 18.297 -9.422 1 82.06 136 PHE B N 1
ATOM 3296 C CA . PHE B 1 136 ? -0.41 17.141 -10.195 1 82.06 136 PHE B CA 1
ATOM 3297 C C . PHE B 1 136 ? -0.919 16.031 -9.273 1 82.06 136 PHE B C 1
ATOM 3299 O O . PHE B 1 136 ? -0.512 15.953 -8.117 1 82.06 136 PHE B O 1
ATOM 3306 N N . PRO B 1 137 ? -1.793 15.234 -9.812 1 83.88 137 PRO B N 1
ATOM 3307 C CA . PRO B 1 137 ? -2.381 14.195 -8.961 1 83.88 137 PRO B CA 1
ATOM 3308 C C . PRO B 1 137 ? -1.366 13.141 -8.531 1 83.88 137 PRO B C 1
ATOM 3310 O O . PRO B 1 137 ? -0.566 12.68 -9.344 1 83.88 137 PRO B O 1
ATOM 3313 N N . LEU B 1 138 ? -1.386 12.898 -7.273 1 88.25 138 LEU B N 1
ATOM 3314 C CA . LEU B 1 138 ? -0.598 11.844 -6.641 1 88.25 138 LEU B CA 1
ATOM 3315 C C . LEU B 1 138 ? -1.503 10.797 -6.004 1 88.25 138 LEU B C 1
ATOM 3317 O O . LEU B 1 138 ? -2.525 11.133 -5.406 1 88.25 138 LEU B O 1
ATOM 3321 N N . GLU B 1 139 ? -1.098 9.578 -6.18 1 89.5 139 GLU B N 1
ATOM 3322 C CA . GLU B 1 139 ? -1.776 8.484 -5.492 1 89.5 139 GLU B CA 1
ATOM 3323 C C . GLU B 1 139 ? -0.975 8.008 -4.285 1 89.5 139 GLU B C 1
ATOM 3325 O O . GLU B 1 139 ? 0.202 7.668 -4.41 1 89.5 139 GLU B O 1
ATOM 3330 N N . ASP B 1 140 ? -1.687 8.055 -3.176 1 90.25 140 ASP B N 1
ATOM 3331 C CA . ASP B 1 140 ? -1.08 7.555 -1.946 1 90.25 140 ASP B CA 1
ATOM 3332 C C . ASP B 1 140 ? -1.727 6.242 -1.511 1 90.25 140 ASP B C 1
ATOM 3334 O O . ASP B 1 140 ? -2.953 6.137 -1.446 1 90.25 140 ASP B O 1
ATOM 3338 N N . VAL B 1 141 ? -0.843 5.297 -1.268 1 88.56 141 VAL B N 1
ATOM 3339 C CA . VAL B 1 141 ? -1.301 4.016 -0.747 1 88.56 141 VAL B CA 1
ATOM 3340 C C . VAL B 1 141 ? -0.679 3.762 0.625 1 88.56 141 VAL B C 1
ATOM 3342 O O . VAL B 1 141 ? 0.543 3.818 0.779 1 88.56 141 VAL B O 1
ATOM 3345 N N . TYR B 1 142 ? -1.536 3.414 1.571 1 87.75 142 TYR B N 1
ATOM 3346 C CA . TYR B 1 142 ? -1.066 3.133 2.924 1 87.75 142 TYR B CA 1
ATOM 3347 C C . TYR B 1 142 ? -0.722 1.658 3.086 1 87.75 142 TYR B C 1
ATOM 3349 O O . TYR B 1 142 ? -1.533 0.786 2.768 1 87.75 142 TYR B O 1
ATOM 3357 N N . ILE B 1 143 ? 0.459 1.276 3.547 1 78.5 143 ILE B N 1
ATOM 3358 C CA . ILE B 1 143 ? 0.966 -0.085 3.414 1 78.5 143 ILE B CA 1
ATOM 3359 C C . ILE B 1 143 ? 1.044 -0.743 4.789 1 78.5 143 ILE B C 1
ATOM 3361 O O . ILE B 1 143 ? 1.353 -1.933 4.902 1 78.5 143 ILE B O 1
ATOM 3365 N N . GLN B 1 144 ? 0.751 -0.17 5.93 1 68 144 GLN B N 1
ATOM 3366 C CA . GLN B 1 144 ? 0.807 -0.809 7.242 1 68 144 GLN B CA 1
ATOM 3367 C C . GLN B 1 144 ? -0.299 -0.287 8.156 1 68 144 GLN B C 1
ATOM 3369 O O . GLN B 1 144 ? -1.075 0.586 7.762 1 68 144 GLN B O 1
ATOM 3374 N N . ASP B 1 145 ? -0.108 -0.989 9.281 1 66.38 145 ASP B N 1
ATOM 3375 C CA . ASP B 1 145 ? -1.018 -0.552 10.336 1 66.38 145 ASP B CA 1
ATOM 3376 C C . ASP B 1 145 ? -0.646 0.84 10.836 1 66.38 145 ASP B C 1
ATOM 3378 O O . ASP B 1 145 ? 0.528 1.218 10.828 1 66.38 145 ASP B O 1
ATOM 3382 N N . LEU B 1 146 ? -1.59 1.407 11.352 1 71.12 146 LEU B N 1
ATOM 3383 C CA . LEU B 1 146 ? -1.502 2.775 11.852 1 71.12 146 LEU B CA 1
ATOM 3384 C C . LEU B 1 146 ? -0.708 2.832 13.148 1 71.12 146 LEU B C 1
ATOM 3386 O O . LEU B 1 146 ? -0.849 1.955 14.008 1 71.12 146 LEU B O 1
ATOM 3390 N N . PHE B 1 147 ? 0.109 3.812 13.258 1 81.12 147 PHE B N 1
ATOM 3391 C CA . PHE B 1 147 ? 0.962 4.008 14.43 1 81.12 147 PHE B CA 1
ATOM 3392 C C . PHE B 1 147 ? 0.124 4.285 15.672 1 81.12 147 PHE B C 1
ATOM 3394 O O . PHE B 1 147 ? 0.552 4 16.797 1 81.12 147 PHE B O 1
ATOM 3401 N N . ARG B 1 148 ? -1.055 4.789 15.469 1 80.56 148 ARG B N 1
ATOM 3402 C CA . ARG B 1 148 ? -1.869 5.199 16.609 1 80.56 148 ARG B CA 1
ATOM 3403 C C . ARG B 1 148 ? -2.225 4.004 17.484 1 80.56 148 ARG B C 1
ATOM 3405 O O . ARG B 1 148 ? -2.451 4.156 18.688 1 80.56 148 ARG B O 1
ATOM 3412 N N . GLU B 1 149 ? -2.207 2.904 16.938 1 80.25 149 GLU B N 1
ATOM 3413 C CA . GLU B 1 149 ? -2.498 1.69 17.688 1 80.25 149 GLU B CA 1
ATOM 3414 C C . GLU B 1 149 ? -1.233 1.12 18.328 1 80.25 149 GLU B C 1
ATOM 3416 O O . GLU B 1 149 ? -1.296 0.469 19.375 1 80.25 149 GLU B O 1
ATOM 3421 N N . ASN B 1 150 ? -0.163 1.438 17.734 1 85.81 150 ASN B N 1
ATOM 3422 C CA . ASN B 1 150 ? 1.133 0.927 18.172 1 85.81 150 ASN B CA 1
ATOM 3423 C C . ASN B 1 150 ? 2.242 1.952 17.953 1 85.81 150 ASN B C 1
ATOM 3425 O O . ASN B 1 150 ? 3.133 1.744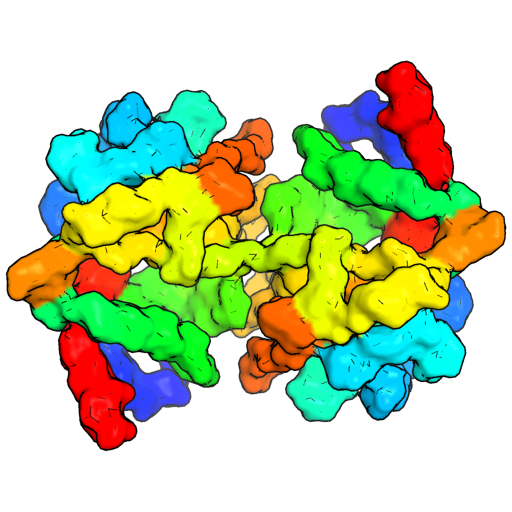 17.125 1 85.81 150 ASN B O 1
ATOM 3429 N N . PRO B 1 151 ? 2.201 2.965 18.844 1 90.62 151 PRO B N 1
ATOM 3430 C CA . PRO B 1 151 ? 3.189 4.023 18.625 1 90.62 151 PRO B CA 1
ATOM 3431 C C . PRO B 1 151 ? 4.629 3.52 18.734 1 90.62 151 PRO B C 1
ATOM 3433 O O . PRO B 1 151 ? 5.543 4.113 18.172 1 90.62 151 PRO B O 1
ATOM 3436 N N . GLU B 1 152 ? 4.848 2.408 19.438 1 90.75 152 GLU B N 1
ATOM 3437 C CA . GLU B 1 152 ? 6.184 1.84 19.609 1 90.75 152 GLU B CA 1
ATOM 3438 C C . GLU B 1 152 ? 6.789 1.421 18.281 1 90.75 152 GLU B C 1
ATOM 3440 O O . GLU B 1 152 ? 8.008 1.295 18.156 1 90.75 152 GLU B O 1
ATOM 3445 N N . ARG B 1 153 ? 6.004 1.247 17.281 1 87.75 153 ARG B N 1
ATOM 3446 C CA . ARG B 1 153 ? 6.484 0.878 15.953 1 87.75 153 ARG B CA 1
ATOM 3447 C C . ARG B 1 153 ? 7.367 1.976 15.367 1 87.75 153 ARG B C 1
ATOM 3449 O O . ARG B 1 153 ? 8.234 1.703 14.539 1 87.75 153 ARG B O 1
ATOM 3456 N N . THR B 1 154 ? 7.121 3.203 15.812 1 90.62 154 THR B N 1
ATOM 3457 C CA . THR B 1 154 ? 7.93 4.312 15.312 1 90.62 154 THR B CA 1
ATOM 3458 C C . THR B 1 154 ? 9.289 4.348 16.016 1 90.62 154 THR B C 1
ATOM 3460 O O . THR B 1 154 ? 10.18 5.086 15.602 1 90.62 154 THR B O 1
ATOM 3463 N N . GLY B 1 155 ? 9.391 3.568 17.062 1 91.25 155 GLY B N 1
ATOM 3464 C CA . GLY B 1 155 ? 10.586 3.617 17.891 1 91.25 155 GLY B CA 1
ATOM 3465 C C . GLY B 1 155 ? 10.43 4.504 19.109 1 91.25 155 GLY B C 1
ATOM 3466 O O . GLY B 1 155 ? 11.352 4.625 19.922 1 91.25 155 GLY B O 1
ATOM 3467 N N . ILE B 1 156 ? 9.336 5.121 19.234 1 94.69 156 ILE B N 1
ATOM 3468 C CA . ILE B 1 156 ? 9.102 6.027 20.359 1 94.69 156 ILE B CA 1
ATOM 3469 C C . ILE B 1 156 ? 9.055 5.234 21.672 1 94.69 156 ILE B C 1
ATOM 3471 O O . ILE B 1 156 ? 8.523 4.121 21.703 1 94.69 156 ILE B O 1
ATOM 3475 N N . ASP B 1 157 ? 9.609 5.754 22.688 1 95.56 157 ASP B N 1
ATOM 3476 C CA . ASP B 1 157 ? 9.516 5.207 24.031 1 95.56 157 ASP B CA 1
ATOM 3477 C C . ASP B 1 157 ? 8.148 5.508 24.656 1 95.56 157 ASP B C 1
ATOM 3479 O O . ASP B 1 157 ? 7.926 6.602 25.172 1 95.56 157 ASP B O 1
ATOM 3483 N N . VAL B 1 158 ? 7.367 4.52 24.672 1 95.19 158 VAL B N 1
ATOM 3484 C CA . VAL B 1 158 ? 5.973 4.699 25.078 1 95.19 158 VAL B CA 1
ATOM 3485 C C . VAL B 1 158 ? 5.902 5.051 26.562 1 95.19 158 VAL B C 1
ATOM 3487 O O . VAL B 1 158 ? 5.02 5.797 26.984 1 95.19 158 VAL B O 1
ATOM 3490 N N . GLU B 1 159 ? 6.766 4.539 27.344 1 96.69 159 GLU B N 1
ATOM 3491 C CA . GLU B 1 159 ? 6.777 4.863 28.766 1 96.69 159 GLU B CA 1
ATOM 3492 C C . GLU B 1 159 ? 7.105 6.336 29 1 96.69 159 GLU B C 1
ATOM 3494 O O . GLU B 1 159 ? 6.461 7.004 29.812 1 96.69 159 GLU B O 1
ATOM 3499 N N . LYS B 1 160 ? 8.07 6.824 28.281 1 96.69 160 LYS B N 1
ATOM 3500 C CA . LYS B 1 160 ? 8.398 8.242 28.375 1 96.69 160 LYS B CA 1
ATOM 3501 C C . LYS B 1 160 ? 7.266 9.102 27.812 1 96.69 160 LYS B C 1
ATOM 3503 O O . LYS B 1 160 ? 6.992 10.188 28.344 1 96.69 160 LYS B O 1
ATOM 3508 N N . MET B 1 161 ? 6.684 8.656 26.766 1 96.69 161 MET B N 1
ATOM 3509 C CA . MET B 1 161 ? 5.559 9.352 26.156 1 96.69 161 MET B CA 1
ATOM 3510 C C . MET B 1 161 ? 4.422 9.531 27.156 1 96.69 161 MET B C 1
ATOM 3512 O O . MET B 1 161 ? 3.822 10.609 27.234 1 96.69 161 MET B O 1
ATOM 3516 N N . LYS B 1 162 ? 4.164 8.562 28 1 95.56 162 LYS B N 1
ATOM 3517 C CA . LYS B 1 162 ? 3.072 8.586 28.969 1 95.56 162 LYS B CA 1
ATOM 3518 C C . LYS B 1 162 ? 3.273 9.703 29.984 1 95.56 162 LYS B C 1
ATOM 3520 O O . LYS B 1 162 ? 2.309 10.195 30.562 1 95.56 162 LYS B O 1
ATOM 3525 N N . GLU B 1 163 ? 4.512 10.07 30.141 1 96.12 163 GLU B N 1
ATOM 3526 C CA . GLU B 1 163 ? 4.844 11.086 31.141 1 96.12 163 GLU B CA 1
ATOM 3527 C C . GLU B 1 163 ? 4.941 12.469 30.5 1 96.12 163 GLU B C 1
ATOM 3529 O O . GLU B 1 163 ? 5.336 13.438 31.156 1 96.12 163 GLU B O 1
ATOM 3534 N N . SER B 1 164 ? 4.574 12.586 29.281 1 97.25 164 SER B N 1
ATOM 3535 C CA . SER B 1 164 ? 4.715 13.836 28.547 1 97.25 164 SER B CA 1
ATOM 3536 C C . SER B 1 164 ? 3.361 14.344 28.062 1 97.25 164 SER B C 1
ATOM 3538 O O . SER B 1 164 ? 2.32 13.773 28.406 1 97.25 164 SER B O 1
ATOM 3540 N N . ASN B 1 165 ? 3.395 15.469 27.328 1 97.31 165 ASN B N 1
ATOM 3541 C CA . ASN B 1 165 ? 2.172 16 26.734 1 97.31 165 ASN B CA 1
ATOM 3542 C C . ASN B 1 165 ? 1.89 15.375 25.375 1 97.31 165 ASN B C 1
ATOM 3544 O O . ASN B 1 165 ? 0.853 15.641 24.766 1 97.31 165 ASN B O 1
ATOM 3548 N N . LEU B 1 166 ? 2.855 14.562 24.906 1 98 166 LEU B N 1
ATOM 3549 C CA . LEU B 1 166 ? 2.609 13.805 23.688 1 98 166 LEU B CA 1
ATOM 3550 C C . LEU B 1 166 ? 1.625 12.664 23.938 1 98 166 LEU B C 1
ATOM 3552 O O . LEU B 1 166 ? 1.966 11.68 24.594 1 98 166 LEU B O 1
ATOM 3556 N N . VAL B 1 167 ? 0.435 12.758 23.312 1 96.69 167 VAL B N 1
ATOM 3557 C CA . VAL B 1 167 ? -0.636 11.867 23.75 1 96.69 167 VAL B CA 1
ATOM 3558 C C . VAL B 1 167 ? -0.996 10.898 22.625 1 96.69 167 VAL B C 1
ATOM 3560 O O . VAL B 1 167 ? -1.682 9.898 22.859 1 96.69 167 VAL B O 1
ATOM 3563 N N . MET B 1 168 ? -0.526 11.156 21.422 1 96.69 168 MET B N 1
ATOM 3564 C CA . MET B 1 168 ? -0.843 10.281 20.297 1 96.69 168 MET B CA 1
ATOM 3565 C C . MET B 1 168 ? 0.184 10.438 19.172 1 96.69 168 MET B C 1
ATOM 3567 O O . MET B 1 168 ? 0.681 11.539 18.938 1 96.69 168 MET B O 1
ATOM 3571 N N . VAL B 1 169 ? 0.571 9.367 18.625 1 96.44 169 VAL B N 1
ATOM 3572 C CA . VAL B 1 169 ? 1.318 9.336 17.375 1 96.44 169 VAL B CA 1
ATOM 3573 C C . VAL B 1 169 ? 0.467 8.695 16.281 1 96.44 169 VAL B C 1
ATOM 3575 O O . VAL B 1 169 ? 0.236 7.484 16.281 1 96.44 169 VAL B O 1
ATOM 3578 N N . ASP B 1 170 ? -0.02 9.539 15.398 1 95.31 170 ASP B N 1
ATOM 3579 C CA . ASP B 1 170 ? -0.84 9.078 14.281 1 95.31 170 ASP B CA 1
ATOM 3580 C C . ASP B 1 170 ? -0.051 9.094 12.977 1 95.31 170 ASP B C 1
ATOM 3582 O O . ASP B 1 170 ? 0.758 9.992 12.742 1 95.31 170 ASP B O 1
ATOM 3586 N N . GLY B 1 171 ? -0.216 8.031 12.195 1 93.69 171 GLY B N 1
ATOM 3587 C CA . GLY B 1 171 ? 0.503 7.977 10.93 1 93.69 171 GLY B CA 1
ATOM 3588 C C . GLY B 1 171 ? 0.638 6.57 10.383 1 93.69 171 GLY B C 1
ATOM 3589 O O . GLY B 1 171 ? -0.057 5.656 10.828 1 93.69 171 GLY B O 1
ATOM 3590 N N . ALA B 1 172 ? 1.447 6.52 9.312 1 92 172 ALA B N 1
ATOM 3591 C CA . ALA B 1 172 ? 1.594 5.23 8.633 1 92 172 ALA B CA 1
ATOM 3592 C C . ALA B 1 172 ? 2.742 5.266 7.629 1 92 172 ALA B C 1
ATOM 3594 O O . ALA B 1 172 ? 3.273 6.336 7.32 1 92 172 ALA B O 1
ATOM 3595 N N . ASN B 1 173 ? 3.129 4.027 7.273 1 92.75 173 ASN B N 1
ATOM 3596 C CA . ASN B 1 173 ? 3.873 3.865 6.031 1 92.75 173 ASN B CA 1
ATOM 3597 C C . ASN B 1 173 ? 2.977 4.059 4.809 1 92.75 173 ASN B C 1
ATOM 3599 O O . ASN B 1 173 ? 1.83 3.607 4.801 1 92.75 173 ASN B O 1
ATOM 3603 N N . ALA B 1 174 ? 3.48 4.781 3.875 1 92.56 174 ALA B N 1
ATOM 3604 C CA . ALA B 1 174 ? 2.744 4.973 2.629 1 92.56 174 ALA B CA 1
ATOM 3605 C C . ALA B 1 174 ? 3.686 4.965 1.429 1 92.56 174 ALA B C 1
ATOM 3607 O O . ALA B 1 174 ? 4.91 4.922 1.591 1 92.56 174 ALA B O 1
ATOM 3608 N N . THR B 1 175 ? 3.166 4.852 0.24 1 91.94 175 THR B N 1
ATOM 3609 C CA . THR B 1 175 ? 3.857 5.137 -1.014 1 91.94 175 THR B CA 1
ATOM 3610 C C . THR B 1 175 ? 3.109 6.195 -1.815 1 91.94 175 THR B C 1
ATOM 3612 O O . THR B 1 175 ? 1.883 6.293 -1.735 1 91.94 175 THR B O 1
ATOM 3615 N N . SER B 1 176 ? 3.83 6.965 -2.453 1 90.5 176 SER B N 1
ATOM 3616 C CA . SER B 1 176 ? 3.238 8.031 -3.262 1 90.5 176 SER B CA 1
ATOM 3617 C C . SER B 1 176 ? 3.684 7.93 -4.715 1 90.5 176 SER B C 1
ATOM 3619 O O . SER B 1 176 ? 4.875 7.781 -4.996 1 90.5 176 SER B O 1
ATOM 3621 N N . ARG B 1 177 ? 2.713 8.008 -5.594 1 88.19 177 ARG B N 1
ATOM 3622 C CA . ARG B 1 177 ? 2.939 7.898 -7.031 1 88.19 177 ARG B CA 1
ATOM 3623 C C . ARG B 1 177 ? 2.246 9.031 -7.785 1 88.19 177 ARG B C 1
ATOM 3625 O O . ARG B 1 177 ? 1.079 9.328 -7.523 1 88.19 177 ARG B O 1
ATOM 3632 N N . VAL B 1 178 ? 3.053 9.664 -8.68 1 83.06 178 VAL B N 1
ATOM 3633 C CA . VAL B 1 178 ? 2.408 10.609 -9.578 1 83.06 178 VAL B CA 1
ATOM 3634 C C . VAL B 1 178 ? 1.495 9.867 -10.547 1 83.06 178 VAL B C 1
ATOM 3636 O O . VAL B 1 178 ? 1.929 8.93 -11.227 1 83.06 178 VAL B O 1
ATOM 3639 N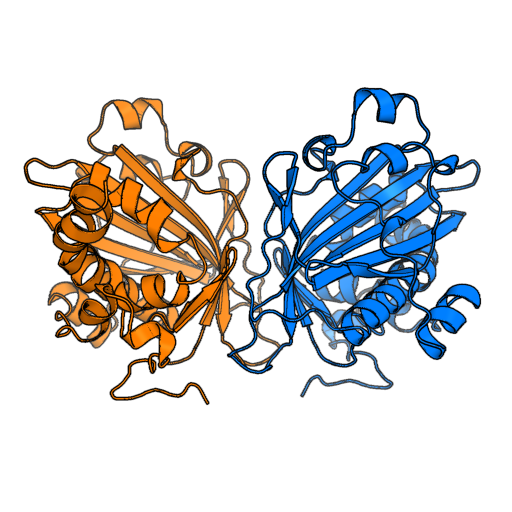 N . LEU B 1 179 ? 0.31 10.266 -10.492 1 79.88 179 LEU B N 1
ATOM 3640 C CA . LEU B 1 179 ? -0.63 9.648 -11.422 1 79.88 179 LEU B CA 1
ATOM 3641 C C . LEU B 1 179 ? -0.286 10.008 -12.867 1 79.88 179 LEU B C 1
ATOM 3643 O O . LEU B 1 179 ? 0.041 11.164 -13.164 1 79.88 179 LEU B O 1
ATOM 3647 N N . ASN B 1 180 ? -0.348 8.984 -13.789 1 73.12 180 ASN B N 1
ATOM 3648 C CA . ASN B 1 180 ? -0.068 9.117 -15.219 1 73.12 180 ASN B CA 1
ATOM 3649 C C . ASN B 1 180 ? 1.347 9.633 -15.469 1 73.12 180 ASN B C 1
ATOM 3651 O O . ASN B 1 180 ? 1.58 10.383 -16.422 1 73.12 180 ASN B O 1
ATOM 3655 N N . GLY B 1 181 ? 2.143 9.516 -14.523 1 71.19 181 GLY B N 1
ATOM 3656 C CA . GLY B 1 181 ? 3.551 9.828 -14.711 1 71.19 181 GLY B CA 1
ATOM 3657 C C . GLY B 1 181 ? 4.289 8.781 -15.531 1 71.19 181 GLY B C 1
ATOM 3658 O O . GLY B 1 181 ? 3.678 7.844 -16.047 1 71.19 181 GLY B O 1
ATOM 3659 N N . ASP B 1 182 ? 5.566 9.125 -15.68 1 76.38 182 ASP B N 1
ATOM 3660 C CA . ASP B 1 182 ? 6.441 8.188 -16.375 1 76.38 182 ASP B CA 1
ATOM 3661 C C . ASP B 1 182 ? 6.48 6.836 -15.664 1 76.38 182 ASP B C 1
ATOM 3663 O O . ASP B 1 182 ? 6.656 6.777 -14.445 1 76.38 182 ASP B O 1
ATOM 3667 N N . TYR B 1 183 ? 6.25 5.789 -16.422 1 71.5 183 TYR B N 1
ATOM 3668 C CA . TYR B 1 183 ? 6.199 4.434 -15.891 1 71.5 183 TYR B CA 1
ATOM 3669 C C . TYR B 1 183 ? 7.52 4.062 -15.227 1 71.5 183 TYR B C 1
ATOM 3671 O O . TYR B 1 183 ? 7.57 3.143 -14.406 1 71.5 183 TYR B O 1
ATOM 3679 N N . SER B 1 184 ? 8.539 4.75 -15.609 1 75.88 184 SER B N 1
ATOM 3680 C CA . SER B 1 184 ? 9.859 4.402 -15.094 1 75.88 184 SER B CA 1
ATOM 3681 C C . SER B 1 184 ? 10.07 4.969 -13.695 1 75.88 184 SER B C 1
ATOM 3683 O O . SER B 1 184 ? 11.023 4.598 -13.008 1 75.88 184 SER B O 1
ATOM 3685 N N . VAL B 1 185 ? 9.172 5.824 -13.297 1 82.56 185 VAL B N 1
ATOM 3686 C CA . VAL B 1 185 ? 9.281 6.398 -11.961 1 82.56 185 VAL B CA 1
ATOM 3687 C C . VAL B 1 185 ? 8.453 5.574 -10.977 1 82.56 185 VAL B C 1
ATOM 3689 O O . VAL B 1 185 ? 7.23 5.492 -11.094 1 82.56 185 VAL B O 1
ATOM 3692 N N . ARG B 1 186 ? 9.117 5 -10.039 1 88.56 186 ARG B N 1
ATOM 3693 C CA . ARG B 1 186 ? 8.469 4.176 -9.023 1 88.56 186 ARG B CA 1
ATOM 3694 C C . ARG B 1 186 ? 7.785 5.035 -7.969 1 88.56 186 ARG B C 1
ATOM 3696 O O . ARG B 1 186 ? 8.156 6.195 -7.773 1 88.56 186 ARG B O 1
ATOM 3703 N N . PRO B 1 187 ? 6.758 4.414 -7.344 1 90.25 187 PRO B N 1
ATOM 3704 C CA . PRO B 1 187 ? 6.234 5.125 -6.172 1 90.25 187 PRO B CA 1
ATOM 3705 C C . PRO B 1 187 ? 7.293 5.348 -5.094 1 90.25 187 PRO B C 1
ATOM 3707 O O . PRO B 1 187 ? 8.125 4.465 -4.852 1 90.25 187 PRO B O 1
ATOM 3710 N N . ILE B 1 188 ? 7.285 6.484 -4.504 1 92.25 188 ILE B N 1
ATOM 3711 C CA . ILE B 1 188 ? 8.258 6.801 -3.463 1 92.25 188 ILE B CA 1
ATOM 3712 C C . ILE B 1 188 ? 7.703 6.398 -2.1 1 92.25 188 ILE B C 1
ATOM 3714 O O . ILE B 1 188 ? 6.656 6.891 -1.677 1 92.25 188 ILE B O 1
ATOM 3718 N N . PRO B 1 189 ? 8.391 5.492 -1.435 1 93.06 189 PRO B N 1
ATOM 3719 C CA . PRO B 1 189 ? 7.988 5.172 -0.064 1 93.06 189 PRO B CA 1
ATOM 3720 C C . PRO B 1 189 ? 8.141 6.355 0.889 1 93.06 189 PRO B C 1
ATOM 3722 O O . PRO B 1 189 ? 9.102 7.121 0.779 1 93.06 189 PRO B O 1
ATOM 3725 N N . THR B 1 190 ? 7.164 6.516 1.788 1 94.81 190 THR B N 1
ATOM 3726 C CA . THR B 1 190 ? 7.137 7.656 2.697 1 94.81 190 THR B CA 1
ATOM 3727 C C . THR B 1 190 ? 6.523 7.262 4.039 1 94.81 190 THR B C 1
ATOM 3729 O O . THR B 1 190 ? 5.566 6.488 4.086 1 94.81 190 THR B O 1
ATOM 3732 N N . VAL B 1 191 ? 7.141 7.754 5.07 1 95.25 191 VAL B N 1
ATOM 3733 C CA . VAL B 1 191 ? 6.508 7.676 6.383 1 95.25 191 VAL B CA 1
ATOM 3734 C C . VAL B 1 191 ? 5.883 9.023 6.738 1 95.25 191 VAL B C 1
ATOM 3736 O O . VAL B 1 191 ? 6.496 10.07 6.527 1 95.25 191 VAL B O 1
ATOM 3739 N N . VAL B 1 192 ? 4.691 9.031 7.18 1 96.5 192 VAL B N 1
ATOM 3740 C CA . VAL B 1 192 ? 4.07 10.227 7.746 1 96.5 192 VAL B CA 1
ATOM 3741 C C . VAL B 1 192 ? 3.678 9.969 9.195 1 96.5 192 VAL B C 1
ATOM 3743 O O . VAL B 1 192 ? 3.197 8.883 9.531 1 96.5 192 VAL B O 1
ATOM 3746 N N . ALA B 1 193 ? 3.955 10.898 10.055 1 96.56 193 ALA B N 1
ATOM 3747 C CA . ALA B 1 193 ? 3.537 10.797 11.453 1 96.56 193 ALA B CA 1
ATOM 3748 C C . ALA B 1 193 ? 3.1 12.164 11.984 1 96.56 193 ALA B C 1
ATOM 3750 O O . ALA B 1 193 ? 3.77 13.172 11.758 1 96.56 193 ALA B O 1
ATOM 3751 N N . HIS B 1 194 ? 1.971 12.164 12.57 1 97.81 194 HIS B N 1
ATOM 3752 C CA . HIS B 1 194 ? 1.472 13.305 13.328 1 97.81 194 HIS B CA 1
ATOM 3753 C C . HIS B 1 194 ? 1.645 13.086 14.828 1 97.81 194 HIS B C 1
ATOM 3755 O O . HIS B 1 194 ? 0.993 12.219 15.414 1 97.81 194 HIS B O 1
ATOM 3761 N N . PHE B 1 195 ? 2.506 13.852 15.43 1 98.12 195 PHE B N 1
ATOM 3762 C CA . PHE B 1 195 ? 2.666 13.852 16.875 1 98.12 195 PHE B CA 1
ATOM 3763 C C . PHE B 1 195 ? 1.733 14.867 17.531 1 98.12 195 PHE B C 1
ATOM 3765 O O . PHE B 1 195 ? 1.851 16.078 17.281 1 98.12 195 PHE B O 1
ATOM 3772 N N . ILE B 1 196 ? 0.842 14.391 18.344 1 98.25 196 ILE B N 1
ATOM 3773 C CA . ILE B 1 196 ? -0.22 15.227 18.891 1 98.25 196 ILE B CA 1
ATOM 3774 C C . ILE B 1 196 ? 0.027 15.469 20.375 1 98.25 196 ILE B C 1
ATOM 3776 O O . ILE B 1 196 ? 0.191 14.523 21.141 1 98.25 196 ILE B O 1
ATOM 3780 N N . TYR B 1 197 ? 0.057 16.75 20.75 1 98.31 197 TYR B N 1
ATOM 3781 C CA . TYR B 1 197 ? 0.28 17.188 22.125 1 98.31 197 TYR B CA 1
ATOM 3782 C C . TYR B 1 197 ? -0.968 17.859 22.688 1 98.31 197 TYR B C 1
ATOM 3784 O O . TYR B 1 197 ? -1.6 18.672 22.016 1 98.31 197 TYR B O 1
ATOM 3792 N N . GLU B 1 198 ? -1.331 17.516 23.844 1 97.56 198 GLU B N 1
ATOM 3793 C CA . GLU B 1 198 ? -2.422 18.234 24.5 1 97.56 198 GLU B CA 1
ATOM 3794 C C . GLU B 1 198 ? -1.941 19.562 25.094 1 97.56 198 GLU B C 1
ATOM 3796 O O . GLU B 1 198 ? -0.836 19.641 25.625 1 97.56 198 GLU B O 1
ATOM 3801 N N . THR B 1 199 ? -2.777 20.547 24.906 1 96.88 199 THR B N 1
ATOM 3802 C CA . THR B 1 199 ? -2.547 21.859 25.484 1 96.88 199 THR B CA 1
ATOM 3803 C C . THR B 1 199 ? -3.762 22.328 26.297 1 96.88 199 THR B C 1
ATOM 3805 O O . THR B 1 199 ? -4.773 21.609 26.359 1 96.88 199 THR B O 1
ATOM 3808 N N . GLU B 1 200 ? -3.684 23.484 26.891 1 96 200 GLU B N 1
ATOM 3809 C CA . GLU B 1 200 ? -4.77 24.016 27.703 1 96 200 GLU B CA 1
ATOM 3810 C C . GLU B 1 200 ? -5.996 24.344 26.859 1 96 200 GLU B C 1
ATOM 3812 O O . GLU B 1 200 ? -7.129 24.203 27.312 1 96 200 GLU B O 1
ATOM 3817 N N . ASP B 1 201 ? -5.797 24.672 25.641 1 96 201 ASP B N 1
ATOM 3818 C CA . ASP B 1 201 ? -6.926 25.172 24.859 1 96 201 ASP B CA 1
ATOM 3819 C C . ASP B 1 201 ? -7.168 24.297 23.625 1 96 201 ASP B C 1
ATOM 3821 O O . ASP B 1 201 ? -7.883 24.688 22.703 1 96 201 ASP B O 1
ATOM 3825 N N . GLY B 1 202 ? -6.562 23.125 23.609 1 97.94 202 GLY B N 1
ATOM 3826 C CA . GLY B 1 202 ? -6.73 22.219 22.469 1 97.94 202 GLY B CA 1
ATOM 3827 C C . GLY B 1 202 ? -5.551 21.281 22.281 1 97.94 202 GLY B C 1
ATOM 3828 O O . GLY B 1 202 ? -5.133 20.594 23.219 1 97.94 202 GLY B O 1
ATOM 3829 N N . ILE B 1 203 ? -5.098 21.219 21.016 1 98.31 203 ILE B N 1
ATOM 3830 C CA . ILE B 1 203 ? -3.955 20.359 20.734 1 98.31 203 ILE B CA 1
ATOM 3831 C C . ILE B 1 203 ? -2.941 21.109 19.875 1 98.31 203 ILE B C 1
ATOM 3833 O O . ILE B 1 203 ? -3.256 22.141 19.297 1 98.31 203 ILE B O 1
ATOM 3837 N N . GLU B 1 204 ? -1.763 20.625 19.953 1 98.44 204 GLU B N 1
ATOM 3838 C CA . GLU B 1 204 ? -0.717 20.938 18.984 1 98.44 204 GLU B CA 1
ATOM 3839 C C . GLU B 1 204 ? -0.302 19.703 18.188 1 98.44 204 GLU B C 1
ATOM 3841 O O . GLU B 1 204 ? -0.319 18.594 18.719 1 98.44 204 GLU B O 1
ATOM 3846 N N . MET B 1 205 ? 0.024 19.938 16.953 1 98.38 205 MET B N 1
ATOM 3847 C CA . MET B 1 205 ? 0.41 18.828 16.094 1 98.38 205 MET B CA 1
ATOM 3848 C C . MET B 1 205 ? 1.753 19.109 15.422 1 98.38 205 MET B C 1
ATOM 3850 O O . MET B 1 205 ? 1.963 20.188 14.859 1 98.38 205 MET B O 1
ATOM 3854 N N . ARG B 1 206 ? 2.65 18.219 15.586 1 98.56 206 ARG B N 1
ATOM 3855 C CA . ARG B 1 206 ? 3.902 18.219 14.836 1 98.56 206 ARG B CA 1
ATOM 3856 C C . ARG B 1 206 ? 3.955 17.062 13.844 1 98.56 206 ARG B C 1
ATOM 3858 O O . ARG B 1 206 ? 3.996 15.898 14.242 1 98.56 206 ARG B O 1
ATOM 3865 N N . THR B 1 207 ? 3.904 17.422 12.586 1 98.44 207 THR B N 1
ATOM 3866 C CA . THR B 1 207 ? 3.91 16.438 11.516 1 98.44 207 THR B CA 1
ATOM 3867 C C . THR B 1 207 ? 5.309 16.281 10.922 1 98.44 207 THR B C 1
ATOM 3869 O O . THR B 1 207 ? 6.008 17.281 10.719 1 98.44 207 THR B O 1
ATOM 3872 N N . ARG B 1 208 ? 5.68 15.031 10.688 1 98.5 208 ARG B N 1
ATOM 3873 C CA . ARG B 1 208 ? 6.918 14.727 9.977 1 98.5 208 ARG B CA 1
ATOM 3874 C C . ARG B 1 208 ? 6.66 13.789 8.805 1 98.5 208 ARG B C 1
ATOM 3876 O O . ARG B 1 208 ? 5.836 12.875 8.906 1 98.5 208 ARG B O 1
ATOM 3883 N N . PHE B 1 209 ? 7.336 14.086 7.766 1 98.06 209 PHE B N 1
ATOM 3884 C CA . PHE B 1 209 ? 7.402 13.188 6.617 1 98.06 209 PHE B CA 1
ATOM 3885 C C . PHE B 1 209 ? 8.836 12.734 6.367 1 98.06 209 PHE B C 1
ATOM 3887 O O . PHE B 1 209 ? 9.758 13.547 6.363 1 98.06 209 PHE B O 1
ATOM 3894 N N . TRP B 1 210 ? 9.016 11.523 6.234 1 97.5 210 TRP B N 1
ATOM 3895 C CA . TRP B 1 210 ? 10.289 10.938 5.824 1 97.5 210 TRP B CA 1
ATOM 3896 C C . TRP B 1 210 ? 10.156 10.234 4.48 1 97.5 210 TRP B C 1
ATOM 3898 O O . TRP B 1 210 ? 9.828 9.047 4.426 1 97.5 210 TRP B O 1
ATOM 3908 N N . LYS B 1 211 ? 10.414 11 3.404 1 96.81 211 LYS B N 1
ATOM 3909 C CA . LYS B 1 211 ? 10.352 10.406 2.07 1 96.81 211 LYS B CA 1
ATOM 3910 C C . LYS B 1 211 ? 11.562 9.516 1.812 1 96.81 211 LYS B C 1
ATOM 3912 O O . LYS B 1 211 ? 12.703 9.922 2.041 1 96.81 211 LYS B O 1
ATOM 3917 N N . GLY B 1 212 ? 11.312 8.305 1.371 1 95.81 212 GLY B N 1
ATOM 3918 C CA . GLY B 1 212 ? 12.375 7.352 1.122 1 95.81 212 GLY B CA 1
ATOM 3919 C C . GLY B 1 212 ? 12.594 6.387 2.275 1 95.81 212 GLY B C 1
ATOM 3920 O O . GLY B 1 212 ? 13.398 5.457 2.172 1 95.81 212 GLY B O 1
ATOM 3921 N N . TYR B 1 213 ? 11.875 6.598 3.363 1 94.38 213 TYR B N 1
ATOM 3922 C CA . TYR B 1 213 ? 11.992 5.727 4.527 1 94.38 213 TYR B CA 1
ATOM 3923 C C . TYR B 1 213 ? 10.719 4.902 4.715 1 94.38 213 TYR B C 1
ATOM 3925 O O . TYR B 1 213 ? 9.656 5.258 4.195 1 94.38 213 TYR B O 1
ATOM 3933 N N . GLN B 1 214 ? 10.898 3.814 5.461 1 91.81 214 GLN B N 1
ATOM 3934 C CA . GLN B 1 214 ? 9.805 3.018 5.988 1 91.81 214 GLN B CA 1
ATOM 3935 C C . GLN B 1 214 ? 10.094 2.562 7.418 1 91.81 214 GLN B C 1
ATOM 3937 O O . GLN B 1 214 ? 11.25 2.414 7.805 1 91.81 214 GLN B O 1
ATOM 3942 N N . VAL B 1 215 ? 9.023 2.436 8.109 1 89.25 215 VAL B N 1
ATOM 3943 C CA . VAL B 1 215 ? 9.141 1.822 9.43 1 89.25 215 VAL B CA 1
ATOM 3944 C C . VAL B 1 215 ? 8.883 0.321 9.32 1 89.25 215 VAL B C 1
ATOM 3946 O O . VAL B 1 215 ? 7.785 -0.102 8.953 1 89.25 215 VAL B O 1
ATOM 3949 N N . LEU B 1 216 ? 9.852 -0.468 9.539 1 82.75 216 LEU B N 1
ATOM 3950 C CA . LEU B 1 216 ? 9.766 -1.924 9.578 1 82.75 216 LEU B CA 1
ATOM 3951 C C . LEU B 1 216 ? 10.086 -2.451 10.977 1 82.75 216 LEU B C 1
ATOM 3953 O O . LEU B 1 216 ? 11.172 -2.219 11.492 1 82.75 216 LEU B O 1
ATOM 3957 N N . GLY B 1 217 ? 9.07 -3.127 11.539 1 79 217 GLY B N 1
ATOM 3958 C CA . GLY B 1 217 ? 9.203 -3.418 12.961 1 79 217 GLY B CA 1
ATOM 3959 C C . GLY B 1 217 ? 9.172 -2.176 13.828 1 79 217 GLY B C 1
ATOM 3960 O O . GLY B 1 217 ? 8.117 -1.561 14 1 79 217 GLY B O 1
ATOM 3961 N N . ASN B 1 218 ? 10.305 -1.835 14.406 1 79.25 218 ASN B N 1
ATOM 3962 C CA . ASN B 1 218 ? 10.43 -0.607 15.188 1 79.25 218 ASN B CA 1
ATOM 3963 C C . ASN B 1 218 ? 11.609 0.238 14.719 1 79.25 218 ASN B C 1
ATOM 3965 O O . ASN B 1 218 ? 12.172 1.01 15.492 1 79.25 218 ASN B O 1
ATOM 3969 N N . ARG B 1 219 ? 11.898 0.038 13.336 1 84.88 219 ARG B N 1
ATOM 3970 C CA . ARG B 1 219 ? 13.07 0.74 12.828 1 84.88 219 ARG B CA 1
ATOM 3971 C C . ARG B 1 219 ? 12.734 1.541 11.578 1 84.88 219 ARG B C 1
ATOM 3973 O O . ARG B 1 219 ? 11.961 1.087 10.734 1 84.88 219 ARG B O 1
ATOM 3980 N N . PHE B 1 220 ? 13.273 2.783 11.508 1 86.06 220 PHE B N 1
ATOM 3981 C CA . PHE B 1 220 ? 13.258 3.588 10.297 1 86.06 220 PHE B CA 1
ATOM 3982 C C . PHE B 1 220 ? 14.328 3.115 9.32 1 86.06 220 PHE B C 1
ATOM 3984 O O . PHE B 1 220 ? 15.523 3.199 9.609 1 86.06 220 PHE B O 1
ATOM 3991 N N . ILE B 1 221 ? 13.93 2.658 8.203 1 90.56 221 ILE B N 1
ATOM 3992 C CA . ILE B 1 221 ? 14.867 2.1 7.234 1 90.56 221 ILE B CA 1
ATOM 3993 C C . ILE B 1 221 ? 14.734 2.842 5.906 1 90.56 221 ILE B C 1
ATOM 3995 O O . ILE B 1 221 ? 13.633 3.018 5.391 1 90.56 221 ILE B O 1
ATOM 3999 N N . PRO B 1 222 ? 15.945 3.408 5.422 1 93 222 PRO B N 1
ATOM 4000 C CA . PRO B 1 222 ? 15.883 3.939 4.059 1 93 222 PRO B CA 1
ATOM 4001 C C . PRO B 1 222 ? 15.656 2.852 3.01 1 93 222 PRO B C 1
ATOM 4003 O O . PRO B 1 222 ? 16.312 1.808 3.051 1 93 222 PRO B O 1
ATOM 4006 N N . VAL B 1 223 ? 14.75 3.029 2.078 1 90.62 223 VAL B N 1
ATOM 4007 C CA . VAL B 1 223 ? 14.406 1.978 1.128 1 90.62 223 VAL B CA 1
ATOM 4008 C C . VAL B 1 223 ? 14.438 2.535 -0.294 1 90.62 223 VAL B C 1
ATOM 4010 O O . VAL B 1 223 ? 13.922 1.908 -1.224 1 90.62 223 VAL B O 1
ATOM 4013 N N . LEU B 1 224 ? 14.969 3.701 -0.476 1 89.12 224 LEU B N 1
ATOM 4014 C CA . LEU B 1 224 ? 15.102 4.281 -1.809 1 89.12 224 LEU B CA 1
ATOM 4015 C C . LEU B 1 224 ? 16.094 3.496 -2.65 1 89.12 224 LEU B C 1
ATOM 4017 O O . LEU B 1 224 ? 17.156 3.107 -2.158 1 89.12 224 LEU B O 1
ATOM 4021 N N . LYS B 1 225 ? 15.758 3.244 -3.854 1 86.12 225 LYS B N 1
ATOM 4022 C CA . LYS B 1 225 ? 16.719 2.725 -4.812 1 86.12 225 LYS B CA 1
ATOM 4023 C C . LYS B 1 225 ? 17.594 3.844 -5.375 1 86.12 225 LYS B C 1
ATOM 4025 O O . LYS B 1 225 ? 17.25 5.023 -5.254 1 86.12 225 LYS B O 1
ATOM 4030 N N . SER B 1 226 ? 18.641 3.443 -6.062 1 87.12 226 SER B N 1
ATOM 4031 C CA . SER B 1 226 ? 19.656 4.406 -6.504 1 87.12 226 SER B CA 1
ATOM 4032 C C . SER B 1 226 ? 19.094 5.348 -7.562 1 87.12 226 SER B C 1
ATOM 4034 O O . SER B 1 226 ? 19.531 6.492 -7.68 1 87.12 226 SER B O 1
ATOM 4036 N N . ASP B 1 227 ? 18.094 4.91 -8.273 1 86.81 227 ASP B N 1
ATOM 4037 C CA . ASP B 1 227 ? 17.578 5.73 -9.367 1 86.81 227 ASP B CA 1
ATOM 4038 C C . ASP B 1 227 ? 16.297 6.453 -8.961 1 86.81 227 ASP B C 1
ATOM 4040 O O . ASP B 1 227 ? 15.719 7.195 -9.75 1 86.81 227 ASP B O 1
ATOM 4044 N N . ASP B 1 228 ? 15.922 6.242 -7.758 1 89.25 228 ASP B N 1
ATOM 4045 C CA . ASP B 1 228 ? 14.797 7.012 -7.238 1 89.25 228 ASP B CA 1
ATOM 4046 C C . ASP B 1 228 ? 15.219 8.43 -6.871 1 89.25 228 ASP B C 1
ATOM 4048 O O . ASP B 1 228 ? 16.328 8.641 -6.355 1 89.25 228 ASP B O 1
ATOM 4052 N N . VAL B 1 229 ? 14.312 9.398 -7.148 1 90.88 229 VAL B N 1
ATOM 4053 C CA . VAL B 1 229 ? 14.688 10.781 -6.891 1 90.88 229 VAL B CA 1
ATOM 4054 C C . VAL B 1 229 ? 13.609 11.461 -6.047 1 90.88 229 VAL B C 1
ATOM 4056 O O . VAL B 1 229 ? 12.43 11.438 -6.406 1 90.88 229 VAL B O 1
ATOM 4059 N N . VAL B 1 230 ? 14.039 11.977 -4.941 1 94.44 230 VAL B N 1
ATOM 4060 C CA . VAL B 1 230 ? 13.211 12.891 -4.156 1 94.44 230 VAL B CA 1
ATOM 4061 C C . VAL B 1 230 ? 13.523 14.328 -4.539 1 94.44 230 VAL B C 1
ATOM 4063 O O . VAL B 1 230 ? 14.656 14.797 -4.371 1 94.44 230 VAL B O 1
ATOM 4066 N N . THR B 1 231 ? 12.523 15.031 -5.016 1 93.44 231 THR B N 1
ATOM 4067 C CA . THR B 1 231 ? 12.766 16.375 -5.504 1 93.44 231 THR B CA 1
ATOM 4068 C C . THR B 1 231 ? 12.43 17.422 -4.434 1 93.44 231 THR B C 1
ATOM 4070 O O . THR B 1 231 ? 11.578 17.172 -3.582 1 93.44 231 THR B O 1
ATOM 4073 N N . GLU B 1 232 ? 13.062 18.562 -4.535 1 95.56 232 GLU B N 1
ATOM 4074 C CA . GLU B 1 232 ? 12.766 19.672 -3.641 1 95.56 232 GLU B CA 1
ATOM 4075 C C . GLU B 1 232 ? 11.312 20.125 -3.771 1 95.56 232 GLU B C 1
ATOM 4077 O O . GLU B 1 232 ? 10.664 20.438 -2.775 1 95.56 232 GLU B O 1
ATOM 4082 N N . GLU B 1 233 ? 10.836 20.094 -4.918 1 93.06 233 GLU B N 1
ATOM 4083 C CA . GLU B 1 233 ? 9.461 20.516 -5.203 1 93.06 233 GLU B CA 1
ATOM 4084 C C . GLU B 1 233 ? 8.453 19.641 -4.469 1 93.06 233 GLU B C 1
ATOM 4086 O O . GLU B 1 233 ? 7.457 20.141 -3.941 1 93.06 233 GLU B O 1
ATOM 4091 N N . SER B 1 234 ? 8.719 18.359 -4.457 1 94.38 234 SER B N 1
ATOM 4092 C CA . SER B 1 234 ? 7.801 17.438 -3.783 1 94.38 234 SER B CA 1
ATOM 4093 C C . SER B 1 234 ? 7.789 17.688 -2.277 1 94.38 234 SER B C 1
ATOM 4095 O O . SER B 1 234 ? 6.746 17.547 -1.631 1 94.38 234 SER B O 1
ATOM 4097 N N . LEU B 1 235 ? 8.953 18.078 -1.704 1 97.75 235 LEU B N 1
ATOM 4098 C CA . LEU B 1 235 ? 9.023 18.344 -0.27 1 97.75 235 LEU B CA 1
ATOM 4099 C C . LEU B 1 235 ? 8.336 19.656 0.084 1 97.75 235 LEU B C 1
ATOM 4101 O O . LEU B 1 235 ? 7.59 19.719 1.065 1 97.75 235 LEU B O 1
ATOM 4105 N N . LEU B 1 236 ? 8.547 20.656 -0.749 1 97.38 236 LEU B N 1
ATOM 4106 C CA . LEU B 1 236 ? 7.887 21.938 -0.538 1 97.38 236 LEU B CA 1
ATOM 4107 C C . LEU B 1 236 ? 6.375 21.812 -0.701 1 97.38 236 LEU B C 1
ATOM 4109 O O . LEU B 1 236 ? 5.613 22.422 0.055 1 97.38 236 LEU B O 1
ATOM 4113 N N . GLY B 1 237 ? 6.023 21.031 -1.662 1 95.5 237 GLY B N 1
ATOM 4114 C CA . GLY B 1 237 ? 4.605 20.766 -1.839 1 95.5 237 GLY B CA 1
ATOM 4115 C C . GLY B 1 237 ? 3.975 20.094 -0.634 1 95.5 237 GLY B C 1
ATOM 4116 O O . GLY B 1 237 ? 2.871 20.453 -0.221 1 95.5 237 GLY B O 1
ATOM 4117 N N . LEU B 1 238 ? 4.664 19.141 -0.087 1 96.88 238 LEU B N 1
ATOM 4118 C CA . LEU B 1 238 ? 4.176 18.422 1.084 1 96.88 238 LEU B CA 1
ATOM 4119 C C . LEU B 1 238 ? 4.027 19.359 2.275 1 96.88 238 LEU B C 1
ATOM 4121 O O . LEU B 1 238 ? 3.061 19.25 3.037 1 96.88 238 LEU B O 1
ATOM 4125 N N . LEU B 1 239 ? 4.973 20.25 2.465 1 98 239 LEU B N 1
ATOM 4126 C CA . LEU B 1 239 ? 4.891 21.234 3.535 1 98 239 LEU B CA 1
ATOM 4127 C C . LEU B 1 239 ? 3.656 22.125 3.365 1 98 239 LEU B C 1
ATOM 4129 O O . LEU B 1 239 ? 2.873 22.281 4.301 1 98 239 LEU B O 1
ATOM 4133 N N . GLU B 1 240 ? 3.479 22.609 2.17 1 96.25 240 GLU B N 1
ATOM 4134 C CA . GLU B 1 240 ? 2.309 23.438 1.877 1 96.25 240 GLU B CA 1
ATOM 4135 C C . GLU B 1 240 ? 1.016 22.656 2.125 1 96.25 240 GLU B C 1
ATOM 4137 O O . GLU B 1 240 ? 0.098 23.172 2.773 1 96.25 240 GLU B O 1
ATOM 4142 N N . HIS B 1 241 ? 1.012 21.484 1.606 1 96.5 241 HIS B N 1
ATOM 4143 C CA . HIS B 1 241 ? -0.162 20.625 1.717 1 96.5 241 HIS B CA 1
ATOM 4144 C C . HIS B 1 241 ? -0.545 20.391 3.176 1 96.5 241 HIS B C 1
ATOM 4146 O O . HIS B 1 241 ? -1.715 20.531 3.543 1 96.5 241 HIS B O 1
ATOM 4152 N N . ASN B 1 242 ? 0.443 20.062 3.969 1 97.62 242 ASN B N 1
ATOM 4153 C CA . ASN B 1 242 ? 0.15 19.75 5.363 1 97.62 242 ASN B CA 1
ATOM 4154 C C . ASN B 1 242 ? -0.382 20.969 6.113 1 97.62 242 ASN B C 1
ATOM 4156 O O . ASN B 1 242 ? -1.268 20.844 6.961 1 97.62 242 ASN B O 1
ATOM 4160 N N . VAL B 1 243 ? 0.16 22.141 5.828 1 97.19 243 VAL B N 1
ATOM 4161 C CA . VAL B 1 243 ? -0.317 23.359 6.465 1 97.19 243 VAL B CA 1
ATOM 4162 C C . VAL B 1 243 ? -1.764 23.625 6.055 1 97.19 243 VAL B C 1
ATOM 4164 O O . VAL B 1 243 ? -2.609 23.938 6.898 1 97.19 243 VAL B O 1
ATOM 4167 N N . LEU B 1 244 ? -2.068 23.453 4.828 1 95.44 244 LEU B N 1
ATOM 4168 C CA . LEU B 1 244 ? -3.42 23.688 4.332 1 95.44 244 LEU B CA 1
ATOM 4169 C C . LEU B 1 244 ? -4.395 22.656 4.902 1 95.44 244 LEU B C 1
ATOM 4171 O O . LEU B 1 244 ? -5.531 23 5.234 1 95.44 244 LEU B O 1
ATOM 4175 N N . GLU B 1 245 ? -3.973 21.469 5.039 1 96.94 245 GLU B N 1
ATOM 4176 C CA . GLU B 1 245 ? -4.863 20.391 5.469 1 96.94 245 GLU B CA 1
ATOM 4177 C C . GLU B 1 245 ? -5.117 20.453 6.973 1 96.94 245 GLU B C 1
ATOM 4179 O O . GLU B 1 245 ? -6.238 20.219 7.43 1 96.94 245 GLU B O 1
ATOM 4184 N N . MET B 1 246 ? -4.043 20.781 7.719 1 97.56 246 MET B N 1
ATOM 4185 C CA . MET B 1 246 ? -4.203 20.719 9.172 1 97.56 246 MET B CA 1
ATOM 4186 C C . MET B 1 246 ? -4.59 22.078 9.734 1 97.56 246 MET B C 1
ATOM 4188 O O . MET B 1 246 ? -5.668 22.234 10.305 1 97.56 246 MET B O 1
ATOM 4192 N N . GLU B 1 247 ? -3.801 23.078 9.453 1 95.38 247 GLU B N 1
ATOM 4193 C CA . GLU B 1 247 ? -4.055 24.406 9.984 1 95.38 247 GLU B CA 1
ATOM 4194 C C . GLU B 1 247 ? -5.195 25.094 9.234 1 95.38 247 GLU B C 1
ATOM 4196 O O . GLU B 1 247 ? -6.047 25.75 9.844 1 95.38 247 GLU B O 1
ATOM 4201 N N . GLY B 1 248 ? -5.184 24.938 7.973 1 95.06 248 GLY B N 1
ATOM 4202 C CA . GLY B 1 248 ? -6.191 25.594 7.152 1 95.06 248 GLY B CA 1
ATOM 4203 C C . GLY B 1 248 ? -7.41 24.719 6.902 1 95.06 248 GLY B C 1
ATOM 4204 O O . GLY B 1 248 ? -8.398 25.172 6.324 1 95.06 248 GLY B O 1
ATOM 4205 N N . GLY B 1 249 ? -7.406 23.5 7.273 1 96.94 249 GLY B N 1
ATOM 4206 C CA . GLY B 1 249 ? -8.484 22.578 6.984 1 96.94 249 GLY B CA 1
ATOM 4207 C C . GLY B 1 249 ? -9.125 21.984 8.234 1 96.94 249 GLY B C 1
ATOM 4208 O O . GLY B 1 249 ? -10.141 22.5 8.711 1 96.94 249 GLY B O 1
ATOM 4209 N N . LEU B 1 250 ? -8.469 21 8.758 1 98.06 250 LEU B N 1
ATOM 4210 C CA . LEU B 1 250 ? -9.055 20.266 9.867 1 98.06 250 LEU B CA 1
ATOM 4211 C C . LEU B 1 250 ? -9.312 21.172 11.055 1 98.06 250 LEU B C 1
ATOM 4213 O O . LEU B 1 250 ? -10.391 21.141 11.648 1 98.06 250 LEU B O 1
ATOM 4217 N N . LYS B 1 251 ? -8.305 22 11.422 1 97.81 251 LYS B N 1
ATOM 4218 C CA . LYS B 1 251 ? -8.461 22.938 12.539 1 97.81 251 LYS B CA 1
ATOM 4219 C C . LYS B 1 251 ? -9.711 23.797 12.367 1 97.81 251 LYS B C 1
ATOM 4221 O O . LYS B 1 251 ? -10.422 24.062 13.336 1 97.81 251 LYS B O 1
ATOM 4226 N N . VAL B 1 252 ? -9.984 24.188 11.203 1 97.19 252 VAL B N 1
ATOM 4227 C CA . VAL B 1 252 ? -11.031 25.156 10.898 1 97.19 252 VAL B CA 1
ATOM 4228 C C . VAL B 1 252 ? -12.398 24.484 11 1 97.19 252 VAL B C 1
ATOM 4230 O O . VAL B 1 252 ? -13.344 25.062 11.547 1 97.19 252 VAL B O 1
ATOM 4233 N N . ILE B 1 253 ? -12.555 23.25 10.617 1 98.06 253 ILE B N 1
ATOM 4234 C CA . ILE B 1 253 ? -13.891 22.719 10.438 1 98.06 253 ILE B CA 1
ATOM 4235 C C . ILE B 1 253 ? -14.211 21.734 11.562 1 98.06 253 ILE B C 1
ATOM 4237 O O . ILE B 1 253 ? -15.375 21.438 11.828 1 98.06 253 ILE B O 1
ATOM 4241 N N . LEU B 1 254 ? -13.258 21.188 12.242 1 98.5 254 LEU B N 1
ATOM 4242 C CA . LEU B 1 254 ? -13.453 20 13.078 1 98.5 254 LEU B CA 1
ATOM 4243 C C . LEU B 1 254 ? -14.383 20.312 14.242 1 98.5 254 LEU B C 1
ATOM 4245 O O . LEU B 1 254 ? -15.289 19.531 14.539 1 98.5 254 LEU B O 1
ATOM 4249 N N . PRO B 1 255 ? -14.219 21.516 14.977 1 98.25 255 PRO B N 1
ATOM 4250 C CA . PRO B 1 255 ? -15.125 21.766 16.094 1 98.25 255 PRO B CA 1
ATOM 4251 C C . PRO B 1 255 ? -16.594 21.781 15.672 1 98.25 255 PRO B C 1
ATOM 4253 O O . PRO B 1 255 ? -17.438 21.156 16.312 1 98.25 255 PRO B O 1
ATOM 4256 N N . GLN B 1 256 ? -16.891 22.406 14.57 1 97.94 256 GLN B N 1
ATOM 4257 C CA . GLN B 1 256 ? -18.266 22.484 14.109 1 97.94 256 GLN B CA 1
ATOM 4258 C C . GLN B 1 256 ? -18.719 21.172 13.484 1 97.94 256 GLN B C 1
ATOM 4260 O O . GLN B 1 256 ? -19.859 20.75 13.672 1 97.94 256 GLN B O 1
ATOM 4265 N N . LEU B 1 257 ? -17.859 20.562 12.758 1 98.12 257 LEU B N 1
ATOM 4266 C CA . LEU B 1 257 ? -18.156 19.266 12.156 1 98.12 257 LEU B CA 1
ATOM 4267 C C . LEU B 1 257 ? -18.5 18.234 13.227 1 98.12 257 LEU B C 1
ATOM 4269 O O . LEU B 1 257 ? -19.438 17.469 13.07 1 98.12 257 LEU B O 1
ATOM 4273 N N . TYR B 1 258 ? -17.688 18.219 14.25 1 98.19 258 TYR B N 1
ATOM 4274 C CA . TYR B 1 258 ? -17.906 17.312 15.375 1 98.19 258 TYR B CA 1
ATOM 4275 C C . TYR B 1 258 ? -19.266 17.562 16.016 1 98.19 258 TYR B C 1
ATOM 4277 O O . TYR B 1 258 ? -20 16.625 16.312 1 98.19 258 TYR B O 1
ATOM 4285 N N . LYS B 1 259 ? -19.594 18.766 16.234 1 98 259 LYS B N 1
ATOM 4286 C CA . LYS B 1 259 ? -20.891 19.141 16.812 1 98 259 LYS B CA 1
ATOM 4287 C C . LYS B 1 259 ? -22.031 18.656 15.93 1 98 259 LYS B C 1
ATOM 4289 O O . LYS B 1 259 ? -22.969 18 16.406 1 98 259 LYS B O 1
ATOM 4294 N N . GLU B 1 260 ? -21.906 18.781 14.656 1 97.88 260 GLU B N 1
ATOM 4295 C CA . GLU B 1 260 ? -23 18.516 13.727 1 97.88 260 GLU B CA 1
ATOM 4296 C C . GLU B 1 260 ? -23.109 17.031 13.406 1 97.88 260 GLU B C 1
ATOM 4298 O O . GLU B 1 260 ? -24.219 16.5 13.305 1 97.88 260 GLU B O 1
ATOM 4303 N N . GLU B 1 261 ? -21.938 16.375 13.234 1 96.88 261 GLU B N 1
ATOM 4304 C CA . GLU B 1 261 ? -21.938 15.031 12.672 1 96.88 261 GLU B CA 1
ATOM 4305 C C . GLU B 1 261 ? -21.781 13.977 13.766 1 96.88 261 GLU B C 1
ATOM 4307 O O . GLU B 1 261 ? -21.969 12.789 13.516 1 96.88 261 GLU B O 1
ATOM 4312 N N . TYR B 1 262 ? -21.438 14.375 14.961 1 96.12 262 TYR B N 1
ATOM 4313 C CA . TYR B 1 262 ? -21.281 13.414 16.047 1 96.12 262 TYR B CA 1
ATOM 4314 C C . TYR B 1 262 ? -22.234 13.75 17.203 1 96.12 262 TYR B C 1
ATOM 4316 O O . TYR B 1 262 ? -23.109 12.961 17.531 1 96.12 262 TYR B O 1
ATOM 4324 N N . LEU B 1 263 ? -22.188 15.008 17.781 1 95.94 263 LEU B N 1
ATOM 4325 C CA . LEU B 1 263 ? -22.938 15.344 18.984 1 95.94 263 LEU B CA 1
ATOM 4326 C C . LEU B 1 263 ? -24.438 15.438 18.688 1 95.94 263 LEU B C 1
ATOM 4328 O O . LEU B 1 263 ? -25.266 14.977 19.469 1 95.94 263 LEU B O 1
ATOM 4332 N N . GLU B 1 264 ? -24.797 15.883 17.516 1 93.25 264 GLU B N 1
ATOM 4333 C CA . GLU B 1 264 ? -26.203 16.109 17.203 1 93.25 264 GLU B CA 1
ATOM 4334 C C . GLU B 1 264 ? -26.828 14.883 16.562 1 93.25 264 GLU B C 1
ATOM 4336 O O . GLU B 1 264 ? -28.047 14.797 16.438 1 93.25 264 GLU B O 1
ATOM 4341 N N . LYS B 1 265 ? -26.047 14.008 16.031 1 87.94 265 LYS B N 1
ATOM 4342 C CA . LYS B 1 265 ? -26.578 12.805 15.398 1 87.94 265 LYS B CA 1
ATOM 4343 C C . LYS B 1 265 ? -26.578 11.633 16.375 1 87.94 265 LYS B C 1
ATOM 4345 O O . LYS B 1 265 ? -27.016 10.531 16.031 1 87.94 265 LYS B O 1
ATOM 4350 N N . LYS B 1 266 ? -26.016 11.977 17.453 1 76.19 266 LYS B N 1
ATOM 4351 C CA . LYS B 1 266 ? -26.109 10.984 18.516 1 76.19 266 LYS B CA 1
ATOM 4352 C C . LYS B 1 266 ? -27.516 10.93 19.094 1 76.19 266 LYS B C 1
ATOM 4354 O O . LYS B 1 266 ? -28.234 11.938 19.109 1 76.19 266 LYS B O 1
#

Nearest PDB structures (foldseek):
  5xey-assembly1_C  TM=7.803E-01  e=2.603E-15  Mycobacteroides abscessus ATCC 19977
  5xey-assembly1_B  TM=7.514E-01  e=3.733E-14  Mycobacteroides abscessus ATCC 19977
  5xey-assembly1_D  TM=7.799E-01  e=1.739E-13  Mycobacteroides abscessus ATCC 19977
  5xey-assembly1_A  TM=7.495E-01  e=5.019E-14  Mycobacteroides abscessus ATCC 19977
  6hoo-assembly1_B  TM=2.996E-01  e=7.197E-02  Klebsiella pneumoniae

Foldseek 3Di:
DQDDDPLFGDDDPVLCPDPCLVLLPDDFDDFDPVLVCCLVVVPADDLVQAQFLVRVQLLLPVVSRPDQAHKHQHPVQKIKGKHKADQFPAAPVLVVVLVVPLQDDPNVQSSQCSLFRNFFGGDDDQWTWGCLQLSAIKIKGFDDDWCQVPVQLQVHDVVSSVVGQFDGKTWGWMWMDGPPDDPVADTWIKTKIWGWGDDPRHIMIMIMMITQWHRDRNHTDRNDDPPHHDDSSSRSSNSVSVCRSVVRGCSVCSSVCCCVVPVVVD/DQDDDPLFHDDDPVLCPDPLLVLLPDDFDDFDPVLVCCLVVVDADDLVQAQFLVRVQLLLPVVSRPDQAHKHQHPVQKIKGKHKADQFPAAPVLVVVLVVPLQDDPNVQSSQCSLFRNFFGGDDDQWTWGCLQLSAIKIKGFDDDWCQVPVQLQVHDVVSSVVGQFDGKTWGWMWMDGPPDDPVADTWIKTKIWTWGDDPRHIMIMIMMITQWHRDRNHTDRNDDPPHHDDSSSRSSNSVSVCRSVVRGCSVCSSVCCCVVPVVVD

Sequence (532 aa):
MFMCENNRPILTEKEKKISYSKYFYREETPINEEVKKIIDNKIMMNPEDAILGDRINDMIDPGKIKVENGYCILPNGCGYVAAYHKMPGVTLEMYKWWNSWWTSGEDSNLKYKIWCPKHHYDSGFKWNLETCGTGFPLEDVYIQDLFRENPERTGIDVEKMKESNLVMVDGANATSRVLNGDYSVRPIPTVVAHFIYETEDGIEMRTRFWKGYQVLGNRFIPVLKSDDVVTEESLLGLLEHNVLEMEGGLKVILPQLYKEEYLEKKMFMCENNRPILTEKEKKISYSKYFYREETPINEEVKKIIDNKIMMNPEDAILGDRINDMIDPGKIKVENGYCILPNGCGYVAAYHKMPGVTLEMYKWWNSWWTSGEDSNLKYKIWCPKHHYDSGFKWNLETCGTGFPLEDVYIQDLFRENPERTGIDVEKMKESNLVMVDGANATSRVLNGDYSVRPIPTVVAHFIYETEDGIEMRTRFWKGYQVLGNRFIPVLKSDDVVTEESLLGLLEHNVLEMEGGLKVILPQLYKEEYLEKK

Secondary structure (DSSP, 8-state):
---EETTEEPPPHHHHTSGGGGGGGSPPPPPPHHHHHHHHHT-PPPGGG---GGGGGGGG-GGG-S-SSEEEE-TTS-EEEEEEEEEET--HHHHHHHHHHHTSSTTHHHHHHHHSTTTEEEEETTEEEE-TTSSS-EEEEE-S--TTT-GGGGT--HHHHHTSSEEEEEEEEEEEEETT--TTSPPEEEEEEEEEEEETTEEEEEEEEEETEEEETTEEEE---TT----HHHHHHHHHHHIIIIIIIIHHHHHHHHIIIIITT-/---EETTEEPPPHHHHTSGGGGGGGSPPPPPPHHHHHHHHHT-PPPGGG---GGGGGGGG-GGG-S-SSEEEE-TTS-EEEEEEEEEET--HHHHHHHHHHHTSSTTHHHHHHHHSTTTEEEEETTEEEE-TTSSS-EEEEE-S--TTT-GGGGT--HHHHHTSSEEEEEEEEEEEEETT--TTSPPEEEEEEEEEEEETTEEEEEEEEEETEEEETTEEEE---TT----HHHHHHHHHHHIIIIIIIIHHHHHHHHIIIIITT-

pLDDT: mean 92.54, std 7.84, range [45.56, 98.88]

Radius of gyration: 24.23 Å; Cα contacts (8 Å, |Δi|>4): 1071; chains: 2; bounding box: 54×70×60 Å

InterPro domains:
  IPR041526 DAPG hydrolase, PhiG domain [PF18089] (54-259)

Organism: NCBI:txid704125